Protein AF-0000000079065627 (afdb_homodimer)

Foldseek 3Di:
DDLDLQNVLLLVLCLVVPDAAEDEDPDQVSCVVSVVSPYHYDPALQRRLQVDQEDEAEDAAVVVVCVRCVVNLQSQANHEYAYAYQDALVSQQVVQVVSVVSNHGYKYKHWPDDSVQFQPLVTEMEIEADPVVCVVCVVSVCSGYNYYHYDYRRRSRRNVVNVVVVVVVVLLVVVLVLVQQLQVLVPHHSVRCVVVSVVVVVVVVVVVVVCVVCVVVVHFALPDAFLLVVLVVLVVVQVSCVVSVHDRVSSVVVNVLSVQCVVVVRRRTHPSCSVVVVPDPPPPPDVPPPPDDDDPDD/DDLDLQNVLLLVLCLVVPDAAEDEDPDQVSCVVSVVSPYHYDPALQRRLQVDQEDEAEDAAVVVVCVRCVVNLQSQANHEYEYAYQDALVSQQVVQVVSVVSNHGYKYKHWPDDSVQFQPLVTEIEIEADPVVCVVCVVSVCSGYNYYHYDYRRRRRRNVVNVVVVVVVVLLVVVLVLVQQLQVLVPHHSVRCVVVSVVVVVVVVVVVVVCVVCVVVVHFALPDAFLLVVLVVLVVVQVSCVVSVHDRVSSVVVNVLSVQCVVVVRRRTHPSCSVVVVPDPPPPPDVPPPPDDDDPDD

InterPro domains:
  IPR006115 6-phosphogluconate dehydrogenase, NADP-binding [PF03446] (2-145)
  IPR008927 6-phosphogluconate dehydrogenase-like, C-terminal domain superfamily [SSF48179] (168-279)
  IPR013328 6-phosphogluconate dehydrogenase, domain 2 [G3DSA:1.10.1040.10] (153-280)
  IPR015815 3-hydroxyisobutyrate dehydrogenase-related [PIRSF000103] (2-281)
  IPR036291 NAD(P)-binding domain superfamily [SSF51735] (2-148)
  IPR048666 NADPH-dependent reductive aminase-like, C-terminal domain [PF21761] (154-279)
  IPR051265 HIBADH-related NP60 subfamily [PTHR43580] (1-278)

Nearest PDB structures (foldseek):
  4oqz-assembly1_A-2  TM=9.665E-01  e=1.352E-37  Streptomyces aurantiacus JA 4570
  5ocm-assembly1_A  TM=9.129E-01  e=7.609E-30  Streptosporangium roseum
  7wnn-assembly1_A  TM=9.176E-01  e=3.310E-28  Actinoalloteichus hymeniacidonis
  7wnw-assembly1_B  TM=9.525E-01  e=1.033E-27  Actinoalloteichus hymeniacidonis
  8p2j-assembly4_G  TM=9.476E-01  e=1.039E-25  Blastomyces dermatitidis

Sequence (596 aa):
MGLGPMGRAMVAALLDRQYAVTVWNRTPSRAGDLVARGAVLAPSPAEAVAVNEAAVISLTDYATVYDVLEAAAPALQGRALLNLTSATPEEARAGARWAAGHGAVQLTGGVNSPPSGIGKPESATFYSGPREVFDRHRPLLEVLTGRADHRGEDPGHAALLYQIGVGMFWTSMLSYWQAIALARANGLTAADILPHADETANSLTQFFAFYTDRIDAGEHTGDVDRLAMGMASVEHVLRTNADAGVDTALPAAVVDLFRRGMEAGHATDSFSALVEVMGKPTDPGTDGRVGQAGPFLRMGLGPMGRAMVAALLDRQYAVTVWNRTPSRAGDLVARGAVLAPSPAEAVAVNEAAVISLTDYATVYDVLEAAAPALQGRALLNLTSATPEEARAGARWAAGHGAVQLTGGVNSPPSGIGKPESATFYSGPREVFDRHRPLLEVLTGRADHRGEDPGHAALLYQIGVGMFWTSMLSYWQAIALARANGLTAADILPHADETANSLTQFFAFYTDRIDAGEHTGDVDRLAMGMASVEHVLRTNADAGVDTALPAAVVDLFRRGMEAGHATDSFSALVEVMGKPTDPGTDGRVGQAGPFLR

Structure (mmCIF, N/CA/C/O backbone):
data_AF-0000000079065627-model_v1
#
loop_
_entity.id
_entity.type
_entity.pdbx_description
1 polymer 'NAD(P)-binding domain-containing protein'
#
loop_
_atom_site.group_PDB
_atom_site.id
_atom_site.type_symbol
_atom_site.label_atom_id
_atom_site.label_alt_id
_atom_site.label_comp_id
_atom_site.label_asym_id
_atom_site.label_entity_id
_atom_site.label_seq_id
_atom_site.pdbx_PDB_ins_code
_atom_site.Cartn_x
_atom_site.Cartn_y
_atom_site.Cartn_z
_atom_site.occupancy
_atom_site.B_iso_or_equiv
_atom_site.auth_seq_id
_atom_site.auth_comp_id
_atom_site.auth_asym_id
_atom_site.auth_atom_id
_atom_site.pdbx_PDB_model_num
ATOM 1 N N . MET A 1 1 ? -3.898 -31.141 -14.461 1 92.44 1 MET A N 1
ATOM 2 C CA . MET A 1 1 ? -3.9 -31.906 -13.219 1 92.44 1 MET A CA 1
ATOM 3 C C . MET A 1 1 ? -4.23 -31.016 -12.031 1 92.44 1 MET A C 1
ATOM 5 O O . MET A 1 1 ? -3.615 -29.953 -11.852 1 92.44 1 MET A O 1
ATOM 9 N N . GLY A 1 2 ? -5.262 -31.391 -11.203 1 91.12 2 GLY A N 1
ATOM 10 C CA . GLY A 1 2 ? -5.848 -30.562 -10.156 1 91.12 2 GLY A CA 1
ATOM 11 C C . GLY A 1 2 ? -7.141 -29.891 -10.578 1 91.12 2 GLY A C 1
ATOM 12 O O . GLY A 1 2 ? -7.141 -29.062 -11.492 1 91.12 2 GLY A O 1
ATOM 13 N N . LEU A 1 3 ? -8.219 -30.234 -9.898 1 92.38 3 LEU A N 1
ATOM 14 C CA . LEU A 1 3 ? -9.523 -29.719 -10.305 1 92.38 3 LEU A CA 1
ATOM 15 C C . LEU A 1 3 ? -10.18 -28.953 -9.164 1 92.38 3 LEU A C 1
ATOM 17 O O . LEU A 1 3 ? -11.352 -29.188 -8.836 1 92.38 3 LEU A O 1
ATOM 21 N N . GLY A 1 4 ? -9.328 -28.172 -8.523 1 88.5 4 GLY A N 1
ATOM 22 C CA . GLY A 1 4 ? -9.891 -27.094 -7.723 1 88.5 4 GLY A CA 1
ATOM 23 C C . GLY A 1 4 ? -10.531 -26 -8.547 1 88.5 4 GLY A C 1
ATOM 24 O O . GLY A 1 4 ? -10.656 -26.125 -9.773 1 88.5 4 GLY A O 1
ATOM 25 N N . PRO A 1 5 ? -10.945 -24.922 -7.926 1 86.44 5 PRO A N 1
ATOM 26 C CA . PRO A 1 5 ? -11.609 -23.844 -8.664 1 86.44 5 PRO A CA 1
ATOM 27 C C . PRO A 1 5 ? -10.773 -23.328 -9.828 1 86.44 5 PRO A C 1
ATOM 29 O O . PRO A 1 5 ? -11.289 -23.141 -10.93 1 86.44 5 PRO A O 1
ATOM 32 N N . MET A 1 6 ? -9.508 -23.109 -9.578 1 90.31 6 MET A N 1
ATOM 33 C CA . MET A 1 6 ? -8.609 -22.625 -10.617 1 90.31 6 MET A CA 1
ATOM 34 C C . MET A 1 6 ? -8.461 -23.641 -11.734 1 90.31 6 MET A C 1
ATOM 36 O O . MET A 1 6 ? -8.633 -23.312 -12.914 1 90.31 6 MET A O 1
ATOM 40 N N . GLY A 1 7 ? -8.156 -24.922 -11.367 1 94.06 7 GLY A N 1
ATOM 41 C CA . GLY A 1 7 ? -8.016 -25.984 -12.352 1 94.06 7 GLY A CA 1
ATOM 42 C C . GLY A 1 7 ? -9.25 -26.172 -13.203 1 94.06 7 GLY A C 1
ATOM 43 O O . GLY A 1 7 ? -9.156 -26.344 -14.422 1 94.06 7 GLY A O 1
ATOM 44 N N . ARG A 1 8 ? -10.391 -26.109 -12.617 1 94.62 8 ARG A N 1
ATOM 45 C CA . ARG A 1 8 ? -11.648 -26.266 -13.336 1 94.62 8 ARG A CA 1
ATOM 46 C C . ARG A 1 8 ? -11.852 -25.141 -14.344 1 94.62 8 ARG A C 1
ATOM 48 O O . ARG A 1 8 ? -12.297 -25.375 -15.469 1 94.62 8 ARG A O 1
ATOM 55 N N . ALA A 1 9 ? -11.562 -23.906 -13.906 1 94.69 9 ALA A N 1
ATOM 56 C CA . ALA A 1 9 ? -11.68 -22.75 -14.797 1 94.69 9 ALA A CA 1
ATOM 57 C C . ALA A 1 9 ? -10.75 -22.891 -16 1 94.69 9 ALA A C 1
ATOM 59 O O . ALA A 1 9 ? -11.125 -22.562 -17.125 1 94.69 9 ALA A O 1
ATOM 60 N N . MET A 1 10 ? -9.578 -23.422 -15.758 1 96.62 10 MET A N 1
ATOM 61 C CA . MET A 1 10 ? -8.602 -23.594 -16.828 1 96.62 10 MET A CA 1
ATOM 62 C C . MET A 1 10 ? -9.062 -24.641 -17.828 1 96.62 10 MET A C 1
ATOM 64 O O . MET A 1 10 ? -8.977 -24.438 -19.047 1 96.62 10 MET A O 1
ATOM 68 N N . VAL A 1 11 ? -9.57 -25.766 -17.328 1 97.19 11 VAL A N 1
ATOM 69 C CA . VAL A 1 11 ? -10.07 -26.828 -18.203 1 97.19 11 VAL A CA 1
ATOM 70 C C . VAL A 1 11 ? -11.242 -26.312 -19.031 1 97.19 11 VAL A C 1
ATOM 72 O O . VAL A 1 11 ? -11.305 -26.547 -20.234 1 97.19 11 VAL A O 1
ATOM 75 N N . ALA A 1 12 ? -12.125 -25.578 -18.391 1 96.94 12 ALA A N 1
ATOM 76 C CA . ALA A 1 12 ? -13.273 -25.016 -19.094 1 96.94 12 ALA A CA 1
ATOM 77 C C . ALA A 1 12 ? -12.836 -24.094 -20.234 1 96.94 12 ALA A C 1
ATOM 79 O O . ALA A 1 12 ? -13.391 -24.141 -21.328 1 96.94 12 ALA A O 1
ATOM 80 N N . ALA A 1 13 ? -11.883 -23.234 -19.953 1 97.31 13 ALA A N 1
ATOM 81 C CA . ALA A 1 13 ? -11.375 -22.312 -20.953 1 97.31 13 ALA A CA 1
ATOM 82 C C . ALA A 1 13 ? -10.797 -23.062 -22.156 1 97.31 13 ALA A C 1
ATOM 84 O O . ALA A 1 13 ? -11 -22.656 -23.297 1 97.31 13 ALA A O 1
ATOM 85 N N . LEU A 1 14 ? -10.086 -24.172 -21.875 1 97.38 14 LEU A N 1
ATOM 86 C CA . LEU A 1 14 ? -9.492 -24.984 -22.938 1 97.38 14 LEU A CA 1
ATOM 87 C C . LEU A 1 14 ? -10.562 -25.688 -23.766 1 97.38 14 LEU A C 1
ATOM 89 O O . LEU A 1 14 ? -10.492 -25.703 -25 1 97.38 14 LEU A O 1
ATOM 93 N N . LEU A 1 15 ? -11.531 -26.172 -23.094 1 97.38 15 LEU A N 1
ATOM 94 C CA . LEU A 1 15 ? -12.641 -26.844 -23.766 1 97.38 15 LEU A CA 1
ATOM 95 C C . LEU A 1 15 ? -13.414 -25.859 -24.656 1 97.38 15 LEU A C 1
ATOM 97 O O . LEU A 1 15 ? -13.805 -26.203 -25.766 1 97.38 15 LEU A O 1
ATOM 101 N N . ASP A 1 16 ? -13.602 -24.672 -24.141 1 96.75 16 ASP A N 1
ATOM 102 C CA . ASP A 1 16 ? -14.305 -23.641 -24.891 1 96.75 16 ASP A CA 1
ATOM 103 C C . ASP A 1 16 ? -13.594 -23.312 -26.203 1 96.75 16 ASP A C 1
ATOM 105 O O . ASP A 1 16 ? -14.227 -22.875 -27.156 1 96.75 16 ASP A O 1
ATOM 109 N N . ARG A 1 17 ? -12.32 -23.547 -26.234 1 96.06 17 ARG A N 1
ATOM 110 C CA . ARG A 1 17 ? -11.539 -23.266 -27.438 1 96.06 17 ARG A CA 1
ATOM 111 C C . ARG A 1 17 ? -11.242 -24.547 -28.219 1 96.06 17 ARG A C 1
ATOM 113 O O . ARG A 1 17 ? -10.328 -24.578 -29.031 1 96.06 17 ARG A O 1
ATOM 120 N N . GLN A 1 18 ? -11.844 -25.641 -27.844 1 95.12 18 GLN A N 1
ATOM 121 C CA . GLN A 1 18 ? -11.906 -26.906 -28.594 1 95.12 18 GLN A CA 1
ATOM 122 C C . GLN A 1 18 ? -10.594 -27.672 -28.484 1 95.12 18 GLN A C 1
ATOM 124 O O . GLN A 1 18 ? -10.195 -28.359 -29.422 1 95.12 18 GLN A O 1
ATOM 129 N N . TYR A 1 19 ? -9.914 -27.453 -27.422 1 96.12 19 TYR A N 1
ATOM 130 C CA . TYR A 1 19 ? -8.773 -28.312 -27.141 1 96.12 19 TYR A CA 1
ATOM 131 C C . TYR A 1 19 ? -9.227 -29.688 -26.641 1 96.12 19 TYR A C 1
ATOM 133 O O . TYR A 1 19 ? -10.242 -29.781 -25.938 1 96.12 19 TYR A O 1
ATOM 141 N N . ALA A 1 20 ? -8.492 -30.688 -27.047 1 96 20 ALA A N 1
ATOM 142 C CA . ALA A 1 20 ? -8.641 -31.969 -26.375 1 96 20 ALA A CA 1
ATOM 143 C C . ALA A 1 20 ? -7.961 -31.969 -25 1 96 20 ALA A C 1
ATOM 145 O O . ALA A 1 20 ? -6.758 -31.703 -24.906 1 96 20 ALA A O 1
ATOM 146 N N . VAL A 1 21 ? -8.75 -32.219 -23.953 1 97.19 21 VAL A N 1
ATOM 147 C CA . VAL A 1 21 ? -8.211 -32.062 -22.609 1 97.19 21 VAL A CA 1
ATOM 148 C C . VAL A 1 21 ? -8.367 -33.344 -21.828 1 97.19 21 VAL A C 1
ATOM 150 O O . VAL A 1 21 ? -9.461 -33.906 -21.766 1 97.19 21 VAL A O 1
ATOM 153 N N . THR A 1 22 ? -7.289 -33.875 -21.328 1 97.5 22 THR A N 1
ATOM 154 C CA . THR A 1 22 ? -7.285 -34.938 -20.344 1 97.5 22 THR A CA 1
ATOM 155 C C . THR A 1 22 ? -7.145 -34.406 -18.938 1 97.5 22 THR A C 1
ATOM 157 O O . THR A 1 22 ? -6.285 -33.562 -18.672 1 97.5 22 THR A O 1
ATOM 160 N N . VAL A 1 23 ? -8.031 -34.875 -18.016 1 97.31 23 VAL A N 1
ATOM 161 C CA . VAL A 1 23 ? -8.008 -34.344 -16.672 1 97.31 23 VAL A CA 1
ATOM 162 C C . VAL A 1 23 ? -7.711 -35.438 -15.656 1 97.31 23 VAL A C 1
ATOM 164 O O . VAL A 1 23 ? -7.984 -36.625 -15.914 1 97.31 23 VAL A O 1
ATOM 167 N N . TRP A 1 24 ? -7.098 -35.031 -14.562 1 94.81 24 TRP A N 1
ATOM 168 C CA . TRP A 1 24 ? -6.883 -35.906 -13.406 1 94.81 24 TRP A CA 1
ATOM 169 C C . TRP A 1 24 ? -7.012 -35.125 -12.102 1 94.81 24 TRP A C 1
ATOM 171 O O . TRP A 1 24 ? -6.574 -33.969 -12.023 1 94.81 24 TRP A O 1
ATOM 181 N N . ASN A 1 25 ? -7.586 -35.781 -11.148 1 92.81 25 ASN A N 1
ATOM 182 C CA . ASN A 1 25 ? -7.688 -35.281 -9.789 1 92.81 25 ASN A CA 1
ATOM 183 C C . ASN A 1 25 ? -7.676 -36.406 -8.758 1 92.81 25 ASN A C 1
ATOM 185 O O . ASN A 1 25 ? -8.117 -37.5 -9.047 1 92.81 25 ASN A O 1
ATOM 189 N N . ARG A 1 26 ? -7.141 -36.125 -7.605 1 88.06 26 ARG A N 1
ATOM 190 C CA . ARG A 1 26 ? -7.121 -37.094 -6.527 1 88.06 26 ARG A CA 1
ATOM 191 C C . ARG A 1 26 ? -8.523 -37.594 -6.223 1 88.06 26 ARG A C 1
ATOM 193 O O . ARG A 1 26 ? -8.719 -38.812 -5.969 1 88.06 26 ARG A O 1
ATOM 200 N N . THR A 1 27 ? -9.508 -36.625 -6.262 1 89.69 27 THR A N 1
ATOM 201 C CA . THR A 1 27 ? -10.922 -36.969 -6.121 1 89.69 27 THR A CA 1
ATOM 202 C C . THR A 1 27 ? -11.609 -36.969 -7.48 1 89.69 27 THR A C 1
ATOM 204 O O . THR A 1 27 ? -12.086 -35.938 -7.941 1 89.69 27 THR A O 1
ATOM 207 N N . PRO A 1 28 ? -11.859 -38.094 -8 1 88.19 28 PRO A N 1
ATOM 208 C CA . PRO A 1 28 ? -12.32 -38.188 -9.391 1 88.19 28 PRO A CA 1
ATOM 209 C C . PRO A 1 28 ? -13.688 -37.562 -9.602 1 88.19 28 PRO A C 1
ATOM 211 O O . PRO A 1 28 ? -13.984 -37.062 -10.695 1 88.19 28 PRO A O 1
ATOM 214 N N . SER A 1 29 ? -14.43 -37.531 -8.578 1 87.62 29 SER A N 1
ATOM 215 C CA . SER A 1 29 ? -15.805 -37.031 -8.703 1 87.62 29 SER A CA 1
ATOM 216 C C . SER A 1 29 ? -15.828 -35.562 -9.07 1 87.62 29 SER A C 1
ATOM 218 O O . SER A 1 29 ? -16.844 -35.062 -9.562 1 87.62 29 SER A O 1
ATOM 220 N N . ARG A 1 30 ? -14.727 -34.875 -8.922 1 88.56 30 ARG A N 1
ATOM 221 C CA . ARG A 1 30 ? -14.656 -33.438 -9.227 1 88.56 30 ARG A CA 1
ATOM 222 C C . ARG A 1 30 ? -14.617 -33.219 -10.734 1 88.56 30 ARG A C 1
ATOM 224 O O . ARG A 1 30 ? -14.805 -32.094 -11.195 1 88.56 30 ARG A O 1
ATOM 231 N N . ALA A 1 31 ? -14.492 -34.25 -11.492 1 92.5 31 ALA A N 1
ATOM 232 C CA . ALA A 1 31 ? -14.281 -34.125 -12.93 1 92.5 31 ALA A CA 1
ATOM 233 C C . ALA A 1 31 ? -15.594 -34.25 -13.695 1 92.5 31 ALA A C 1
ATOM 235 O O . ALA A 1 31 ? -15.648 -34 -14.906 1 92.5 31 ALA A O 1
ATOM 236 N N . GLY A 1 32 ? -16.672 -34.625 -13.047 1 91.75 32 GLY A N 1
ATOM 237 C CA . GLY A 1 32 ? -17.906 -35.031 -13.703 1 91.75 32 GLY A CA 1
ATOM 238 C C . GLY A 1 32 ? -18.406 -34 -14.695 1 91.75 32 GLY A C 1
ATOM 239 O O . GLY A 1 32 ? -18.656 -34.312 -15.859 1 91.75 32 GLY A O 1
ATOM 240 N N . ASP A 1 33 ? -18.578 -32.781 -14.297 1 94 33 ASP A N 1
ATOM 241 C CA . ASP A 1 33 ? -19.109 -31.719 -15.148 1 94 33 ASP A CA 1
ATOM 242 C C . ASP A 1 33 ? -18.188 -31.438 -16.328 1 94 33 ASP A C 1
ATOM 244 O O . ASP A 1 33 ? -18.656 -31.125 -17.422 1 94 33 ASP A O 1
ATOM 248 N N . LEU A 1 34 ? -16.922 -31.625 -16.156 1 96.12 34 LEU A N 1
ATOM 249 C CA . LEU A 1 34 ? -15.953 -31.375 -17.203 1 96.12 34 LEU A CA 1
ATOM 250 C C . LEU A 1 34 ? -15.953 -32.5 -18.234 1 96.12 34 LEU A C 1
ATOM 252 O O . LEU A 1 34 ? -15.797 -32.281 -19.422 1 96.12 34 LEU A O 1
ATOM 256 N N . VAL A 1 35 ? -16.172 -33.688 -17.734 1 96 35 VAL A N 1
ATOM 257 C CA . VAL A 1 35 ? -16.281 -34.844 -18.609 1 96 35 VAL A CA 1
ATOM 258 C C . VAL A 1 35 ? -17.531 -34.719 -19.484 1 96 35 VAL A C 1
ATOM 260 O O . VAL A 1 35 ? -17.5 -35.031 -20.672 1 96 35 VAL A O 1
ATOM 263 N N . ALA A 1 36 ? -18.531 -34.25 -18.875 1 96.56 36 ALA A N 1
ATOM 264 C CA . ALA A 1 36 ? -19.766 -34.031 -19.609 1 96.56 36 ALA A CA 1
ATOM 265 C C . ALA A 1 36 ? -19.562 -33 -20.719 1 96.56 36 ALA A C 1
ATOM 267 O O . ALA A 1 36 ? -20.234 -33.062 -21.766 1 96.56 36 ALA A O 1
ATOM 268 N N . ARG A 1 37 ? -18.594 -32.156 -20.578 1 96.69 37 ARG A N 1
ATOM 269 C CA . ARG A 1 37 ? -18.312 -31.094 -21.547 1 96.69 37 ARG A CA 1
ATOM 270 C C . ARG A 1 37 ? -17.297 -31.547 -22.578 1 96.69 37 ARG A C 1
ATOM 272 O O . ARG A 1 37 ? -17 -30.828 -23.531 1 96.69 37 ARG A O 1
ATOM 279 N N . GLY A 1 38 ? -16.703 -32.781 -22.344 1 96.69 38 GLY A N 1
ATOM 280 C CA . GLY A 1 38 ? -15.844 -33.281 -23.391 1 96.69 38 GLY A CA 1
ATOM 281 C C . GLY A 1 38 ? -14.461 -33.656 -22.891 1 96.69 38 GLY A C 1
ATOM 282 O O . GLY A 1 38 ? -13.656 -34.219 -23.641 1 96.69 38 GLY A O 1
ATOM 283 N N . ALA A 1 39 ? -14.117 -33.375 -21.672 1 97.25 39 ALA A N 1
ATOM 284 C CA . ALA A 1 39 ? -12.812 -33.75 -21.125 1 97.25 39 ALA A CA 1
ATOM 285 C C . ALA A 1 39 ? -12.727 -35.281 -20.906 1 97.25 39 ALA A C 1
ATOM 287 O O . ALA A 1 39 ? -13.758 -35.938 -20.766 1 97.25 39 ALA A O 1
ATOM 288 N N . VAL A 1 40 ? -11.562 -35.781 -20.953 1 97.31 40 VAL A N 1
ATOM 289 C CA . VAL A 1 40 ? -11.328 -37.188 -20.703 1 97.31 40 VAL A CA 1
ATOM 290 C C . VAL A 1 40 ? -10.68 -37.375 -19.344 1 97.31 40 VAL A C 1
ATOM 292 O O . VAL A 1 40 ? -9.625 -36.812 -19.062 1 97.31 40 VAL A O 1
ATOM 295 N N . LEU A 1 41 ? -11.305 -38.156 -18.484 1 97.25 41 LEU A N 1
ATOM 296 C CA . LEU A 1 41 ? -10.758 -38.438 -17.172 1 97.25 41 LEU A CA 1
ATOM 297 C C . LEU A 1 41 ? -9.734 -39.562 -17.219 1 97.25 41 LEU A C 1
ATOM 299 O O . LEU A 1 41 ? -10.055 -40.688 -17.656 1 97.25 41 LEU A O 1
ATOM 303 N N . ALA A 1 42 ? -8.523 -39.219 -16.859 1 95.94 42 ALA A N 1
ATOM 304 C CA . ALA A 1 42 ? -7.48 -40.25 -16.797 1 95.94 42 ALA A CA 1
ATOM 305 C C . ALA A 1 42 ? -7.508 -40.969 -15.445 1 95.94 42 ALA A C 1
ATOM 307 O O . ALA A 1 42 ? -7.734 -40.344 -14.406 1 95.94 42 ALA A O 1
ATOM 308 N N . PRO A 1 43 ? -7.23 -42.219 -15.367 1 93.44 43 PRO A N 1
ATOM 309 C CA . PRO A 1 43 ? -7.266 -43 -14.109 1 93.44 43 PRO A CA 1
ATOM 310 C C . PRO A 1 43 ? -6.051 -42.719 -13.227 1 93.44 43 PRO A C 1
ATOM 312 O O . PRO A 1 43 ? -6.078 -43 -12.023 1 93.44 43 PRO A O 1
ATOM 315 N N . SER A 1 44 ? -4.949 -42.188 -13.898 1 93.69 44 SER A N 1
ATOM 316 C CA . SER A 1 44 ? -3.74 -41.906 -13.141 1 93.69 44 SER A CA 1
ATOM 317 C C . SER A 1 44 ? -3.004 -40.688 -13.742 1 93.69 44 SER A C 1
ATOM 319 O O . SER A 1 44 ? -3.199 -40.375 -14.914 1 93.69 44 SER A O 1
ATOM 321 N N . PRO A 1 45 ? -2.129 -40.062 -12.859 1 94.56 45 PRO A N 1
ATOM 322 C CA . PRO A 1 45 ? -1.307 -39 -13.414 1 94.56 45 PRO A CA 1
ATOM 323 C C . PRO A 1 45 ? -0.425 -39.469 -14.57 1 94.56 45 PRO A C 1
ATOM 325 O O . PRO A 1 45 ? -0.251 -38.75 -15.555 1 94.56 45 PRO A O 1
ATOM 328 N N . ALA A 1 46 ? 0.106 -40.656 -14.477 1 93.94 46 ALA A N 1
ATOM 329 C CA . ALA A 1 46 ? 0.979 -41.219 -15.508 1 93.94 46 ALA A CA 1
ATOM 330 C C . ALA A 1 46 ? 0.249 -41.344 -16.844 1 93.94 46 ALA A C 1
ATOM 332 O O . ALA A 1 46 ? 0.795 -40.969 -17.891 1 93.94 46 ALA A O 1
ATOM 333 N N . GLU A 1 47 ? -0.909 -41.812 -16.812 1 94.25 47 GLU A N 1
ATOM 334 C CA . GLU A 1 47 ? -1.687 -42 -18.031 1 94.25 47 GLU A CA 1
ATOM 335 C C . GLU A 1 47 ? -2.084 -40.625 -18.625 1 94.25 47 GLU A C 1
ATOM 337 O O . GLU A 1 47 ? -2.139 -40.469 -19.844 1 94.25 47 GLU A O 1
ATOM 342 N N . ALA A 1 48 ? -2.395 -39.688 -17.734 1 95.06 48 ALA A N 1
ATOM 343 C CA . ALA A 1 48 ? -2.746 -38.344 -18.203 1 95.06 48 ALA A CA 1
ATOM 344 C C . ALA A 1 48 ? -1.58 -37.719 -18.938 1 95.06 48 ALA A C 1
ATOM 346 O O . ALA A 1 48 ? -1.767 -37.125 -20.016 1 95.06 48 ALA A O 1
ATOM 347 N N . VAL A 1 49 ? -0.391 -37.844 -18.406 1 94.94 49 VAL A N 1
ATOM 348 C CA . VAL A 1 49 ? 0.794 -37.219 -18.969 1 94.94 49 VAL A CA 1
ATOM 349 C C . VAL A 1 49 ? 1.208 -37.938 -20.25 1 94.94 49 VAL A C 1
ATOM 351 O O . VAL A 1 49 ? 1.625 -37.281 -21.219 1 94.94 49 VAL A O 1
ATOM 354 N N . ALA A 1 50 ? 1.041 -39.219 -20.297 1 92.88 50 ALA A N 1
ATOM 355 C CA . ALA A 1 50 ? 1.541 -40.062 -21.375 1 92.88 50 ALA A CA 1
ATOM 356 C C . ALA A 1 50 ? 0.828 -39.75 -22.688 1 92.88 50 ALA A C 1
ATOM 358 O O . ALA A 1 50 ? 1.413 -39.844 -23.766 1 92.88 50 ALA A O 1
ATOM 359 N N . VAL A 1 51 ? -0.331 -39.25 -22.609 1 93.19 51 VAL A N 1
ATOM 360 C CA . VAL A 1 51 ? -1.129 -39.094 -23.812 1 93.19 51 VAL A CA 1
ATOM 361 C C . VAL A 1 51 ? -1.122 -37.656 -24.266 1 93.19 51 VAL A C 1
ATOM 363 O O . VAL A 1 51 ? -1.824 -37.281 -25.203 1 93.19 51 VAL A O 1
ATOM 366 N N . ASN A 1 52 ? -0.419 -36.781 -23.609 1 94.56 52 ASN A N 1
ATOM 367 C CA . ASN A 1 52 ? -0.408 -35.344 -23.922 1 94.56 52 ASN A CA 1
ATOM 368 C C . ASN A 1 52 ? 1.016 -34.812 -24.078 1 94.56 52 ASN A C 1
ATOM 370 O O . ASN A 1 52 ? 1.954 -35.375 -23.5 1 94.56 52 ASN A O 1
ATOM 374 N N . GLU A 1 53 ? 1.18 -33.75 -24.828 1 92.31 53 GLU A N 1
ATOM 375 C CA . GLU A 1 53 ? 2.48 -33.125 -25.031 1 92.31 53 GLU A CA 1
ATOM 376 C C . GLU A 1 53 ? 2.852 -32.219 -23.875 1 92.31 53 GLU A C 1
ATOM 378 O O . GLU A 1 53 ? 4.031 -31.984 -23.609 1 92.31 53 GLU A O 1
ATOM 383 N N . ALA A 1 54 ? 1.845 -31.719 -23.25 1 96.06 54 ALA A N 1
ATOM 384 C CA . ALA A 1 54 ? 2.035 -30.797 -22.125 1 96.06 54 ALA A CA 1
ATOM 385 C C . ALA A 1 54 ? 1.054 -31.094 -21 1 96.06 54 ALA A C 1
ATOM 387 O O . ALA A 1 54 ? -0.052 -31.578 -21.25 1 96.06 54 ALA A O 1
ATOM 388 N N . ALA A 1 55 ? 1.511 -30.859 -19.828 1 97 55 ALA A N 1
ATOM 389 C CA . ALA A 1 55 ? 0.662 -30.984 -18.641 1 97 55 ALA A CA 1
ATOM 390 C C . ALA A 1 55 ? 0.554 -29.672 -17.891 1 97 55 ALA A C 1
ATOM 392 O O . ALA A 1 55 ? 1.566 -29.094 -17.484 1 97 55 ALA A O 1
ATOM 393 N N . VAL A 1 56 ? -0.667 -29.141 -17.766 1 97.81 56 VAL A N 1
ATOM 394 C CA . VAL A 1 56 ? -0.929 -27.969 -16.922 1 97.81 56 VAL A CA 1
ATOM 395 C C . VAL A 1 56 ? -1.171 -28.422 -15.477 1 97.81 56 VAL A C 1
ATOM 397 O O . VAL A 1 56 ? -2.059 -29.234 -15.219 1 97.81 56 VAL A O 1
ATOM 400 N N . ILE A 1 57 ? -0.341 -27.875 -14.617 1 96.56 57 ILE A N 1
ATOM 401 C CA . ILE A 1 57 ? -0.388 -28.312 -13.219 1 96.56 57 ILE A CA 1
ATOM 402 C C . ILE A 1 57 ? -0.821 -27.141 -12.336 1 96.56 57 ILE A C 1
ATOM 404 O O . ILE A 1 57 ? -0.219 -26.062 -12.375 1 96.56 57 ILE A O 1
ATOM 408 N N . SER A 1 58 ? -1.827 -27.25 -11.633 1 94.69 58 SER A N 1
ATOM 409 C CA . SER A 1 58 ? -2.326 -26.297 -10.648 1 94.69 58 SER A CA 1
ATOM 410 C C . SER A 1 58 ? -2.773 -27 -9.367 1 94.69 58 SER A C 1
ATOM 412 O O . SER A 1 58 ? -3.951 -27.344 -9.219 1 94.69 58 SER A O 1
ATOM 414 N N . LEU A 1 59 ? -1.828 -27.156 -8.453 1 92 59 LEU A N 1
ATOM 415 C CA . LEU A 1 59 ? -2.072 -27.906 -7.223 1 92 59 LEU A CA 1
ATOM 416 C C . LEU A 1 59 ? -1.84 -27.031 -5.996 1 92 59 LEU A C 1
ATOM 418 O O . LEU A 1 59 ? -1.697 -25.812 -6.121 1 92 59 LEU A O 1
ATOM 422 N N . THR A 1 60 ? -1.975 -27.594 -4.828 1 85.25 60 THR A N 1
ATOM 423 C CA . THR A 1 60 ? -1.965 -26.828 -3.586 1 85.25 60 THR A CA 1
ATOM 424 C C . THR A 1 60 ? -0.565 -26.297 -3.287 1 85.25 60 THR A C 1
ATOM 426 O O . THR A 1 60 ? -0.412 -25.188 -2.764 1 85.25 60 THR A O 1
ATOM 429 N N . ASP A 1 61 ? 0.447 -27.125 -3.51 1 88.31 61 ASP A N 1
ATOM 430 C CA . ASP A 1 61 ? 1.841 -26.766 -3.279 1 88.31 61 ASP A CA 1
ATOM 431 C C . ASP A 1 61 ? 2.785 -27.672 -4.059 1 88.31 61 ASP A C 1
ATOM 433 O O . ASP A 1 61 ? 2.34 -28.594 -4.742 1 88.31 61 ASP A O 1
ATOM 437 N N . TYR A 1 62 ? 4.039 -27.422 -4.023 1 91.56 62 TYR A N 1
ATOM 438 C CA . TYR A 1 62 ? 5.012 -28.156 -4.824 1 91.56 62 TYR A CA 1
ATOM 439 C C . TYR A 1 62 ? 5.227 -29.547 -4.27 1 91.56 62 TYR A C 1
ATOM 441 O O . TYR A 1 62 ? 5.551 -30.484 -5.012 1 91.56 62 TYR A O 1
ATOM 449 N N . ALA A 1 63 ? 5.055 -29.719 -2.957 1 91.69 63 ALA A N 1
ATOM 450 C CA . ALA A 1 63 ? 5.109 -31.078 -2.404 1 91.69 63 ALA A CA 1
ATOM 451 C C . ALA A 1 63 ? 4.059 -31.969 -3.049 1 91.69 63 ALA A C 1
ATOM 453 O O . ALA A 1 63 ? 4.344 -33.125 -3.395 1 91.69 63 ALA A O 1
ATOM 454 N N . THR A 1 64 ? 2.914 -31.422 -3.197 1 92.31 64 THR A N 1
ATOM 455 C CA . THR A 1 64 ? 1.836 -32.156 -3.85 1 92.31 64 THR A CA 1
ATOM 456 C C . THR A 1 64 ? 2.168 -32.406 -5.316 1 92.31 64 THR A C 1
ATOM 458 O O . THR A 1 64 ? 1.845 -33.469 -5.855 1 92.31 64 THR A O 1
ATOM 461 N N . VAL A 1 65 ? 2.791 -31.469 -5.973 1 94.69 65 VAL A N 1
ATOM 462 C CA . VAL A 1 65 ? 3.205 -31.641 -7.363 1 94.69 65 VAL A CA 1
ATOM 463 C C . VAL A 1 65 ? 4.145 -32.844 -7.48 1 94.69 65 VAL A C 1
ATOM 465 O O . VAL A 1 65 ? 3.955 -33.688 -8.344 1 94.69 65 VAL A O 1
ATOM 468 N N . TYR A 1 66 ? 5.125 -32.938 -6.566 1 95 66 TYR A N 1
ATOM 469 C CA . TYR A 1 66 ? 6.082 -34.031 -6.59 1 95 66 TYR A CA 1
ATOM 470 C C . TYR A 1 66 ? 5.383 -35.375 -6.355 1 95 66 TYR A C 1
ATOM 472 O O . TYR A 1 66 ? 5.633 -36.344 -7.074 1 95 66 TYR A O 1
ATOM 480 N N . ASP A 1 67 ? 4.535 -35.344 -5.395 1 93.69 67 ASP A N 1
ATOM 481 C CA . ASP A 1 67 ? 3.82 -36.562 -5.039 1 93.69 67 ASP A CA 1
ATOM 482 C C . ASP A 1 67 ? 3.025 -37.094 -6.227 1 93.69 67 ASP A C 1
ATOM 484 O O . ASP A 1 67 ? 3.035 -38.281 -6.492 1 93.69 67 ASP A O 1
ATOM 488 N N . VAL A 1 68 ? 2.395 -36.25 -6.941 1 93.44 68 VAL A N 1
ATOM 489 C CA . VAL A 1 68 ? 1.524 -36.625 -8.055 1 93.44 68 VAL A CA 1
ATOM 490 C C . VAL A 1 68 ? 2.371 -37.062 -9.25 1 93.44 68 VAL A C 1
ATOM 492 O O . VAL A 1 68 ? 2.062 -38.062 -9.898 1 93.44 68 VAL A O 1
ATOM 495 N N . LEU A 1 69 ? 3.469 -36.375 -9.508 1 94.69 69 LEU A N 1
ATOM 496 C CA . LEU A 1 69 ? 4.223 -36.594 -10.734 1 94.69 69 LEU A CA 1
ATOM 497 C C . LEU A 1 69 ? 5.27 -37.688 -10.531 1 94.69 69 LEU A C 1
ATOM 499 O O . LEU A 1 69 ? 5.762 -38.281 -11.5 1 94.69 69 LEU A O 1
ATOM 503 N N . GLU A 1 70 ? 5.684 -37.875 -9.281 1 91.94 70 GLU A N 1
ATOM 504 C CA . GLU A 1 70 ? 6.66 -38.938 -9.016 1 91.94 70 GLU A CA 1
ATOM 505 C C . GLU A 1 70 ? 6.152 -40.281 -9.5 1 91.94 70 GLU A C 1
ATOM 507 O O . GLU A 1 70 ? 6.918 -41.062 -10.047 1 91.94 70 GLU A O 1
ATOM 512 N N . ALA A 1 71 ? 4.883 -40.469 -9.32 1 85 71 ALA A N 1
ATOM 513 C CA . ALA A 1 71 ? 4.25 -41.688 -9.758 1 85 71 ALA A CA 1
ATOM 514 C C . ALA A 1 71 ? 4.223 -41.781 -11.273 1 85 71 ALA A C 1
ATOM 516 O O . ALA A 1 71 ? 4.094 -42.875 -11.836 1 85 71 ALA A O 1
ATOM 517 N N . ALA A 1 72 ? 4.383 -40.719 -11.906 1 89.5 72 ALA A N 1
ATOM 518 C CA . ALA A 1 72 ? 4.305 -40.656 -13.359 1 89.5 72 ALA A CA 1
ATOM 519 C C . ALA A 1 72 ? 5.688 -40.469 -13.977 1 89.5 72 ALA A C 1
ATOM 521 O O . ALA A 1 72 ? 5.809 -40.156 -15.164 1 89.5 72 ALA A O 1
ATOM 522 N N . ALA A 1 73 ? 6.746 -40.656 -13.297 1 88.44 73 ALA A N 1
ATOM 523 C CA . ALA A 1 73 ? 8.109 -40.281 -13.648 1 88.44 73 ALA A CA 1
ATOM 524 C C . ALA A 1 73 ? 8.492 -40.781 -15.023 1 88.44 73 ALA A C 1
ATOM 526 O O . ALA A 1 73 ? 9 -40.031 -15.859 1 88.44 73 ALA A O 1
ATOM 527 N N . PRO A 1 74 ? 8.188 -42.031 -15.367 1 90.06 74 PRO A N 1
ATOM 528 C CA . PRO A 1 74 ? 8.594 -42.531 -16.688 1 90.06 74 PRO A CA 1
ATOM 529 C C . PRO A 1 74 ? 7.887 -41.812 -17.828 1 90.06 74 PRO A C 1
ATOM 531 O O . PRO A 1 74 ? 8.438 -41.719 -18.922 1 90.06 74 PRO A O 1
ATOM 534 N N . ALA A 1 75 ? 6.773 -41.344 -17.625 1 93.69 75 ALA A N 1
ATOM 535 C CA . ALA A 1 75 ? 5.961 -40.719 -18.656 1 93.69 75 ALA A CA 1
ATOM 536 C C . ALA A 1 75 ? 6.363 -39.25 -18.859 1 93.69 75 ALA A C 1
ATOM 538 O O . ALA A 1 75 ? 5.953 -38.625 -19.828 1 93.69 75 ALA A O 1
ATOM 539 N N . LEU A 1 76 ? 7.211 -38.75 -18.047 1 95.88 76 LEU A N 1
ATOM 540 C CA . LEU A 1 76 ? 7.523 -37.312 -18.047 1 95.88 76 LEU A CA 1
ATOM 541 C C . LEU A 1 76 ? 8.531 -36.969 -19.141 1 95.88 76 LEU A C 1
ATOM 543 O O . LEU A 1 76 ? 8.695 -35.812 -19.5 1 95.88 76 LEU A O 1
ATOM 547 N N . GLN A 1 77 ? 9.25 -38 -19.609 1 95.06 77 GLN A N 1
ATOM 548 C CA . GLN A 1 77 ? 10.32 -37.781 -20.578 1 95.06 77 GLN A CA 1
ATOM 549 C C . GLN A 1 77 ? 9.797 -37.031 -21.797 1 95.06 77 GLN A C 1
ATOM 551 O O . GLN A 1 77 ? 8.844 -37.469 -22.438 1 95.06 77 GLN A O 1
ATOM 556 N N . GLY A 1 78 ? 10.406 -35.875 -22.062 1 95.38 78 GLY A N 1
ATOM 557 C CA . GLY A 1 78 ? 10.094 -35.125 -23.25 1 95.38 78 GLY A CA 1
ATOM 558 C C . GLY A 1 78 ? 8.859 -34.25 -23.094 1 95.38 78 GLY A C 1
ATOM 559 O O . GLY A 1 78 ? 8.445 -33.594 -24.047 1 95.38 78 GLY A O 1
ATOM 560 N N . ARG A 1 79 ? 8.266 -34.219 -21.922 1 96.62 79 ARG A N 1
ATOM 561 C CA . ARG A 1 79 ? 7.023 -33.469 -21.719 1 96.62 79 ARG A CA 1
ATOM 562 C C . ARG A 1 79 ? 7.301 -32.062 -21.203 1 96.62 79 ARG A C 1
ATOM 564 O O . ARG A 1 79 ? 8.328 -31.828 -20.562 1 96.62 79 ARG A O 1
ATOM 571 N N . ALA A 1 80 ? 6.445 -31.188 -21.578 1 97.75 80 ALA A N 1
ATOM 572 C CA . ALA A 1 80 ? 6.426 -29.859 -20.969 1 97.75 80 ALA A CA 1
ATOM 573 C C . ALA A 1 80 ? 5.484 -29.812 -19.781 1 97.75 80 ALA A C 1
ATOM 575 O O . ALA A 1 80 ? 4.309 -30.172 -19.891 1 97.75 80 ALA A O 1
ATOM 576 N N . LEU A 1 81 ? 6.02 -29.453 -18.672 1 98 81 LEU A N 1
ATOM 577 C CA . LEU A 1 81 ? 5.219 -29.25 -17.469 1 98 81 LEU A CA 1
ATOM 578 C C . LEU A 1 81 ? 4.926 -27.766 -17.25 1 98 81 LEU A C 1
ATOM 580 O O . LEU A 1 81 ? 5.793 -27.016 -16.797 1 98 81 LEU A O 1
ATOM 584 N N . LEU A 1 82 ? 3.748 -27.312 -17.609 1 98.12 82 LEU A N 1
ATOM 585 C CA . LEU A 1 82 ? 3.285 -25.953 -17.328 1 98.12 82 LEU A CA 1
ATOM 586 C C . LEU A 1 82 ? 2.762 -25.844 -15.898 1 98.12 82 LEU A C 1
ATOM 588 O O . LEU A 1 82 ? 1.562 -26 -15.656 1 98.12 82 LEU A O 1
ATOM 592 N N . ASN A 1 83 ? 3.654 -25.531 -15.016 1 98 83 ASN A N 1
ATOM 593 C CA . ASN A 1 83 ? 3.35 -25.578 -13.594 1 98 83 ASN A CA 1
ATOM 594 C C . ASN A 1 83 ? 2.871 -24.219 -13.086 1 98 83 ASN A C 1
ATOM 596 O O . ASN A 1 83 ? 3.678 -23.312 -12.852 1 98 83 ASN A O 1
ATOM 600 N N . LEU A 1 84 ? 1.624 -24.125 -12.773 1 96.62 84 LEU A N 1
ATOM 601 C CA . LEU A 1 84 ? 0.99 -22.875 -12.367 1 96.62 84 LEU A CA 1
ATOM 602 C C . LEU A 1 84 ? 0.681 -22.891 -10.875 1 96.62 84 LEU A C 1
ATOM 604 O O . LEU A 1 84 ? -0.081 -22.047 -10.391 1 96.62 84 LEU A O 1
ATOM 608 N N . THR A 1 85 ? 1.257 -23.844 -10.18 1 93.31 85 THR A N 1
ATOM 609 C CA . THR A 1 85 ? 1.142 -23.938 -8.727 1 93.31 85 THR A CA 1
ATOM 610 C C . THR A 1 85 ? 1.881 -22.766 -8.062 1 93.31 85 THR A C 1
ATOM 612 O O . THR A 1 85 ? 3.021 -22.469 -8.414 1 93.31 85 THR A O 1
ATOM 615 N N . SER A 1 86 ? 1.195 -22.141 -7.125 1 88.56 86 SER A N 1
ATOM 616 C CA . SER A 1 86 ? 1.829 -21.031 -6.406 1 88.56 86 SER A CA 1
ATOM 617 C C . SER A 1 86 ? 3.043 -21.516 -5.617 1 88.56 86 SER A C 1
ATOM 619 O O . SER A 1 86 ? 2.986 -22.547 -4.949 1 88.56 86 SER A O 1
ATOM 621 N N . ALA A 1 87 ? 4.145 -20.812 -5.84 1 89.38 87 ALA A N 1
ATOM 622 C CA . ALA A 1 87 ? 5.387 -21.219 -5.191 1 89.38 87 ALA A CA 1
ATOM 623 C C . ALA A 1 87 ? 6.316 -20.031 -4.98 1 89.38 87 ALA A C 1
ATOM 625 O O . ALA A 1 87 ? 6.082 -18.953 -5.531 1 89.38 87 ALA A O 1
ATOM 626 N N . THR A 1 88 ? 7.297 -20.266 -4.035 1 92.5 88 THR A N 1
ATOM 627 C CA . THR A 1 88 ? 8.406 -19.328 -3.957 1 92.5 88 THR A CA 1
ATOM 628 C C . THR A 1 88 ? 9.328 -19.484 -5.164 1 92.5 88 THR A C 1
ATOM 630 O O . THR A 1 88 ? 9.289 -20.5 -5.859 1 92.5 88 THR A O 1
ATOM 633 N N . PRO A 1 89 ? 10.117 -18.469 -5.41 1 95.19 89 PRO A N 1
ATOM 634 C CA . PRO A 1 89 ? 11.086 -18.578 -6.504 1 95.19 89 PRO A CA 1
ATOM 635 C C . PRO A 1 89 ? 12.008 -19.781 -6.359 1 95.19 89 PRO A C 1
ATOM 637 O O . PRO A 1 89 ? 12.258 -20.5 -7.34 1 95.19 89 PRO A O 1
ATOM 640 N N . GLU A 1 90 ? 12.383 -20.062 -5.211 1 93.56 90 GLU A N 1
ATOM 641 C CA . GLU A 1 90 ? 13.289 -21.203 -5 1 93.56 90 GLU A CA 1
ATOM 642 C C . GLU A 1 90 ? 12.57 -22.531 -5.219 1 93.56 90 GLU A C 1
ATOM 644 O O . GLU A 1 90 ? 13.148 -23.469 -5.754 1 93.56 90 GLU A O 1
ATOM 649 N N . GLU A 1 91 ? 11.367 -22.578 -4.801 1 94.5 91 GLU A N 1
ATOM 650 C CA . GLU A 1 91 ? 10.578 -23.781 -5.07 1 94.5 91 GLU A CA 1
ATOM 651 C C . GLU A 1 91 ? 10.414 -24.016 -6.57 1 94.5 91 GLU A C 1
ATOM 653 O O . GLU A 1 91 ? 10.484 -25.141 -7.047 1 94.5 91 GLU A O 1
ATOM 658 N N . ALA A 1 92 ? 10.164 -22.938 -7.262 1 96.69 92 ALA A N 1
ATOM 659 C CA . ALA A 1 92 ? 10.031 -23.016 -8.711 1 96.69 92 ALA A CA 1
ATOM 660 C C . ALA A 1 92 ? 11.32 -23.5 -9.359 1 96.69 92 ALA A C 1
ATOM 662 O O . ALA A 1 92 ? 11.297 -24.344 -10.258 1 96.69 92 ALA A O 1
ATOM 663 N N . ARG A 1 93 ? 12.43 -23.031 -8.922 1 97.25 93 ARG A N 1
ATOM 664 C CA . ARG A 1 93 ? 13.742 -23.453 -9.422 1 97.25 93 ARG A CA 1
ATOM 665 C C . ARG A 1 93 ? 14 -24.922 -9.117 1 97.25 93 ARG A C 1
ATOM 667 O O . ARG A 1 93 ? 14.461 -25.672 -9.984 1 97.25 93 ARG A O 1
ATOM 674 N N . ALA A 1 94 ? 13.711 -25.281 -7.883 1 97 94 ALA A N 1
ATOM 675 C CA . ALA A 1 94 ? 13.883 -26.688 -7.484 1 97 94 ALA A CA 1
ATOM 676 C C . ALA A 1 94 ? 12.984 -27.594 -8.32 1 97 94 ALA A C 1
ATOM 678 O O . ALA A 1 94 ? 13.398 -28.703 -8.703 1 97 94 ALA A O 1
ATOM 679 N N . GLY A 1 95 ? 11.797 -27.125 -8.562 1 97.5 95 GLY A N 1
ATOM 680 C CA . GLY A 1 95 ? 10.883 -27.891 -9.398 1 97.5 95 GLY A CA 1
ATOM 681 C C . GLY A 1 95 ? 11.375 -28.062 -10.82 1 97.5 95 GLY A C 1
ATOM 682 O O . GLY A 1 95 ? 11.227 -29.141 -11.414 1 97.5 95 GLY A O 1
ATOM 683 N N . ALA A 1 96 ? 11.906 -27.016 -11.359 1 98.06 96 ALA A N 1
ATOM 684 C CA . ALA A 1 96 ? 12.469 -27.094 -12.703 1 98.06 96 ALA A CA 1
ATOM 685 C C . ALA A 1 96 ? 13.625 -28.078 -12.766 1 98.06 96 ALA A C 1
ATOM 687 O O . ALA A 1 96 ? 13.742 -28.844 -13.727 1 98.06 96 ALA A O 1
ATOM 688 N N . ARG A 1 97 ? 14.477 -28.047 -11.75 1 97.94 97 ARG A N 1
ATOM 689 C CA . ARG A 1 97 ? 15.57 -29.016 -11.672 1 97.94 97 ARG A CA 1
ATOM 690 C C . ARG A 1 97 ? 15.047 -30.438 -11.555 1 97.94 97 ARG A C 1
ATOM 692 O O . ARG A 1 97 ? 15.547 -31.359 -12.203 1 97.94 97 ARG A O 1
ATOM 699 N N . TRP A 1 98 ? 14.094 -30.562 -10.703 1 97.44 98 TRP A N 1
ATOM 700 C CA . TRP A 1 98 ? 13.469 -31.875 -10.516 1 97.44 98 TRP A CA 1
ATOM 701 C C . TRP A 1 98 ? 12.891 -32.406 -11.828 1 97.44 98 TRP A C 1
ATOM 703 O O . TRP A 1 98 ? 13.102 -33.562 -12.18 1 97.44 98 TRP A O 1
ATOM 713 N N . ALA A 1 99 ? 12.164 -31.562 -12.578 1 97.44 99 ALA A N 1
ATOM 714 C CA . ALA A 1 99 ? 11.578 -31.938 -13.867 1 97.44 99 ALA A CA 1
ATOM 715 C C . ALA A 1 99 ? 12.664 -32.344 -14.859 1 97.44 99 ALA A C 1
ATOM 717 O O . ALA A 1 99 ? 12.531 -33.375 -15.547 1 97.44 99 ALA A O 1
ATOM 718 N N . ALA A 1 100 ? 13.703 -31.578 -14.891 1 97.44 100 ALA A N 1
ATOM 719 C CA . ALA A 1 100 ? 14.82 -31.891 -15.781 1 97.44 100 ALA A CA 1
ATOM 720 C C . ALA A 1 100 ? 15.43 -33.25 -15.453 1 97.44 100 ALA A C 1
ATOM 722 O O . ALA A 1 100 ? 15.828 -34 -16.359 1 97.44 100 ALA A O 1
ATOM 723 N N . GLY A 1 101 ? 15.523 -33.531 -14.18 1 97.12 101 GLY A N 1
ATOM 724 C CA . GLY A 1 101 ? 16.047 -34.844 -13.734 1 97.12 101 GLY A CA 1
ATOM 725 C C . GLY A 1 101 ? 15.211 -36 -14.227 1 97.12 101 GLY A C 1
ATOM 726 O O . GLY A 1 101 ? 15.711 -37.125 -14.297 1 97.12 101 GLY A O 1
ATOM 727 N N . HIS A 1 102 ? 14 -35.75 -14.562 1 96.44 102 HIS A N 1
ATOM 728 C CA . HIS A 1 102 ? 13.102 -36.781 -15.055 1 96.44 102 HIS A CA 1
ATOM 729 C C . HIS A 1 102 ? 12.875 -36.656 -16.562 1 96.44 102 HIS A C 1
ATOM 731 O O . HIS A 1 102 ? 11.945 -37.25 -17.109 1 96.44 102 HIS A O 1
ATOM 737 N N . GLY A 1 103 ? 13.656 -35.719 -17.188 1 96.31 103 GLY A N 1
ATOM 738 C CA . GLY A 1 103 ? 13.625 -35.594 -18.625 1 96.31 103 GLY A CA 1
ATOM 739 C C . GLY A 1 103 ? 12.516 -34.656 -19.109 1 96.31 103 GLY A C 1
ATOM 740 O O . GLY A 1 103 ? 12.219 -34.625 -20.312 1 96.31 103 GLY A O 1
ATOM 741 N N . ALA A 1 104 ? 11.836 -34 -18.266 1 97.5 104 ALA A N 1
ATOM 742 C CA . ALA A 1 104 ? 10.797 -33.031 -18.609 1 97.5 104 ALA A CA 1
ATOM 743 C C . ALA A 1 104 ? 11.328 -31.594 -18.531 1 97.5 104 ALA A C 1
ATOM 745 O O . ALA A 1 104 ? 12.453 -31.359 -18.078 1 97.5 104 ALA A O 1
ATOM 746 N N . VAL A 1 105 ? 10.562 -30.688 -19.094 1 98.12 105 VAL A N 1
ATOM 747 C CA . VAL A 1 105 ? 10.906 -29.281 -19 1 98.12 105 VAL A CA 1
ATOM 748 C C . VAL A 1 105 ? 9.773 -28.516 -18.312 1 98.12 105 VAL A C 1
ATOM 750 O O . VAL A 1 105 ? 8.609 -28.656 -18.688 1 98.12 105 VAL A O 1
ATOM 753 N N . GLN A 1 106 ? 10.156 -27.781 -17.312 1 98.25 106 GLN A N 1
ATOM 754 C CA . GLN A 1 106 ? 9.156 -27 -16.594 1 98.25 106 GLN A CA 1
ATOM 755 C C . GLN A 1 106 ? 9.086 -25.562 -17.125 1 98.25 106 GLN A C 1
ATOM 757 O O . GLN A 1 106 ? 10.125 -24.938 -17.359 1 98.25 106 GLN A O 1
ATOM 762 N N . LEU A 1 107 ? 7.93 -25.125 -17.406 1 98.56 107 LEU A N 1
ATOM 763 C CA . LEU A 1 107 ? 7.586 -23.703 -17.5 1 98.56 107 LEU A CA 1
ATOM 764 C C . LEU A 1 107 ? 6.77 -23.266 -16.297 1 98.56 107 LEU A C 1
ATOM 766 O O . LEU A 1 107 ? 5.672 -23.766 -16.062 1 98.56 107 LEU A O 1
ATOM 770 N N . THR A 1 108 ? 7.348 -22.344 -15.531 1 98.38 108 THR A N 1
ATOM 771 C CA . THR A 1 108 ? 6.691 -21.859 -14.328 1 98.38 108 THR A CA 1
ATOM 772 C C . THR A 1 108 ? 5.699 -20.75 -14.664 1 98.38 108 THR A C 1
ATOM 774 O O . THR A 1 108 ? 5.992 -19.875 -15.477 1 98.38 108 THR A O 1
ATOM 777 N N . GLY A 1 109 ? 4.566 -20.812 -14 1 97.5 109 GLY A N 1
ATOM 778 C CA . GLY A 1 109 ? 3.578 -19.75 -14.172 1 97.5 109 GLY A CA 1
ATOM 779 C C . GLY A 1 109 ? 3.135 -19.125 -12.867 1 97.5 109 GLY A C 1
ATOM 780 O O . GLY A 1 109 ? 3.006 -19.812 -11.852 1 97.5 109 GLY A O 1
ATOM 781 N N . GLY A 1 110 ? 2.982 -17.844 -12.891 1 95.44 110 GLY A N 1
ATOM 782 C CA . GLY A 1 110 ? 2.324 -17.078 -11.852 1 95.44 110 GLY A CA 1
ATOM 783 C C . GLY A 1 110 ? 1.024 -16.438 -12.312 1 95.44 110 GLY A C 1
ATOM 784 O O . GLY A 1 110 ? 1.033 -15.406 -12.977 1 95.44 110 GLY A O 1
ATOM 785 N N . VAL A 1 111 ? -0.091 -17 -11.898 1 93.38 111 VAL A N 1
ATOM 786 C CA . VAL A 1 111 ? -1.406 -16.594 -12.383 1 93.38 111 VAL A CA 1
ATOM 787 C C . VAL A 1 111 ? -1.885 -15.367 -11.594 1 93.38 111 VAL A C 1
ATOM 789 O O . VAL A 1 111 ? -2.174 -15.469 -10.398 1 93.38 111 VAL A O 1
ATOM 792 N N . ASN A 1 112 ? -1.986 -14.234 -12.273 1 87.94 112 ASN A N 1
ATOM 793 C CA . ASN A 1 112 ? -2.414 -12.984 -11.656 1 87.94 112 ASN A CA 1
ATOM 794 C C . ASN A 1 112 ? -3.912 -12.758 -11.844 1 87.94 112 ASN A C 1
ATOM 796 O O . ASN A 1 112 ? -4.336 -11.656 -12.211 1 87.94 112 ASN A O 1
ATOM 800 N N . SER A 1 113 ? -4.695 -13.75 -11.82 1 84.31 113 SER A N 1
ATOM 801 C CA . SER A 1 113 ? -6.141 -13.672 -12.008 1 84.31 113 SER A CA 1
ATOM 802 C C . SER A 1 113 ? -6.871 -14.695 -11.148 1 84.31 113 SER A C 1
ATOM 804 O O . SER A 1 113 ? -6.371 -15.805 -10.938 1 84.31 113 SER A O 1
ATOM 806 N N . PRO A 1 114 ? -8.102 -14.25 -10.656 1 82.19 114 PRO A N 1
ATOM 807 C CA . PRO A 1 114 ? -8.93 -15.273 -10.008 1 82.19 114 PRO A CA 1
ATOM 808 C C . PRO A 1 114 ? -9.5 -16.281 -11 1 82.19 114 PRO A C 1
ATOM 810 O O . PRO A 1 114 ? -9.414 -16.078 -12.211 1 82.19 114 PRO A O 1
ATOM 813 N N . PRO A 1 115 ? -10.062 -17.328 -10.461 1 87.62 115 PRO A N 1
ATOM 814 C CA . PRO A 1 115 ? -10.633 -18.344 -11.359 1 87.62 115 PRO A CA 1
ATOM 815 C C . PRO A 1 115 ? -11.664 -17.75 -12.32 1 87.62 115 PRO A C 1
ATOM 817 O O . PRO A 1 115 ? -11.711 -18.141 -13.492 1 87.62 115 PRO A O 1
ATOM 820 N N . SER A 1 116 ? -12.383 -16.766 -11.914 1 86.25 116 SER A N 1
ATOM 821 C CA . SER A 1 116 ? -13.43 -16.156 -12.742 1 86.25 116 SER A CA 1
ATOM 822 C C . SER A 1 116 ? -12.828 -15.383 -13.906 1 86.25 116 SER A C 1
ATOM 824 O O . SER A 1 116 ? -13.516 -15.094 -14.891 1 86.25 116 SER A O 1
ATOM 826 N N . GLY A 1 117 ? -11.578 -15.078 -13.797 1 90.5 117 GLY A N 1
ATOM 827 C CA . GLY A 1 117 ? -10.922 -14.32 -14.844 1 90.5 117 GLY A CA 1
ATOM 828 C C . GLY A 1 117 ? -10.266 -15.195 -15.898 1 90.5 117 GLY A C 1
ATOM 829 O O . GLY A 1 117 ? -9.891 -14.711 -16.969 1 90.5 117 GLY A O 1
ATOM 830 N N . ILE A 1 118 ? -10.211 -16.469 -15.664 1 94.69 118 ILE A N 1
ATOM 831 C CA . ILE A 1 118 ? -9.539 -17.375 -16.578 1 94.69 118 ILE A CA 1
ATOM 832 C C . ILE A 1 118 ? -10.289 -17.422 -17.906 1 94.69 118 ILE A C 1
ATOM 834 O O . ILE A 1 118 ? -11.523 -17.469 -17.938 1 94.69 118 ILE A O 1
ATOM 838 N N . GLY A 1 119 ? -9.555 -17.344 -18.984 1 95.19 119 GLY A N 1
ATOM 839 C CA . GLY A 1 119 ? -10.141 -17.359 -20.312 1 95.19 119 GLY A CA 1
ATOM 840 C C . GLY A 1 119 ? -10.555 -15.992 -20.812 1 95.19 119 GLY A C 1
ATOM 841 O O . GLY A 1 119 ? -11.008 -15.844 -21.953 1 95.19 119 GLY A O 1
ATOM 842 N N . LYS A 1 120 ? -10.359 -14.961 -19.984 1 93.75 120 LYS A N 1
ATOM 843 C CA . LYS A 1 120 ? -10.773 -13.602 -20.344 1 93.75 120 LYS A CA 1
ATOM 844 C C . LYS A 1 120 ? -9.586 -12.789 -20.859 1 93.75 120 LYS A C 1
ATOM 846 O O . LYS A 1 120 ? -8.445 -13.008 -20.438 1 93.75 120 LYS A O 1
ATOM 851 N N . PRO A 1 121 ? -9.875 -11.82 -21.703 1 92.69 121 PRO A N 1
ATOM 852 C CA . PRO A 1 121 ? -8.797 -11.055 -22.328 1 92.69 121 PRO A CA 1
ATOM 853 C C . PRO A 1 121 ? -8.039 -10.18 -21.328 1 92.69 121 PRO A C 1
ATOM 855 O O . PRO A 1 121 ? -6.863 -9.875 -21.531 1 92.69 121 PRO A O 1
ATOM 858 N N . GLU A 1 122 ? -8.641 -9.82 -20.234 1 88.31 122 GLU A N 1
ATOM 859 C CA . GLU A 1 122 ? -8.039 -8.883 -19.281 1 88.31 122 GLU A CA 1
ATOM 860 C C . GLU A 1 122 ? -7.164 -9.617 -18.266 1 88.31 122 GLU A C 1
ATOM 862 O O . GLU A 1 122 ? -6.422 -8.984 -17.516 1 88.31 122 GLU A O 1
ATOM 867 N N . SER A 1 123 ? -7.223 -10.938 -18.281 1 92.06 123 SER A N 1
ATOM 868 C CA . SER A 1 123 ? -6.449 -11.727 -17.328 1 92.06 123 SER A CA 1
ATOM 869 C C . SER A 1 123 ? -5 -11.883 -17.797 1 92.06 123 SER A C 1
ATOM 871 O O . SER A 1 123 ? -4.691 -11.672 -18.969 1 92.06 123 SER A O 1
ATOM 873 N N . ALA A 1 124 ? -4.145 -12.172 -16.812 1 93.25 124 ALA A N 1
ATOM 874 C CA . ALA A 1 124 ? -2.723 -12.25 -17.141 1 93.25 124 ALA A CA 1
ATOM 875 C C . ALA A 1 124 ? -2.025 -13.32 -16.312 1 93.25 124 ALA A C 1
ATOM 877 O O . ALA A 1 124 ? -2.408 -13.57 -15.164 1 93.25 124 ALA A O 1
ATOM 878 N N . THR A 1 125 ? -1.016 -13.945 -16.875 1 96.44 125 THR A N 1
ATOM 879 C CA . THR A 1 125 ? -0.106 -14.867 -16.203 1 96.44 125 THR A CA 1
ATOM 880 C C . THR A 1 125 ? 1.343 -14.562 -16.578 1 96.44 125 THR A C 1
ATOM 882 O O . THR A 1 125 ? 1.647 -14.297 -17.734 1 96.44 125 THR A O 1
ATOM 885 N N . PHE A 1 126 ? 2.205 -14.523 -15.578 1 96.88 126 PHE A N 1
ATOM 886 C CA . PHE A 1 126 ? 3.643 -14.523 -15.82 1 96.88 126 PHE A CA 1
ATOM 887 C C . PHE A 1 126 ? 4.152 -15.938 -16.062 1 96.88 126 PHE A C 1
ATOM 889 O O . PHE A 1 126 ? 3.727 -16.875 -15.398 1 96.88 126 PHE A O 1
ATOM 896 N N . TYR A 1 127 ? 5.031 -16.016 -16.984 1 98.12 127 TYR A N 1
ATOM 897 C CA . TYR A 1 127 ? 5.715 -17.281 -17.234 1 98.12 127 TYR A CA 1
ATOM 898 C C . TYR A 1 127 ? 7.23 -17.094 -17.203 1 98.12 127 TYR A C 1
ATOM 900 O O . TYR A 1 127 ? 7.738 -16.031 -17.547 1 98.12 127 TYR A O 1
ATOM 908 N N . SER A 1 128 ? 7.934 -18.125 -16.766 1 98.31 128 SER A N 1
ATOM 909 C CA . SER A 1 128 ? 9.391 -18.141 -16.844 1 98.31 128 SER A CA 1
ATOM 910 C C . SER A 1 128 ? 9.93 -19.547 -17.062 1 98.31 128 SER A C 1
ATOM 912 O O . SER A 1 128 ? 9.305 -20.516 -16.641 1 98.31 128 SER A O 1
ATOM 914 N N . GLY A 1 129 ? 11.078 -19.688 -17.672 1 98.19 129 GLY A N 1
ATOM 915 C CA . GLY A 1 129 ? 11.68 -20.922 -18.156 1 98.19 129 GLY A CA 1
ATOM 916 C C . GLY A 1 129 ? 12.164 -20.812 -19.594 1 98.19 129 GLY A C 1
ATOM 917 O O . GLY A 1 129 ? 12.25 -19.719 -20.141 1 98.19 129 GLY A O 1
ATOM 918 N N . PRO A 1 130 ? 12.453 -21.906 -20.188 1 98.19 130 PRO A N 1
ATOM 919 C CA . PRO A 1 130 ? 13.008 -21.859 -21.531 1 98.19 130 PRO A CA 1
ATOM 920 C C . PRO A 1 130 ? 12.078 -21.156 -22.531 1 98.19 130 PRO A C 1
ATOM 922 O O . PRO A 1 130 ? 10.906 -21.547 -22.656 1 98.19 130 PRO A O 1
ATOM 925 N N . ARG A 1 131 ? 12.57 -20.219 -23.219 1 98.06 131 ARG A N 1
ATOM 926 C CA . ARG A 1 131 ? 11.82 -19.438 -24.203 1 98.06 131 ARG A CA 1
ATOM 927 C C . ARG A 1 131 ? 11.188 -20.328 -25.25 1 98.0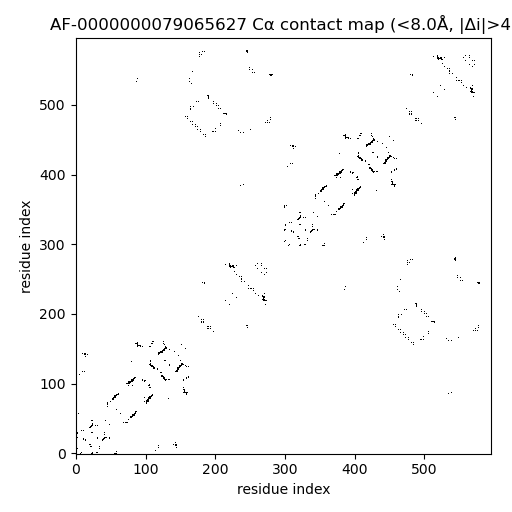6 131 ARG A C 1
ATOM 929 O O . ARG A 1 131 ? 10.039 -20.109 -25.656 1 98.06 131 ARG A O 1
ATOM 936 N N . GLU A 1 132 ? 11.914 -21.297 -25.656 1 97.75 132 GLU A N 1
ATOM 937 C CA . GLU A 1 132 ? 11.43 -22.203 -26.688 1 97.75 132 GLU A CA 1
ATOM 938 C C . GLU A 1 132 ? 10.156 -22.922 -26.266 1 97.75 132 GLU A C 1
ATOM 940 O O . GLU A 1 132 ? 9.219 -23.062 -27.047 1 97.75 132 GLU A O 1
ATOM 945 N N . VAL A 1 133 ? 10.148 -23.359 -25.047 1 97.88 133 VAL A N 1
ATOM 946 C CA . VAL A 1 133 ? 8.977 -24.047 -24.516 1 97.88 133 VAL A CA 1
ATOM 947 C C . VAL A 1 133 ? 7.805 -23.078 -24.406 1 97.88 133 VAL A C 1
ATOM 949 O O . VAL A 1 133 ? 6.676 -23.422 -24.766 1 97.88 133 VAL A O 1
ATOM 952 N N . PHE A 1 134 ? 8.062 -21.875 -23.938 1 98.5 134 PHE A N 1
ATOM 953 C CA . PHE A 1 134 ? 7.043 -20.844 -23.859 1 98.5 134 PHE A CA 1
ATOM 954 C C . PHE A 1 134 ? 6.449 -20.578 -25.25 1 98.5 134 PHE A C 1
ATOM 956 O O . PHE A 1 134 ? 5.227 -20.594 -25.422 1 98.5 134 PHE A O 1
ATOM 963 N N . ASP A 1 135 ? 7.289 -20.375 -26.266 1 98.19 135 ASP A N 1
ATOM 964 C CA . ASP A 1 135 ? 6.844 -20.047 -27.609 1 98.19 135 ASP A CA 1
ATOM 965 C C . ASP A 1 135 ? 6.047 -21.203 -28.219 1 98.19 135 ASP A C 1
ATOM 967 O O . ASP A 1 135 ? 5.031 -20.984 -28.875 1 98.19 135 ASP A O 1
ATOM 971 N N . ARG A 1 136 ? 6.484 -22.391 -28 1 97.56 136 ARG A N 1
ATOM 972 C CA . ARG A 1 136 ? 5.82 -23.578 -28.531 1 97.56 136 ARG A CA 1
ATOM 973 C C . ARG A 1 136 ? 4.402 -23.703 -27.984 1 97.56 136 ARG A C 1
ATOM 975 O O . ARG A 1 136 ? 3.494 -24.141 -28.703 1 97.56 136 ARG A O 1
ATOM 982 N N . HIS A 1 137 ? 4.223 -23.281 -26.75 1 97.62 137 HIS A N 1
ATOM 983 C CA . HIS A 1 137 ? 2.936 -23.516 -26.094 1 97.62 137 HIS A CA 1
ATOM 984 C C . HIS A 1 137 ? 2.17 -22.219 -25.906 1 97.62 137 HIS A C 1
ATOM 986 O O . HIS A 1 137 ? 1.168 -22.172 -25.188 1 97.62 137 HIS A O 1
ATOM 992 N N . ARG A 1 138 ? 2.58 -21.141 -26.438 1 97.56 138 ARG A N 1
ATOM 993 C CA . ARG A 1 138 ? 1.987 -19.812 -26.266 1 97.56 138 ARG A CA 1
ATOM 994 C C . ARG A 1 138 ? 0.509 -19.828 -26.641 1 97.56 138 ARG A C 1
ATOM 996 O O . ARG A 1 138 ? -0.319 -19.25 -25.938 1 97.56 138 ARG A O 1
ATOM 1003 N N . PRO A 1 139 ? 0.116 -20.5 -27.734 1 96.56 139 PRO A N 1
ATOM 1004 C CA . PRO A 1 139 ? -1.312 -20.516 -28.062 1 96.56 139 PRO A CA 1
ATOM 1005 C C . PRO A 1 139 ? -2.166 -21.094 -26.938 1 96.56 139 PRO A C 1
ATOM 1007 O O . PRO A 1 139 ? -3.252 -20.594 -26.656 1 96.56 139 PRO A O 1
ATOM 1010 N N . LEU A 1 140 ? -1.669 -22.125 -26.312 1 96.69 140 LEU A N 1
ATOM 1011 C CA . LEU A 1 140 ? -2.365 -22.75 -25.188 1 96.69 140 LEU A CA 1
ATOM 1012 C C . LEU A 1 140 ? -2.383 -21.812 -23.984 1 96.69 140 LEU A C 1
ATOM 1014 O O . LEU A 1 140 ? -3.416 -21.656 -23.328 1 96.69 140 LEU A O 1
ATOM 1018 N N . LEU A 1 141 ? -1.262 -21.172 -23.719 1 97.88 141 LEU A N 1
ATOM 1019 C CA . LEU A 1 141 ? -1.123 -20.281 -22.562 1 97.88 141 LEU A CA 1
ATOM 1020 C C . LEU A 1 141 ? -2.047 -19.078 -22.688 1 97.88 141 LEU A C 1
ATOM 1022 O O . LEU A 1 141 ? -2.625 -18.625 -21.703 1 97.88 141 LEU A O 1
ATOM 1026 N N . GLU A 1 142 ? -2.264 -18.594 -23.891 1 97.06 142 GLU A N 1
ATOM 1027 C CA . GLU A 1 142 ? -3.09 -17.422 -24.156 1 97.06 142 GLU A CA 1
ATOM 1028 C C . GLU A 1 142 ? -4.574 -17.75 -24.062 1 97.06 142 GLU A C 1
ATOM 1030 O O . GLU A 1 142 ? -5.418 -16.859 -23.969 1 97.06 142 GLU A O 1
ATOM 1035 N N . VAL A 1 143 ? -4.906 -19.047 -24.109 1 96.69 143 VAL A N 1
ATOM 1036 C CA . VAL A 1 143 ? -6.273 -19.484 -23.859 1 96.69 143 VAL A CA 1
ATOM 1037 C C . VAL A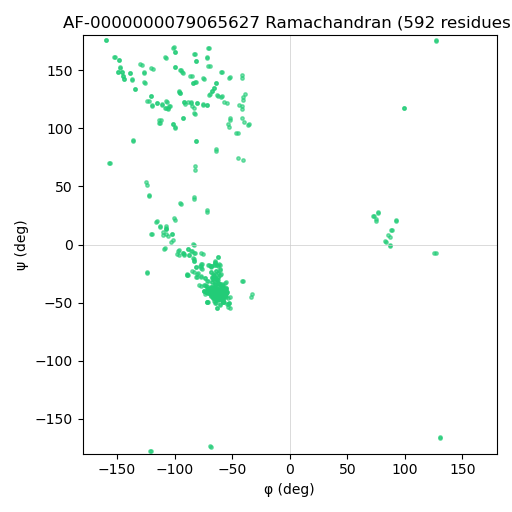 1 143 ? -6.566 -19.391 -22.359 1 96.69 143 VAL A C 1
ATOM 1039 O O . VAL A 1 143 ? -7.684 -19.031 -21.969 1 96.69 143 VAL A O 1
ATOM 1042 N N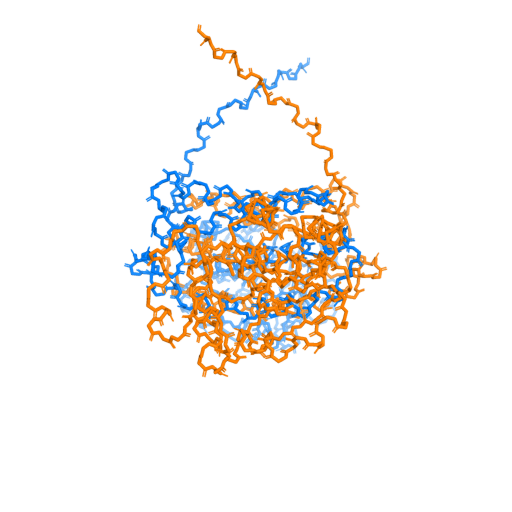 . LEU A 1 144 ? -5.574 -19.656 -21.562 1 97.12 144 LEU A N 1
ATOM 1043 C CA . LEU A 1 144 ? -5.754 -19.625 -20.109 1 97.12 144 LEU A CA 1
ATOM 1044 C C . LEU A 1 144 ? -5.926 -18.203 -19.609 1 97.12 144 LEU A C 1
ATOM 1046 O O . LEU A 1 144 ? -6.836 -17.922 -18.828 1 97.12 144 LEU A O 1
ATOM 1050 N N . THR A 1 145 ? -5.016 -17.328 -20.047 1 96.31 145 THR A N 1
ATOM 1051 C CA . THR A 1 145 ? -5.109 -15.906 -19.734 1 96.31 145 THR A CA 1
ATOM 1052 C C . THR A 1 145 ? -4.789 -15.062 -20.969 1 96.31 145 THR A C 1
ATOM 1054 O O . THR A 1 145 ? -3.908 -15.414 -21.75 1 96.31 145 THR A O 1
ATOM 1057 N N . GLY A 1 146 ? -5.523 -13.969 -21.109 1 93.25 146 GLY A N 1
ATOM 1058 C CA . GLY A 1 146 ? -5.383 -13.117 -22.281 1 93.25 146 GLY A CA 1
ATOM 1059 C C . GLY A 1 146 ? -3.959 -12.633 -22.5 1 93.25 146 GLY A C 1
ATOM 1060 O O . GLY A 1 146 ? -3.498 -12.531 -23.641 1 93.25 146 GLY A O 1
ATOM 1061 N N . ARG A 1 147 ? -3.314 -12.352 -21.453 1 93.81 147 ARG A N 1
ATOM 1062 C CA . ARG A 1 147 ? -1.914 -11.953 -21.531 1 93.81 147 ARG A CA 1
ATOM 1063 C C . ARG A 1 147 ? -1.006 -13.016 -20.938 1 93.81 147 ARG A C 1
ATOM 1065 O O . ARG A 1 147 ? -1.198 -13.438 -19.797 1 93.81 147 ARG A O 1
ATOM 1072 N N . ALA A 1 148 ? -0.092 -13.531 -21.719 1 96.81 148 ALA A N 1
ATOM 1073 C CA . ALA A 1 148 ? 0.972 -14.445 -21.312 1 96.81 148 ALA A CA 1
ATOM 1074 C C . ALA A 1 148 ? 2.342 -13.789 -21.453 1 96.81 148 ALA A C 1
ATOM 1076 O O . ALA A 1 148 ? 2.861 -13.656 -22.562 1 96.81 148 ALA A O 1
ATOM 1077 N N . ASP A 1 149 ? 2.938 -13.445 -20.344 1 95.75 149 ASP A N 1
ATOM 1078 C CA . ASP A 1 149 ? 4.18 -12.68 -20.375 1 95.75 149 ASP A CA 1
ATOM 1079 C C . ASP A 1 149 ? 5.371 -13.547 -19.969 1 95.75 149 ASP A C 1
ATOM 1081 O O . ASP A 1 149 ? 5.438 -14.039 -18.844 1 95.75 149 ASP A O 1
ATOM 1085 N N . HIS A 1 150 ? 6.297 -13.711 -20.906 1 97.88 150 HIS A N 1
ATOM 1086 C CA . HIS A 1 150 ? 7.527 -14.438 -20.609 1 97.88 150 HIS A CA 1
ATOM 1087 C C . HIS A 1 150 ? 8.531 -13.539 -19.891 1 97.88 150 HIS A C 1
ATOM 1089 O O . HIS A 1 150 ? 8.945 -12.508 -20.438 1 97.88 150 HIS A O 1
ATOM 1095 N N . ARG A 1 151 ? 8.93 -13.961 -18.719 1 96.06 151 ARG A N 1
ATOM 1096 C CA . ARG A 1 151 ? 9.68 -13.062 -17.859 1 96.06 151 ARG A CA 1
ATOM 1097 C C . ARG A 1 151 ? 11.094 -13.578 -17.625 1 96.06 151 ARG A C 1
ATOM 1099 O O . ARG A 1 151 ? 11.711 -13.266 -16.609 1 96.06 151 ARG A O 1
ATOM 1106 N N . GLY A 1 152 ? 11.555 -14.445 -18.469 1 96 152 GLY A N 1
ATOM 1107 C CA . GLY A 1 152 ? 12.953 -14.836 -18.406 1 96 152 GLY A CA 1
ATOM 1108 C C . GLY A 1 152 ? 13.148 -16.344 -18.328 1 96 152 GLY A C 1
ATOM 1109 O O . GLY A 1 152 ? 12.18 -17.094 -18.172 1 96 152 GLY A O 1
ATOM 1110 N N . GLU A 1 153 ? 14.438 -16.766 -18.375 1 97.44 153 GLU A N 1
ATOM 1111 C CA . GLU A 1 153 ? 14.805 -18.172 -18.406 1 97.44 153 GLU A CA 1
ATOM 1112 C C . GLU A 1 153 ? 14.828 -18.781 -17.016 1 97.44 153 GLU A C 1
ATOM 1114 O O . GLU A 1 153 ? 14.672 -20 -16.844 1 97.44 153 GLU A O 1
ATOM 1119 N N . ASP A 1 154 ? 15.008 -17.953 -16.047 1 97.44 154 ASP A N 1
ATOM 1120 C CA . ASP A 1 154 ? 15.008 -18.422 -14.664 1 97.44 154 ASP A CA 1
ATOM 1121 C C . ASP A 1 154 ? 13.602 -18.812 -14.219 1 97.44 154 ASP A C 1
ATOM 1123 O O . ASP A 1 154 ? 12.711 -17.969 -14.125 1 97.44 154 ASP A O 1
ATOM 1127 N N . PRO A 1 155 ? 13.438 -20.094 -13.836 1 97.38 155 PRO A N 1
ATOM 1128 C CA . PRO A 1 155 ? 12.102 -20.562 -13.469 1 97.38 155 PRO A CA 1
ATOM 1129 C C . PRO A 1 155 ? 11.516 -19.812 -12.273 1 97.38 155 PRO A C 1
ATOM 1131 O O . PRO A 1 155 ? 10.305 -19.828 -12.062 1 97.38 155 PRO A O 1
ATOM 1134 N N . GLY A 1 156 ? 12.328 -19.141 -11.562 1 96.94 156 GLY A N 1
ATOM 1135 C CA . GLY A 1 156 ? 11.875 -18.469 -10.359 1 96.94 156 GLY A CA 1
ATOM 1136 C C . GLY A 1 156 ? 11.266 -17.109 -10.633 1 96.94 156 GLY A C 1
ATOM 1137 O O . GLY A 1 156 ? 10.586 -16.547 -9.773 1 96.94 156 GLY A O 1
ATOM 1138 N N . HIS A 1 157 ? 11.398 -16.547 -11.82 1 96.69 157 HIS A N 1
ATOM 1139 C CA . HIS A 1 157 ? 11.039 -15.156 -12.086 1 96.69 157 HIS A CA 1
ATOM 1140 C C . HIS A 1 157 ? 9.531 -14.977 -12.109 1 96.69 157 HIS A C 1
ATOM 1142 O O . HIS A 1 157 ? 9.008 -13.984 -11.594 1 96.69 157 HIS A O 1
ATOM 1148 N N . ALA A 1 158 ? 8.828 -15.906 -12.695 1 96.94 158 ALA A N 1
ATOM 1149 C CA . ALA A 1 158 ? 7.371 -15.805 -12.719 1 96.94 158 ALA A CA 1
ATOM 1150 C C . ALA A 1 158 ? 6.797 -15.852 -11.305 1 96.94 158 ALA A C 1
ATOM 1152 O O . ALA A 1 158 ? 5.922 -15.047 -10.961 1 96.94 158 ALA A O 1
ATOM 1153 N N . ALA A 1 159 ? 7.297 -16.781 -10.516 1 95.81 159 ALA A N 1
ATOM 1154 C CA . ALA A 1 159 ? 6.859 -16.891 -9.125 1 95.81 159 ALA A CA 1
ATOM 1155 C C . ALA A 1 159 ? 7.191 -15.617 -8.352 1 95.81 159 ALA A C 1
ATOM 1157 O O . ALA A 1 159 ? 6.391 -15.156 -7.535 1 95.81 159 ALA A O 1
ATOM 1158 N N . LEU A 1 160 ? 8.359 -15.117 -8.625 1 96.5 160 LEU A N 1
ATOM 1159 C CA . LEU A 1 160 ? 8.812 -13.898 -7.965 1 96.5 160 LEU A CA 1
ATOM 1160 C C . LEU A 1 160 ? 7.871 -12.734 -8.266 1 96.5 160 LEU A C 1
ATOM 1162 O O . LEU A 1 160 ? 7.422 -12.047 -7.355 1 96.5 160 LEU A O 1
ATOM 1166 N N . LEU A 1 161 ? 7.613 -12.523 -9.547 1 96.12 161 LEU A N 1
ATOM 1167 C CA . LEU A 1 161 ? 6.773 -11.398 -9.953 1 96.12 161 LEU A CA 1
ATOM 1168 C C . LEU A 1 161 ? 5.367 -11.539 -9.383 1 96.12 161 LEU A C 1
ATOM 1170 O O . LEU A 1 161 ? 4.758 -10.547 -8.969 1 96.12 161 LEU A O 1
ATOM 1174 N N . TYR A 1 162 ? 4.926 -12.719 -9.383 1 95.38 162 TYR A N 1
ATOM 1175 C CA . TYR A 1 162 ? 3.621 -12.953 -8.773 1 95.38 162 TYR A CA 1
ATOM 1176 C C . TYR A 1 162 ? 3.625 -12.57 -7.297 1 95.38 162 TYR A C 1
ATOM 1178 O O . TYR A 1 162 ? 2.734 -11.852 -6.836 1 95.38 162 TYR A O 1
ATOM 1186 N N . GLN A 1 163 ? 4.609 -12.984 -6.625 1 95.5 163 GLN A N 1
ATOM 1187 C CA . GLN A 1 163 ? 4.684 -12.742 -5.191 1 95.5 163 GLN A CA 1
ATOM 1188 C C . GLN A 1 163 ? 4.887 -11.258 -4.895 1 95.5 163 GLN A C 1
ATOM 1190 O O . GLN A 1 163 ? 4.375 -10.742 -3.898 1 95.5 163 GLN A O 1
ATOM 1195 N N . ILE A 1 164 ? 5.656 -10.586 -5.715 1 96.81 164 ILE A N 1
ATOM 1196 C CA . ILE A 1 164 ? 5.848 -9.141 -5.586 1 96.81 164 ILE A CA 1
ATOM 1197 C C . ILE A 1 164 ? 4.5 -8.43 -5.719 1 96.81 164 ILE A C 1
ATOM 1199 O O . ILE A 1 164 ? 4.16 -7.578 -4.895 1 96.81 164 ILE A O 1
ATOM 1203 N N . GLY A 1 165 ? 3.76 -8.797 -6.684 1 96.06 165 GLY A N 1
ATOM 1204 C CA . GLY A 1 165 ? 2.457 -8.188 -6.902 1 96.06 165 GLY A CA 1
ATOM 1205 C C . GLY A 1 165 ? 1.493 -8.422 -5.754 1 96.06 165 GLY A C 1
ATOM 1206 O O . GLY A 1 165 ? 0.848 -7.484 -5.277 1 96.06 165 GLY A O 1
ATOM 1207 N N . VAL A 1 166 ? 1.454 -9.648 -5.34 1 95.25 166 VAL A N 1
ATOM 1208 C CA . VAL A 1 166 ? 0.533 -10.008 -4.266 1 95.25 166 VAL A CA 1
ATOM 1209 C C . VAL A 1 166 ? 0.954 -9.32 -2.971 1 95.25 166 VAL A C 1
ATOM 1211 O O . VAL A 1 166 ? 0.107 -8.859 -2.201 1 95.25 166 VAL A O 1
ATOM 1214 N N . GLY A 1 167 ? 2.232 -9.266 -2.697 1 97.31 167 GLY A N 1
ATOM 1215 C CA . GLY A 1 167 ? 2.727 -8.555 -1.53 1 97.31 167 GLY A CA 1
ATOM 1216 C C . GLY A 1 167 ? 2.324 -7.09 -1.509 1 97.31 167 GLY A C 1
ATOM 1217 O O . GLY A 1 167 ? 1.855 -6.586 -0.487 1 97.31 167 GLY A O 1
ATOM 1218 N N . MET A 1 168 ? 2.553 -6.441 -2.648 1 98.19 168 MET A N 1
ATOM 1219 C CA . MET A 1 168 ? 2.168 -5.039 -2.752 1 98.19 168 MET A CA 1
ATOM 1220 C C . MET A 1 168 ? 0.659 -4.875 -2.602 1 98.19 168 MET A C 1
ATOM 1222 O O . MET A 1 168 ? 0.194 -3.945 -1.938 1 98.19 168 MET A O 1
ATOM 1226 N N . PHE A 1 169 ? -0.104 -5.777 -3.184 1 96.88 169 PHE A N 1
ATOM 1227 C CA . PHE A 1 169 ? -1.561 -5.711 -3.158 1 96.88 169 PHE A CA 1
ATOM 1228 C C . PHE A 1 169 ? -2.082 -5.828 -1.73 1 96.88 169 PHE A C 1
ATOM 1230 O O . PHE A 1 169 ? -2.82 -4.957 -1.263 1 96.88 169 PHE A O 1
ATOM 1237 N N . TRP A 1 170 ? -1.694 -6.859 -1.049 1 97.31 170 TRP A N 1
ATOM 1238 C CA . TRP A 1 170 ? -2.203 -7.102 0.297 1 97.31 170 TRP A CA 1
ATOM 1239 C C . TRP A 1 170 ? -1.823 -5.961 1.235 1 97.31 170 TRP A C 1
ATOM 1241 O O . TRP A 1 170 ? -2.648 -5.5 2.027 1 97.31 170 TRP A O 1
ATOM 1251 N N . THR A 1 171 ? -0.558 -5.52 1.155 1 98.62 171 THR A N 1
ATOM 1252 C CA . THR A 1 171 ? -0.096 -4.438 2.014 1 98.62 171 THR A CA 1
ATOM 1253 C C . THR A 1 171 ? -0.884 -3.158 1.743 1 98.62 171 THR A C 1
ATOM 1255 O O . THR A 1 171 ? -1.323 -2.484 2.678 1 98.62 171 THR A O 1
ATOM 1258 N N . SER A 1 172 ? -1.094 -2.852 0.475 1 98.44 172 SER A N 1
ATOM 1259 C CA . SER A 1 172 ? -1.822 -1.643 0.102 1 98.44 172 SER A CA 1
ATOM 1260 C C . SER A 1 172 ? -3.291 -1.736 0.503 1 98.44 172 SER A C 1
ATOM 1262 O O . SER A 1 172 ? -3.871 -0.762 0.984 1 98.44 172 SER A O 1
ATOM 1264 N N . MET A 1 173 ? -3.916 -2.885 0.339 1 98 173 MET A N 1
ATOM 1265 C CA . MET A 1 173 ? -5.312 -3.059 0.726 1 98 173 MET A CA 1
ATOM 1266 C C . MET A 1 173 ? -5.484 -2.908 2.234 1 98 173 MET A C 1
ATOM 1268 O O . MET A 1 173 ? -6.43 -2.268 2.695 1 98 173 MET A O 1
ATOM 1272 N N . LEU A 1 174 ? -4.594 -3.477 2.967 1 98.44 174 LEU A N 1
ATOM 1273 C CA . LEU A 1 174 ? -4.695 -3.369 4.418 1 98.44 174 LEU A CA 1
ATOM 1274 C C . LEU A 1 174 ? -4.465 -1.932 4.875 1 98.44 174 LEU A C 1
ATOM 1276 O O . LEU A 1 174 ? -5.027 -1.498 5.883 1 98.44 174 LEU A O 1
ATOM 1280 N N . SER A 1 175 ? -3.584 -1.209 4.098 1 98.56 175 SER A N 1
ATOM 1281 C CA . SER A 1 175 ? -3.447 0.21 4.406 1 98.56 175 SER A CA 1
ATOM 1282 C C . SER A 1 175 ? -4.777 0.942 4.25 1 98.56 175 SER A C 1
ATOM 1284 O O . SER A 1 175 ? -5.07 1.871 5.004 1 98.56 175 SER A O 1
ATOM 1286 N N . TYR A 1 176 ? -5.586 0.527 3.314 1 98.75 176 TYR A N 1
ATOM 1287 C CA . TYR A 1 176 ? -6.91 1.111 3.139 1 98.75 176 TYR A CA 1
ATOM 1288 C C . TYR A 1 176 ? -7.852 0.681 4.258 1 98.75 176 TYR A C 1
ATOM 1290 O O . TYR A 1 176 ? -8.656 1.481 4.746 1 98.75 176 TYR A O 1
ATOM 1298 N N . TR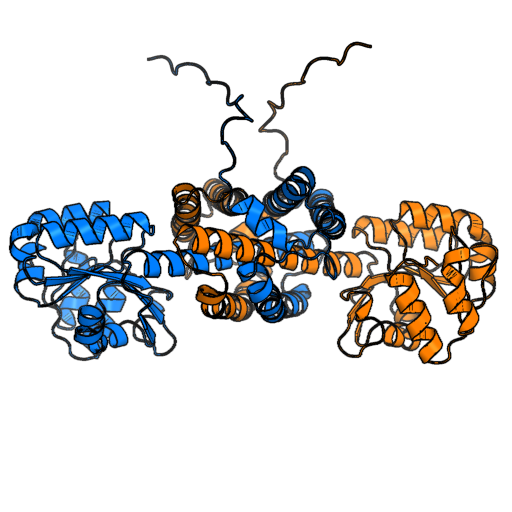P A 1 177 ? -7.801 -0.598 4.684 1 98.44 177 TRP A N 1
ATOM 1299 C CA . TRP A 1 177 ? -8.578 -1.023 5.844 1 98.44 177 TRP A CA 1
ATOM 1300 C C . TRP A 1 177 ? -8.227 -0.194 7.07 1 98.44 177 TRP A C 1
ATOM 1302 O O . TRP A 1 177 ? -9.109 0.222 7.824 1 98.44 177 TRP A O 1
ATOM 1312 N N . GLN A 1 178 ? -6.902 0.004 7.234 1 98.31 178 GLN A N 1
ATOM 1313 C CA . GLN A 1 178 ? -6.422 0.846 8.328 1 98.31 178 GLN A CA 1
ATOM 1314 C C . GLN A 1 178 ? -7.047 2.236 8.266 1 98.31 178 GLN A C 1
ATOM 1316 O O . GLN A 1 178 ? -7.461 2.781 9.289 1 98.31 178 GLN A O 1
ATOM 1321 N N . ALA A 1 179 ? -7.074 2.787 7.059 1 98.44 179 ALA A N 1
ATOM 1322 C CA . ALA A 1 179 ? -7.656 4.109 6.832 1 98.44 179 ALA A CA 1
ATOM 1323 C C . ALA A 1 179 ? -9.141 4.125 7.191 1 98.44 179 ALA A C 1
ATOM 1325 O O . ALA A 1 179 ? -9.617 5.066 7.832 1 98.44 179 ALA A O 1
ATOM 1326 N N . ILE A 1 180 ? -9.883 3.08 6.812 1 98.5 180 ILE A N 1
ATOM 1327 C CA . ILE A 1 180 ? -11.32 2.998 7.082 1 98.5 180 ILE A CA 1
ATOM 1328 C C . ILE A 1 180 ? -11.555 2.879 8.586 1 98.5 180 ILE A C 1
ATOM 1330 O O . ILE A 1 180 ? -12.422 3.564 9.141 1 98.5 180 ILE A O 1
ATOM 1334 N N . ALA A 1 181 ? -10.766 1.993 9.219 1 98.06 181 ALA A N 1
ATOM 1335 C CA . ALA A 1 181 ? -10.906 1.841 10.664 1 98.06 181 ALA A CA 1
ATOM 1336 C C . ALA A 1 181 ? -10.672 3.166 11.383 1 98.06 181 ALA A C 1
ATOM 1338 O O . ALA A 1 181 ? -11.414 3.527 12.297 1 98.06 181 ALA A O 1
ATOM 1339 N N . LEU A 1 182 ? -9.648 3.875 10.977 1 97.62 182 LEU A N 1
ATOM 1340 C CA . LEU A 1 182 ? -9.328 5.172 11.57 1 97.62 182 LEU A CA 1
ATOM 1341 C C . LEU A 1 182 ? -10.438 6.18 11.305 1 97.62 182 LEU A C 1
ATOM 1343 O O . LEU A 1 182 ? -10.82 6.938 12.195 1 97.62 182 LEU A O 1
ATOM 1347 N N . ALA A 1 183 ? -10.945 6.227 10.062 1 97.31 183 ALA A N 1
ATOM 1348 C CA . ALA A 1 183 ? -12.047 7.121 9.711 1 97.31 183 ALA A CA 1
ATOM 1349 C C . ALA A 1 183 ? -13.273 6.844 10.57 1 97.31 183 ALA A C 1
ATOM 1351 O O . ALA A 1 183 ? -13.875 7.77 11.125 1 97.31 183 ALA A O 1
ATOM 1352 N N . ARG A 1 184 ? -13.625 5.574 10.734 1 96.88 184 ARG A N 1
ATOM 1353 C CA . ARG A 1 184 ? -14.789 5.184 11.523 1 96.88 184 ARG A CA 1
ATOM 1354 C C . ARG A 1 184 ? -14.625 5.598 12.984 1 96.88 184 ARG A C 1
ATOM 1356 O O . ARG A 1 184 ? -15.586 6.059 13.609 1 96.88 184 ARG A O 1
ATOM 1363 N N . ALA A 1 185 ? -13.453 5.434 13.477 1 95.44 185 ALA A N 1
ATOM 1364 C CA . ALA A 1 185 ? -13.172 5.828 14.859 1 95.44 185 ALA A CA 1
ATOM 1365 C C . ALA A 1 185 ? -13.367 7.328 15.047 1 95.44 185 ALA A C 1
ATOM 1367 O O . ALA A 1 185 ? -13.484 7.809 16.172 1 95.44 185 ALA A O 1
ATOM 1368 N N . ASN A 1 186 ? -13.375 8.078 13.977 1 94.56 186 ASN A N 1
ATOM 1369 C CA . ASN A 1 186 ? -13.539 9.531 14.031 1 94.56 186 ASN A CA 1
ATOM 1370 C C . ASN A 1 186 ? -14.859 9.977 13.422 1 94.56 186 ASN A C 1
ATOM 1372 O O . ASN A 1 186 ? -15.016 11.133 13.031 1 94.56 186 ASN A O 1
ATOM 1376 N N . GLY A 1 187 ? -15.781 9.023 13.242 1 93.25 187 GLY A N 1
ATOM 1377 C CA . GLY A 1 187 ? -17.156 9.352 12.891 1 93.25 187 GLY A CA 1
ATOM 1378 C C . GLY A 1 187 ? -17.375 9.461 11.398 1 93.25 187 GLY A C 1
ATOM 1379 O O . GLY A 1 187 ? -18.406 9.984 10.953 1 93.25 187 GLY A O 1
ATOM 1380 N N . LEU A 1 188 ? -16.453 9.031 10.594 1 95.62 188 LEU A N 1
ATOM 1381 C CA . LEU A 1 188 ? -16.609 9.047 9.148 1 95.62 188 LEU A CA 1
ATOM 1382 C C . LEU A 1 188 ? -16.812 7.629 8.609 1 95.62 188 LEU A C 1
ATOM 1384 O O . LEU A 1 188 ? -16.531 6.652 9.305 1 95.62 188 LEU A O 1
ATOM 1388 N N . THR A 1 189 ? -17.344 7.5 7.406 1 96.81 189 THR A N 1
ATOM 1389 C CA . THR A 1 189 ? -17.562 6.215 6.754 1 96.81 189 THR A CA 1
ATOM 1390 C C . THR A 1 189 ? -16.469 5.93 5.73 1 96.81 189 THR A C 1
ATOM 1392 O O . THR A 1 189 ? -15.641 6.797 5.441 1 96.81 189 THR A O 1
ATOM 1395 N N . ALA A 1 190 ? -16.469 4.695 5.25 1 98.19 190 ALA A N 1
ATOM 1396 C CA . ALA A 1 190 ? -15.555 4.355 4.16 1 98.19 190 ALA A CA 1
ATOM 1397 C C . ALA A 1 190 ? -15.82 5.227 2.934 1 98.19 190 ALA A C 1
ATOM 1399 O O . ALA A 1 190 ? -14.883 5.688 2.279 1 98.19 190 ALA A O 1
ATOM 1400 N N . ALA A 1 191 ? -17.062 5.461 2.658 1 97.75 191 ALA A N 1
ATOM 1401 C CA . ALA A 1 191 ? -17.453 6.27 1.507 1 97.75 191 ALA A CA 1
ATOM 1402 C C . ALA A 1 191 ? -16.922 7.695 1.629 1 97.75 191 ALA A C 1
ATOM 1404 O O . ALA A 1 191 ? -16.547 8.312 0.628 1 97.75 191 ALA A O 1
ATOM 1405 N N . ASP A 1 192 ? -16.828 8.227 2.822 1 95.31 192 ASP A N 1
ATOM 1406 C CA . ASP A 1 192 ? -16.375 9.586 3.064 1 95.31 192 ASP A CA 1
ATOM 1407 C C . ASP A 1 192 ? -14.914 9.758 2.641 1 95.31 192 ASP A C 1
ATOM 1409 O O . ASP A 1 192 ? -14.508 10.844 2.203 1 95.31 192 ASP A O 1
ATOM 1413 N N . ILE A 1 193 ? -14.141 8.672 2.73 1 97.25 193 ILE A N 1
ATOM 1414 C CA . ILE A 1 193 ? -12.703 8.859 2.529 1 97.25 193 ILE A CA 1
ATOM 1415 C C . ILE A 1 193 ? -12.289 8.25 1.191 1 97.25 193 ILE A C 1
ATOM 1417 O O . ILE A 1 193 ? -11.141 8.398 0.765 1 97.25 193 ILE A O 1
ATOM 1421 N N . LEU A 1 194 ? -13.211 7.605 0.451 1 97.88 194 LEU A N 1
ATOM 1422 C CA . LEU A 1 194 ? -12.898 6.871 -0.771 1 97.88 194 LEU A CA 1
ATOM 1423 C C . LEU A 1 194 ? -12.234 7.781 -1.8 1 97.88 194 LEU A C 1
ATOM 1425 O O . LEU A 1 194 ? -11.211 7.426 -2.383 1 97.88 194 LEU A O 1
ATOM 1429 N N . PRO A 1 195 ? -12.75 9.023 -2.02 1 95 195 PRO A N 1
ATOM 1430 C CA . PRO A 1 195 ? -12.109 9.867 -3.031 1 95 195 PRO A CA 1
ATOM 1431 C C . PRO A 1 195 ? -10.656 10.18 -2.703 1 95 195 PRO A C 1
ATOM 1433 O O . PRO A 1 195 ? -9.797 10.172 -3.594 1 95 195 PRO A O 1
ATOM 1436 N N . HIS A 1 196 ? -10.391 10.445 -1.473 1 94.69 196 HIS A N 1
ATOM 1437 C CA . HIS A 1 196 ? -9.031 10.75 -1.057 1 94.69 196 HIS A CA 1
ATOM 1438 C C . HIS A 1 196 ? -8.133 9.523 -1.149 1 94.69 196 HIS A C 1
ATOM 1440 O O . HIS A 1 196 ? -6.965 9.625 -1.537 1 94.69 196 HIS A O 1
ATOM 1446 N N . ALA A 1 197 ? -8.688 8.352 -0.757 1 97.44 197 ALA A N 1
ATOM 1447 C CA . ALA A 1 197 ? -7.949 7.098 -0.892 1 97.44 197 ALA A CA 1
ATOM 1448 C C . ALA A 1 197 ? -7.586 6.828 -2.35 1 97.44 197 ALA A C 1
ATOM 1450 O O . ALA A 1 197 ? -6.457 6.438 -2.65 1 97.44 197 ALA A O 1
ATOM 1451 N N . ASP A 1 198 ? -8.531 7.082 -3.252 1 96.25 198 ASP A N 1
ATOM 1452 C CA . ASP A 1 198 ? -8.305 6.914 -4.684 1 96.25 198 ASP A CA 1
ATOM 1453 C C . ASP A 1 198 ? -7.191 7.836 -5.172 1 96.25 198 ASP A C 1
ATOM 1455 O O . ASP A 1 198 ? -6.312 7.41 -5.926 1 96.25 198 ASP A O 1
ATOM 1459 N N . GLU A 1 199 ? -7.266 9.047 -4.746 1 92.88 199 GLU A N 1
ATOM 1460 C CA . GLU A 1 199 ? -6.242 10.008 -5.141 1 92.88 199 GLU A CA 1
ATOM 1461 C C . GLU A 1 199 ? -4.859 9.578 -4.664 1 92.88 199 GLU A C 1
ATOM 1463 O O . GLU A 1 199 ? -3.881 9.68 -5.402 1 92.88 199 GLU A O 1
ATOM 1468 N N . THR A 1 200 ? -4.82 9.125 -3.453 1 94.88 200 THR A N 1
ATOM 1469 C CA . THR A 1 200 ? -3.557 8.664 -2.893 1 94.88 200 THR A CA 1
ATOM 1470 C C . THR A 1 200 ? -3.014 7.48 -3.689 1 94.88 200 THR A C 1
ATOM 1472 O O . THR A 1 200 ? -1.85 7.48 -4.094 1 94.88 200 THR A O 1
ATOM 1475 N N . ALA A 1 201 ? -3.857 6.492 -3.975 1 96.62 201 ALA A N 1
ATOM 1476 C CA . ALA A 1 201 ? -3.443 5.312 -4.73 1 96.62 201 ALA A CA 1
ATOM 1477 C C . ALA A 1 201 ? -2.986 5.691 -6.133 1 96.62 201 ALA A C 1
ATOM 1479 O O . ALA A 1 201 ? -1.965 5.195 -6.617 1 96.62 201 ALA A O 1
ATOM 1480 N N . ASN A 1 202 ? -3.719 6.543 -6.758 1 94.44 202 ASN A N 1
ATOM 1481 C CA . ASN A 1 202 ? -3.428 6.941 -8.133 1 94.44 202 ASN A CA 1
ATOM 1482 C C . ASN A 1 202 ? -2.137 7.75 -8.219 1 94.44 202 ASN A C 1
ATOM 1484 O O . ASN A 1 202 ? -1.556 7.887 -9.297 1 94.44 202 ASN A O 1
ATOM 1488 N N . SER A 1 203 ? -1.7 8.305 -7.121 1 92.81 203 SER A N 1
ATOM 1489 C CA . SER A 1 203 ? -0.497 9.133 -7.133 1 92.81 203 SER A CA 1
ATOM 1490 C C . SER A 1 203 ? 0.762 8.273 -7.047 1 92.81 203 SER A C 1
ATOM 1492 O O . SER A 1 203 ? 1.864 8.75 -7.324 1 92.81 203 SER A O 1
ATOM 1494 N N . LEU A 1 204 ? 0.691 7.02 -6.703 1 96.44 204 LEU A N 1
ATOM 1495 C CA . LEU A 1 204 ? 1.831 6.184 -6.336 1 96.44 204 LEU A CA 1
ATOM 1496 C C . LEU A 1 204 ? 2.758 5.977 -7.527 1 96.44 204 LEU A C 1
ATOM 1498 O O . LEU A 1 204 ? 3.98 5.984 -7.379 1 96.44 204 LEU A O 1
ATOM 1502 N N . THR A 1 205 ? 2.211 5.773 -8.75 1 96.81 205 THR A N 1
ATOM 1503 C CA . THR A 1 205 ? 3 5.352 -9.898 1 96.81 205 THR A CA 1
ATOM 1504 C C . THR A 1 205 ? 4.008 6.43 -10.289 1 96.81 205 THR A C 1
ATOM 1506 O O . THR A 1 205 ? 5.109 6.121 -10.758 1 96.81 205 THR A O 1
ATOM 1509 N N . GLN A 1 206 ? 3.645 7.707 -10.125 1 93.38 206 GLN A N 1
ATOM 1510 C CA . GLN A 1 206 ? 4.609 8.758 -10.43 1 93.38 206 GLN A CA 1
ATOM 1511 C C . GLN A 1 206 ? 5.809 8.695 -9.492 1 93.38 206 GLN A C 1
ATOM 1513 O O . GLN A 1 206 ? 6.941 8.969 -9.891 1 93.38 206 GLN A O 1
ATOM 1518 N N . PHE A 1 207 ? 5.578 8.359 -8.242 1 93.81 207 PHE A N 1
ATOM 1519 C CA . PHE A 1 207 ? 6.664 8.219 -7.277 1 93.81 207 PHE A CA 1
ATOM 1520 C C . PHE A 1 207 ? 7.484 6.969 -7.559 1 93.81 207 PHE A C 1
ATOM 1522 O O . PHE A 1 207 ? 8.711 6.98 -7.434 1 93.81 207 PHE A O 1
ATOM 1529 N N . PHE A 1 208 ? 6.773 5.832 -7.934 1 97.56 208 PHE A N 1
ATOM 1530 C CA . PHE A 1 208 ? 7.504 4.629 -8.32 1 97.56 208 PHE A CA 1
ATOM 1531 C C . PHE A 1 208 ? 8.531 4.941 -9.398 1 97.56 208 PHE A C 1
ATOM 1533 O O . PHE A 1 208 ? 9.719 4.629 -9.25 1 97.56 208 PHE A O 1
ATOM 1540 N N . ALA A 1 209 ? 8.086 5.621 -10.453 1 95.94 209 ALA A N 1
ATOM 1541 C CA . ALA A 1 209 ? 8.945 5.949 -11.586 1 95.94 209 ALA A CA 1
ATOM 1542 C C . ALA A 1 209 ? 10.094 6.855 -11.156 1 95.94 209 ALA A C 1
ATOM 1544 O O . ALA A 1 209 ? 11.242 6.652 -11.555 1 95.94 209 ALA A O 1
ATOM 1545 N N . PHE A 1 210 ? 9.789 7.789 -10.312 1 92.88 210 PHE A N 1
ATOM 1546 C CA . PHE A 1 210 ? 10.766 8.773 -9.859 1 92.88 210 PHE A CA 1
ATOM 1547 C C . PHE A 1 210 ? 11.898 8.094 -9.102 1 92.88 210 PHE A C 1
ATOM 1549 O O . PHE A 1 210 ? 13.07 8.391 -9.344 1 92.88 210 PHE A O 1
ATOM 1556 N N . TYR A 1 211 ? 11.625 7.184 -8.297 1 96.25 211 TYR A N 1
ATOM 1557 C CA . TYR A 1 211 ? 12.633 6.609 -7.41 1 96.25 211 TYR A CA 1
ATOM 1558 C C . TYR A 1 211 ? 13.336 5.434 -8.078 1 96.25 211 TYR A C 1
ATOM 1560 O O . TYR A 1 211 ? 14.445 5.07 -7.691 1 96.25 211 TYR A O 1
ATOM 1568 N N . THR A 1 212 ? 12.664 4.746 -9.031 1 97.44 212 THR A N 1
ATOM 1569 C CA . THR A 1 212 ? 13.188 3.533 -9.648 1 97.44 212 THR A CA 1
ATOM 1570 C C . THR A 1 212 ? 14.586 3.781 -10.219 1 97.44 212 THR A C 1
ATOM 1572 O O . THR A 1 212 ? 15.531 3.061 -9.891 1 97.44 212 THR A O 1
ATOM 1575 N N . ASP A 1 213 ? 14.734 4.836 -11.031 1 94.81 213 ASP A N 1
ATOM 1576 C CA . ASP A 1 213 ? 16.016 5.129 -11.656 1 94.81 213 ASP A CA 1
ATOM 1577 C C . ASP A 1 213 ? 17.078 5.449 -10.602 1 94.81 213 ASP A C 1
ATOM 1579 O O . ASP A 1 213 ? 18.234 5.023 -10.727 1 94.81 213 ASP A O 1
ATOM 1583 N N . ARG A 1 214 ? 16.734 6.188 -9.609 1 95.31 214 ARG A N 1
ATOM 1584 C CA . ARG A 1 214 ? 17.656 6.566 -8.547 1 95.31 214 ARG A CA 1
ATOM 1585 C C . ARG A 1 214 ? 18.125 5.348 -7.762 1 95.31 214 ARG A C 1
ATOM 1587 O O . ARG A 1 214 ? 19.312 5.211 -7.457 1 95.31 214 ARG A O 1
ATOM 1594 N N . ILE A 1 215 ? 17.203 4.469 -7.465 1 96.94 215 ILE A N 1
ATOM 1595 C CA . ILE A 1 215 ? 17.516 3.27 -6.695 1 96.94 215 ILE A CA 1
ATOM 1596 C C . ILE A 1 215 ? 18.438 2.357 -7.508 1 96.94 215 ILE A C 1
ATOM 1598 O O . ILE A 1 215 ? 19.422 1.824 -6.984 1 96.94 215 ILE A O 1
ATOM 1602 N N . ASP A 1 216 ? 18.125 2.162 -8.766 1 97.38 216 ASP A N 1
ATOM 1603 C CA . ASP A 1 216 ? 18.953 1.312 -9.609 1 97.38 216 ASP A CA 1
ATOM 1604 C C . ASP A 1 216 ? 20.359 1.887 -9.75 1 97.38 216 ASP A C 1
ATOM 1606 O O . ASP A 1 216 ? 21.328 1.14 -9.898 1 97.38 216 ASP A O 1
ATOM 1610 N N . ALA A 1 217 ? 20.5 3.238 -9.648 1 96.12 217 ALA A N 1
ATOM 1611 C CA . ALA A 1 217 ? 21.797 3.902 -9.734 1 96.12 217 ALA A CA 1
ATOM 1612 C C . ALA A 1 217 ? 22.5 3.91 -8.375 1 96.12 217 ALA A C 1
ATOM 1614 O O . ALA A 1 217 ? 23.625 4.379 -8.258 1 96.12 217 ALA A O 1
ATOM 1615 N N . GLY A 1 218 ? 21.828 3.451 -7.34 1 94.12 218 GLY A N 1
ATOM 1616 C CA . GLY A 1 218 ? 22.375 3.473 -5.992 1 94.12 218 GLY A CA 1
ATOM 1617 C C . GLY A 1 218 ? 22.422 4.863 -5.387 1 94.12 218 GLY A C 1
ATOM 1618 O O . GLY A 1 218 ? 23.234 5.141 -4.508 1 94.12 218 GLY A O 1
ATOM 1619 N N . GLU A 1 219 ? 21.547 5.711 -5.887 1 93.69 219 GLU A N 1
ATOM 1620 C CA . GLU A 1 219 ? 21.5 7.102 -5.453 1 93.69 219 GLU A CA 1
ATOM 1621 C C . GLU A 1 219 ? 20.328 7.359 -4.52 1 93.69 219 GLU A C 1
ATOM 1623 O O . GLU A 1 219 ? 19.172 7.227 -4.922 1 93.69 219 GLU A O 1
ATOM 1628 N N . HIS A 1 220 ? 20.656 7.77 -3.307 1 95.75 220 HIS A N 1
ATOM 1629 C CA . HIS A 1 220 ? 19.641 8.094 -2.32 1 95.75 220 HIS A CA 1
ATOM 1630 C C . HIS A 1 220 ? 19.812 9.516 -1.787 1 95.75 220 HIS A C 1
ATOM 1632 O O . HIS A 1 220 ? 19.797 9.734 -0.573 1 95.75 220 HIS A O 1
ATOM 1638 N N . THR A 1 221 ? 19.906 10.398 -2.684 1 90.81 221 THR A N 1
ATOM 1639 C CA . THR A 1 221 ? 20.156 11.781 -2.283 1 90.81 221 THR A CA 1
ATOM 1640 C C . THR A 1 221 ? 18.938 12.359 -1.569 1 90.81 221 THR A C 1
ATOM 1642 O O . THR A 1 221 ? 17.812 12.227 -2.049 1 90.81 221 THR A O 1
ATOM 1645 N N . GLY A 1 222 ? 19.125 12.938 -0.416 1 87.5 222 GLY A N 1
ATOM 1646 C CA . GLY A 1 222 ? 18.062 13.484 0.421 1 87.5 222 GLY A CA 1
ATOM 1647 C C . GLY A 1 222 ? 17.656 14.883 0.017 1 87.5 222 GLY A C 1
ATOM 1648 O O . GLY A 1 222 ? 17.422 15.742 0.874 1 87.5 222 GLY A O 1
ATOM 1649 N N . ASP A 1 223 ? 17.562 15.156 -1.177 1 78.19 223 ASP A N 1
ATOM 1650 C CA . ASP A 1 223 ? 17.281 16.5 -1.674 1 78.19 223 ASP A CA 1
ATOM 1651 C C . ASP A 1 223 ? 15.797 16.812 -1.596 1 78.19 223 ASP A C 1
ATOM 1653 O O . ASP A 1 223 ? 15.406 17.969 -1.41 1 78.19 223 ASP A O 1
ATOM 1657 N N . VAL A 1 224 ? 14.922 15.836 -1.618 1 70.62 224 VAL A N 1
ATOM 1658 C CA . VAL A 1 224 ? 13.492 16.078 -1.71 1 70.62 224 VAL A CA 1
ATOM 1659 C C . VAL A 1 224 ? 12.773 15.414 -0.538 1 70.62 224 VAL A C 1
ATOM 1661 O O . VAL A 1 224 ? 11.703 15.859 -0.12 1 70.62 224 VAL A O 1
ATOM 1664 N N . ASP A 1 225 ? 13.328 14.438 0.053 1 82.25 225 ASP A N 1
ATOM 1665 C CA . ASP A 1 225 ? 12.586 13.594 0.986 1 82.25 225 ASP A CA 1
ATOM 1666 C C . ASP A 1 225 ? 13.531 12.898 1.968 1 82.25 225 ASP A C 1
ATOM 1668 O O . ASP A 1 225 ? 13.562 11.672 2.047 1 82.25 225 ASP A O 1
ATOM 1672 N N . ARG A 1 226 ? 14.078 13.703 2.824 1 88.75 226 ARG A N 1
ATOM 1673 C CA . ARG A 1 226 ? 15.008 13.148 3.801 1 88.75 226 ARG A CA 1
ATOM 1674 C C . ARG A 1 226 ? 14.305 12.164 4.73 1 88.75 226 ARG A C 1
ATOM 1676 O O . ARG A 1 226 ? 13.172 12.406 5.152 1 88.75 226 ARG A O 1
ATOM 1683 N N . LEU A 1 227 ? 14.961 11.078 5.023 1 94.94 227 LEU A N 1
ATOM 1684 C CA . LEU A 1 227 ? 14.422 10.039 5.891 1 94.94 227 LEU A CA 1
ATOM 1685 C C . LEU A 1 227 ? 14 10.617 7.238 1 94.94 227 LEU A C 1
ATOM 1687 O O . LEU A 1 227 ? 12.953 10.25 7.777 1 94.94 227 LEU A O 1
ATOM 1691 N N . ALA A 1 228 ? 14.758 11.516 7.816 1 91.25 228 ALA A N 1
ATOM 1692 C CA . ALA A 1 228 ? 14.461 12.117 9.117 1 91.25 228 ALA A CA 1
ATOM 1693 C C . ALA A 1 228 ? 13.117 12.844 9.086 1 91.25 228 ALA A C 1
ATOM 1695 O O . ALA A 1 228 ? 12.375 12.82 10.07 1 91.25 228 ALA A O 1
ATOM 1696 N N . MET A 1 229 ? 12.836 13.508 8.023 1 83.75 229 MET A N 1
ATOM 1697 C CA . MET A 1 229 ? 11.555 14.188 7.875 1 83.75 229 MET A CA 1
ATOM 1698 C C . MET A 1 229 ? 10.414 13.18 7.789 1 83.75 229 MET A C 1
ATOM 1700 O O . MET A 1 229 ? 9.352 13.383 8.375 1 83.75 229 MET A O 1
ATOM 1704 N N . GLY A 1 230 ? 10.695 12.102 7.098 1 90.44 230 GLY A N 1
ATOM 1705 C CA . GLY A 1 230 ? 9.703 11.039 7.012 1 90.44 230 GLY A CA 1
ATOM 1706 C C . GLY A 1 230 ? 9.445 10.352 8.336 1 90.44 230 GLY A C 1
ATOM 1707 O O . GLY A 1 230 ? 8.32 9.93 8.617 1 90.44 230 GLY A O 1
ATOM 1708 N N . MET A 1 231 ? 10.484 10.336 9.164 1 92.75 231 MET A N 1
ATOM 1709 C CA . MET A 1 231 ? 10.367 9.703 10.477 1 92.75 231 MET A CA 1
ATOM 1710 C C . MET A 1 231 ? 9.289 10.383 11.312 1 92.75 231 MET A C 1
ATOM 1712 O O . MET A 1 231 ? 8.445 9.719 11.914 1 92.75 231 MET A O 1
ATOM 1716 N N . ALA A 1 232 ? 9.273 11.664 11.328 1 84.56 232 ALA A N 1
ATOM 1717 C CA . ALA A 1 232 ? 8.273 12.414 12.078 1 84.56 232 ALA A CA 1
ATOM 1718 C C . ALA A 1 232 ? 6.867 12.133 11.547 1 84.56 232 ALA A C 1
ATOM 1720 O O . ALA A 1 232 ? 5.914 12.016 12.32 1 84.56 232 ALA A O 1
ATOM 1721 N N . SER A 1 233 ? 6.785 12.023 10.312 1 89.88 233 SER A N 1
ATOM 1722 C CA . SER A 1 233 ? 5.512 11.781 9.648 1 89.88 233 SER A CA 1
ATOM 1723 C C . SER A 1 233 ? 4.945 10.414 10.016 1 89.88 233 SER A C 1
ATOM 1725 O O . SER A 1 233 ? 3.781 10.305 10.406 1 89.88 233 SER A O 1
ATOM 1727 N N . VAL A 1 234 ? 5.777 9.391 9.93 1 95.81 234 VAL A N 1
ATOM 1728 C CA . VAL A 1 234 ? 5.281 8.039 10.172 1 95.81 234 VAL A CA 1
ATOM 1729 C C . VAL A 1 234 ? 4.98 7.855 11.656 1 95.81 234 VAL A C 1
ATOM 1731 O O . VAL A 1 234 ? 4.051 7.129 12.023 1 95.81 234 VAL A O 1
ATOM 1734 N N . GLU A 1 235 ? 5.711 8.516 12.523 1 93.69 235 GLU A N 1
ATOM 1735 C CA . GLU A 1 235 ? 5.41 8.477 13.953 1 93.69 235 GLU A CA 1
ATOM 1736 C C . GLU A 1 235 ? 4.062 9.133 14.25 1 93.69 235 GLU A C 1
ATOM 1738 O O . GLU A 1 235 ? 3.322 8.672 15.117 1 93.69 235 GLU A O 1
ATOM 1743 N N . HIS A 1 236 ? 3.822 10.172 13.531 1 92.25 236 HIS A N 1
ATOM 1744 C CA . HIS A 1 236 ? 2.537 10.844 13.688 1 92.25 236 HIS A CA 1
ATOM 1745 C C . HIS A 1 236 ? 1.385 9.93 13.281 1 92.25 236 HIS A C 1
ATOM 1747 O O . HIS A 1 236 ? 0.344 9.906 13.938 1 92.25 236 HIS A O 1
ATOM 1753 N N . VAL A 1 237 ? 1.513 9.219 12.234 1 95.94 237 VAL A N 1
ATOM 1754 C CA . VAL A 1 237 ? 0.506 8.266 11.781 1 95.94 237 VAL A CA 1
ATOM 1755 C C . VAL A 1 237 ? 0.261 7.215 12.859 1 95.94 237 VAL A C 1
ATOM 1757 O O . VAL A 1 237 ? -0.888 6.906 13.188 1 95.94 237 VAL A O 1
ATOM 1760 N N . LEU A 1 238 ? 1.389 6.703 13.391 1 97 238 LEU A N 1
ATOM 1761 C CA . LEU A 1 238 ? 1.279 5.707 14.453 1 97 238 LEU A CA 1
ATOM 1762 C C . LEU A 1 238 ? 0.519 6.262 15.648 1 97 238 LEU A C 1
ATOM 1764 O O . LEU A 1 238 ? -0.398 5.617 16.156 1 97 238 LEU A O 1
ATOM 1768 N N . ARG A 1 239 ? 0.843 7.449 16.062 1 94.62 239 ARG A N 1
ATOM 1769 C CA . ARG A 1 239 ? 0.199 8.094 17.203 1 94.62 239 ARG A CA 1
ATOM 1770 C C . ARG A 1 239 ? -1.283 8.328 16.938 1 94.62 239 ARG A C 1
ATOM 1772 O O . ARG A 1 239 ? -2.121 8.117 17.812 1 94.62 239 ARG A O 1
ATOM 1779 N N . THR A 1 240 ? -1.593 8.766 15.758 1 95.5 240 THR A N 1
ATOM 1780 C CA . THR A 1 240 ? -2.977 9.031 15.383 1 95.5 240 THR A CA 1
ATOM 1781 C C . THR A 1 240 ? -3.826 7.773 15.508 1 95.5 240 THR A C 1
ATOM 1783 O O . THR A 1 240 ? -4.945 7.816 16.031 1 95.5 240 THR A O 1
ATOM 1786 N N . ASN A 1 241 ? -3.34 6.691 15.039 1 96.75 241 ASN A N 1
ATOM 1787 C CA . ASN A 1 241 ? -4.066 5.43 15.141 1 96.75 241 ASN A CA 1
ATOM 1788 C C . ASN A 1 241 ? -4.18 4.969 16.594 1 96.75 241 ASN A C 1
ATOM 1790 O O . ASN A 1 241 ? -5.254 4.559 17.031 1 96.75 241 ASN A O 1
ATOM 1794 N N . ALA A 1 242 ? -3.094 5.074 17.344 1 95.25 242 ALA A N 1
ATOM 1795 C CA . ALA A 1 242 ? -3.096 4.68 18.75 1 95.25 242 ALA A CA 1
ATOM 1796 C C . ALA A 1 242 ? -4.105 5.496 19.562 1 95.25 242 ALA A C 1
ATOM 1798 O O . ALA A 1 242 ? -4.898 4.941 20.328 1 95.25 242 ALA A O 1
ATOM 1799 N N . ASP A 1 243 ? -4.098 6.777 19.312 1 92.81 243 ASP A N 1
ATOM 1800 C CA . ASP A 1 243 ? -4.992 7.684 20.016 1 92.81 243 ASP A CA 1
ATOM 1801 C C . ASP A 1 243 ? -6.453 7.352 19.734 1 92.81 243 ASP A C 1
ATOM 1803 O O . ASP A 1 243 ? -7.32 7.547 20.578 1 92.81 243 ASP A O 1
ATOM 1807 N N . ALA A 1 244 ? -6.703 6.848 18.594 1 94.12 244 ALA A N 1
ATOM 1808 C CA . ALA A 1 244 ? -8.07 6.562 18.172 1 94.12 244 ALA A CA 1
ATOM 1809 C C . ALA A 1 244 ? -8.5 5.16 18.594 1 94.12 244 ALA A C 1
ATOM 1811 O O . ALA A 1 244 ? -9.641 4.75 18.359 1 94.12 244 ALA A O 1
ATOM 1812 N N . GLY A 1 245 ? -7.57 4.375 19.203 1 94.75 245 GLY A N 1
ATOM 1813 C CA . GLY A 1 245 ? -7.871 3.01 19.609 1 94.75 245 GLY A CA 1
ATOM 1814 C C . GLY A 1 245 ? -7.926 2.043 18.438 1 94.75 245 GLY A C 1
ATOM 1815 O O . GLY A 1 245 ? -8.609 1.019 18.516 1 94.75 245 GLY A O 1
ATOM 1816 N N . VAL A 1 246 ? -7.328 2.357 17.359 1 96.75 246 VAL A N 1
ATOM 1817 C CA . VAL A 1 246 ? -7.262 1.512 16.172 1 96.75 246 VAL A CA 1
ATOM 1818 C C . VAL A 1 246 ? -5.965 0.703 16.188 1 96.75 246 VAL A C 1
ATOM 1820 O O . VAL A 1 246 ? -4.961 1.136 16.75 1 96.75 246 VAL A O 1
ATOM 1823 N N . ASP A 1 247 ? -5.988 -0.441 15.617 1 96.69 247 ASP A N 1
ATOM 1824 C CA . ASP A 1 247 ? -4.836 -1.339 15.578 1 96.69 247 ASP A CA 1
ATOM 1825 C C . ASP A 1 247 ? -3.602 -0.622 15.039 1 96.69 247 ASP A C 1
ATOM 1827 O O . ASP A 1 247 ? -3.695 0.167 14.094 1 96.69 247 ASP A O 1
ATOM 1831 N N . THR A 1 248 ? -2.434 -0.961 15.602 1 97.25 248 THR A N 1
ATOM 1832 C CA . THR A 1 248 ? -1.237 -0.214 15.227 1 97.25 248 THR A CA 1
ATOM 1833 C C . THR A 1 248 ? -0.198 -1.135 14.594 1 97.25 248 THR A C 1
ATOM 1835 O O . THR A 1 248 ? 0.923 -0.71 14.305 1 97.25 248 THR A O 1
ATOM 1838 N N . ALA A 1 249 ? -0.55 -2.393 14.297 1 96.38 249 ALA A N 1
ATOM 1839 C CA . ALA A 1 249 ? 0.436 -3.355 13.812 1 96.38 249 ALA A CA 1
ATOM 1840 C C . ALA A 1 249 ? 1.109 -2.852 12.539 1 96.38 249 ALA A C 1
ATOM 1842 O O . ALA A 1 249 ? 2.34 -2.83 12.445 1 96.38 249 ALA A O 1
ATOM 1843 N N . LEU A 1 250 ? 0.318 -2.41 11.57 1 97.5 250 LEU A N 1
ATOM 1844 C CA . LEU A 1 250 ? 0.851 -1.995 10.281 1 97.5 250 LEU A CA 1
ATOM 1845 C C . LEU A 1 250 ? 1.598 -0.671 10.398 1 97.5 250 LEU A C 1
ATOM 1847 O O . LEU A 1 250 ? 2.758 -0.568 9.992 1 97.5 250 LEU A O 1
ATOM 1851 N N . PRO A 1 251 ? 1.008 0.377 11.031 1 97.81 251 PRO A N 1
ATOM 1852 C CA . PRO A 1 251 ? 1.773 1.609 11.227 1 97.81 251 PRO A CA 1
ATOM 1853 C C . PRO A 1 251 ? 3.057 1.386 12.023 1 97.81 251 PRO A C 1
ATOM 1855 O O . PRO A 1 251 ? 4.07 2.039 11.766 1 97.81 251 PRO A O 1
ATOM 1858 N N . ALA A 1 252 ? 3.072 0.482 12.969 1 97.88 252 ALA A N 1
ATOM 1859 C CA . ALA A 1 252 ? 4.258 0.211 13.781 1 97.88 252 ALA A CA 1
ATOM 1860 C C . ALA A 1 252 ? 5.367 -0.414 12.938 1 97.88 252 ALA A C 1
ATOM 1862 O O . ALA A 1 252 ? 6.547 -0.122 13.141 1 97.88 252 ALA A O 1
ATOM 1863 N N . ALA A 1 253 ? 4.996 -1.3 12.062 1 97.69 253 ALA A N 1
ATOM 1864 C CA . ALA A 1 253 ? 5.988 -1.896 11.172 1 97.69 253 ALA A CA 1
ATOM 1865 C C . ALA A 1 253 ? 6.648 -0.832 10.297 1 97.69 253 ALA A C 1
ATOM 1867 O O . ALA A 1 253 ? 7.852 -0.889 10.047 1 97.69 253 ALA A O 1
ATOM 1868 N N . VAL A 1 254 ? 5.887 0.132 9.828 1 98.19 254 VAL A N 1
ATOM 1869 C CA . VAL A 1 254 ? 6.41 1.23 9.023 1 98.19 254 VAL A CA 1
ATOM 1870 C C . VAL A 1 254 ? 7.395 2.055 9.844 1 98.19 254 VAL A C 1
ATOM 1872 O O . VAL A 1 254 ? 8.508 2.33 9.398 1 98.19 254 VAL A O 1
ATOM 1875 N N . VAL A 1 255 ? 6.988 2.375 11.062 1 98 255 VAL A N 1
ATOM 1876 C CA . VAL A 1 255 ? 7.836 3.166 11.945 1 98 255 VAL A CA 1
ATOM 1877 C C . VAL A 1 255 ? 9.133 2.414 12.227 1 98 255 VAL A C 1
ATOM 1879 O O . VAL A 1 255 ? 10.211 3.012 12.242 1 98 255 VAL A O 1
ATOM 1882 N N . ASP A 1 256 ? 9.031 1.124 12.414 1 97.56 256 ASP A N 1
ATOM 1883 C CA . ASP A 1 256 ? 10.203 0.304 12.695 1 97.56 256 ASP A CA 1
ATOM 1884 C C . ASP A 1 256 ? 11.219 0.383 11.555 1 97.56 256 ASP A C 1
ATOM 1886 O O . ASP A 1 256 ? 12.422 0.501 11.797 1 97.56 256 ASP A O 1
ATOM 1890 N N . LEU A 1 257 ? 10.773 0.321 10.344 1 97.69 257 LEU A N 1
ATOM 1891 C CA . LEU A 1 257 ? 11.672 0.389 9.188 1 97.69 257 LEU A CA 1
ATOM 1892 C C . LEU A 1 257 ? 12.352 1.751 9.109 1 97.69 257 LEU A C 1
ATOM 1894 O O . LEU A 1 257 ? 13.547 1.835 8.836 1 97.69 257 LEU A O 1
ATOM 1898 N N . PHE A 1 258 ? 11.602 2.777 9.359 1 97.56 258 PHE A N 1
ATOM 1899 C CA . PHE A 1 258 ? 12.188 4.113 9.375 1 97.56 258 PHE A CA 1
ATOM 1900 C C . PHE A 1 258 ? 13.234 4.234 10.477 1 97.56 258 PHE A C 1
ATOM 1902 O O . PHE A 1 258 ? 14.312 4.797 10.258 1 97.56 258 PHE A O 1
ATOM 1909 N N . ARG A 1 259 ? 12.914 3.729 11.656 1 97.62 259 ARG A N 1
ATOM 1910 C CA . ARG A 1 259 ? 13.844 3.791 12.781 1 97.62 259 ARG A CA 1
ATOM 1911 C C . ARG A 1 259 ? 15.141 3.064 12.461 1 97.62 259 ARG A C 1
ATOM 1913 O O . ARG A 1 259 ? 16.234 3.562 12.766 1 97.62 259 ARG A O 1
ATOM 1920 N N . ARG A 1 260 ? 15.055 1.979 11.898 1 97 260 ARG A N 1
ATOM 1921 C CA . ARG A 1 260 ? 16.25 1.225 11.508 1 97 260 ARG A CA 1
ATOM 1922 C C . ARG A 1 260 ? 17.078 1.991 10.484 1 97 260 ARG A C 1
ATOM 1924 O O . ARG A 1 260 ? 18.312 1.935 10.508 1 97 260 ARG A O 1
ATOM 1931 N N . GLY A 1 261 ? 16.359 2.646 9.508 1 96.94 261 GLY A N 1
ATOM 1932 C CA . GLY A 1 261 ? 17.078 3.51 8.586 1 96.94 261 GLY A CA 1
ATOM 1933 C C . GLY A 1 261 ? 17.828 4.633 9.273 1 96.94 261 GLY A C 1
ATOM 1934 O O . GLY A 1 261 ? 18.969 4.922 8.938 1 96.94 261 GLY A O 1
ATOM 1935 N N . MET A 1 262 ? 17.188 5.254 10.297 1 96.56 262 MET A N 1
ATOM 1936 C CA . MET A 1 262 ? 17.828 6.297 11.094 1 96.56 262 MET A CA 1
ATOM 1937 C C . MET A 1 262 ? 19.047 5.754 11.82 1 96.56 262 MET A C 1
ATOM 1939 O O . MET A 1 262 ? 20.109 6.375 11.805 1 96.56 262 MET A O 1
ATOM 1943 N N . GLU A 1 263 ? 18.938 4.578 12.398 1 96.5 263 GLU A N 1
ATOM 1944 C CA . GLU A 1 263 ? 20.016 3.938 13.141 1 96.5 263 GLU A CA 1
ATOM 1945 C C . GLU A 1 263 ? 21.172 3.545 12.219 1 96.5 263 GLU A C 1
ATOM 1947 O O . GLU A 1 263 ? 22.328 3.543 12.633 1 96.5 263 GLU A O 1
ATOM 1952 N N . ALA A 1 264 ? 20.875 3.279 10.992 1 96 264 ALA A N 1
ATOM 1953 C CA . ALA A 1 264 ? 21.875 2.867 10.016 1 96 264 ALA A CA 1
ATOM 1954 C C . ALA A 1 264 ? 22.594 4.078 9.414 1 96 264 ALA A C 1
ATOM 1956 O O . ALA A 1 264 ? 23.438 3.932 8.531 1 96 264 ALA A O 1
ATOM 1957 N N . GLY A 1 265 ? 22.219 5.328 9.836 1 95.62 265 GLY A N 1
ATOM 1958 C CA . GLY A 1 265 ? 22.938 6.531 9.438 1 95.62 265 GLY A CA 1
ATOM 1959 C C . GLY A 1 265 ? 22.359 7.18 8.188 1 95.62 265 GLY A C 1
ATOM 1960 O O . GLY A 1 265 ? 23.047 7.945 7.512 1 95.62 265 GLY A O 1
ATOM 1961 N N . HIS A 1 266 ? 21.062 6.867 7.859 1 96.38 266 HIS A N 1
ATOM 1962 C CA . HIS A 1 266 ? 20.484 7.363 6.613 1 96.38 266 HIS A CA 1
ATOM 1963 C C . HIS A 1 266 ? 19.609 8.578 6.855 1 96.38 266 HIS A C 1
ATOM 1965 O O . HIS A 1 266 ? 18.75 8.898 6.035 1 96.38 266 HIS A O 1
ATOM 1971 N N . ALA A 1 267 ? 19.781 9.273 7.926 1 94.94 267 ALA A N 1
ATOM 1972 C CA . ALA A 1 267 ? 18.922 10.375 8.32 1 94.94 267 ALA A CA 1
ATOM 1973 C C . ALA A 1 267 ? 18.859 11.438 7.227 1 94.94 267 ALA A C 1
ATOM 1975 O O . ALA A 1 267 ? 17.797 12.031 6.977 1 94.94 267 ALA A O 1
ATOM 1976 N N . THR A 1 268 ? 20 11.695 6.543 1 94.12 268 THR A N 1
ATOM 1977 C CA . THR A 1 268 ? 20.078 12.781 5.574 1 94.12 268 THR A CA 1
ATOM 1978 C C . THR A 1 268 ? 19.844 12.258 4.16 1 94.12 268 THR A C 1
ATOM 1980 O O . THR A 1 268 ? 19.734 13.039 3.213 1 94.12 268 THR A O 1
ATOM 1983 N N . ASP A 1 269 ? 19.719 10.961 4.016 1 96.06 269 ASP A N 1
ATOM 1984 C CA . ASP A 1 269 ? 19.422 10.352 2.721 1 96.06 269 ASP A CA 1
ATOM 1985 C C . ASP A 1 269 ? 17.938 10.383 2.426 1 96.06 269 ASP A C 1
ATOM 1987 O O . ASP A 1 269 ? 17.125 10.648 3.316 1 96.06 269 ASP A O 1
ATOM 1991 N N . SER A 1 270 ? 17.625 10.164 1.139 1 94.94 270 SER A N 1
ATOM 1992 C CA . SER A 1 270 ? 16.25 9.906 0.77 1 94.94 270 SER A CA 1
ATOM 1993 C C . SER A 1 270 ? 15.703 8.672 1.484 1 94.94 270 SER A C 1
ATOM 1995 O O . SER A 1 270 ? 16.453 7.73 1.756 1 94.94 270 SER A O 1
ATOM 1997 N N . PHE A 1 271 ? 14.391 8.711 1.746 1 96.12 271 PHE A N 1
ATOM 1998 C CA . PHE A 1 271 ? 13.781 7.543 2.373 1 96.12 271 PHE A CA 1
ATOM 1999 C C . PHE A 1 271 ? 13.906 6.324 1.469 1 96.12 271 PHE A C 1
ATOM 2001 O O . PHE A 1 271 ? 13.695 5.191 1.912 1 96.12 271 PHE A O 1
ATOM 2008 N N . SER A 1 272 ? 14.32 6.508 0.187 1 96.56 272 SER A N 1
ATOM 2009 C CA . SER A 1 272 ? 14.57 5.387 -0.714 1 96.56 272 SER A CA 1
ATOM 2010 C C . SER A 1 272 ? 15.734 4.535 -0.227 1 96.56 272 SER A C 1
ATOM 2012 O O . SER A 1 272 ? 15.891 3.385 -0.646 1 96.56 272 SER A O 1
ATOM 2014 N N . ALA A 1 273 ? 16.531 5.086 0.702 1 97.25 273 ALA A N 1
ATOM 2015 C CA . ALA A 1 273 ? 17.641 4.34 1.27 1 97.25 273 ALA A CA 1
ATOM 2016 C C . ALA A 1 273 ? 17.156 3.139 2.074 1 97.25 273 ALA A C 1
ATOM 2018 O O . ALA A 1 273 ? 17.922 2.209 2.342 1 97.25 273 ALA A O 1
ATOM 2019 N N . LEU A 1 274 ? 15.922 3.166 2.416 1 97.62 274 LEU A N 1
ATOM 2020 C CA . LEU A 1 274 ? 15.352 2.062 3.188 1 97.62 274 LEU A CA 1
ATOM 2021 C C . LEU A 1 274 ? 15.383 0.767 2.383 1 97.62 274 LEU A C 1
ATOM 2023 O O . LEU A 1 274 ? 15.344 -0.324 2.957 1 97.62 274 LEU A O 1
ATOM 2027 N N . VAL A 1 275 ? 15.438 0.819 1.064 1 97.62 275 VAL A N 1
ATOM 2028 C CA . VAL A 1 275 ? 15.562 -0.38 0.243 1 97.62 275 VAL A CA 1
ATOM 2029 C C . VAL A 1 275 ? 16.828 -1.135 0.623 1 97.62 275 VAL A C 1
ATOM 2031 O O . VAL A 1 275 ? 16.844 -2.367 0.644 1 97.62 275 VAL A O 1
ATOM 2034 N N . GLU A 1 276 ? 17.891 -0.343 0.963 1 96.19 276 GLU A N 1
ATOM 2035 C CA . GLU A 1 276 ? 19.156 -0.944 1.353 1 96.19 276 GLU A CA 1
ATOM 2036 C C . GLU A 1 276 ? 19.047 -1.627 2.713 1 96.19 276 GLU A C 1
ATOM 2038 O O . GLU A 1 276 ? 19.641 -2.691 2.926 1 96.19 276 GLU A O 1
ATOM 2043 N N . VAL A 1 277 ? 18.297 -0.982 3.594 1 95.94 277 VAL A N 1
ATOM 2044 C CA . VAL A 1 277 ? 18.094 -1.523 4.934 1 95.94 277 VAL A CA 1
ATOM 2045 C C . VAL A 1 277 ? 17.281 -2.82 4.844 1 95.94 277 VAL A C 1
ATOM 2047 O O . VAL A 1 277 ? 17.578 -3.789 5.547 1 95.94 277 VAL A O 1
ATOM 2050 N N . MET A 1 278 ? 16.328 -2.906 3.955 1 96.69 278 MET A N 1
ATOM 2051 C CA . MET A 1 278 ? 15.422 -4.043 3.811 1 96.69 278 MET A CA 1
ATOM 2052 C C . MET A 1 278 ? 16.125 -5.207 3.113 1 96.69 278 MET A C 1
ATOM 2054 O O . MET A 1 278 ? 15.703 -6.359 3.25 1 96.69 278 MET A O 1
ATOM 2058 N N . GLY A 1 279 ? 17.125 -4.898 2.264 1 93.31 279 GLY A N 1
ATOM 2059 C CA . GLY A 1 279 ? 17.859 -5.934 1.549 1 93.31 279 GLY A CA 1
ATOM 2060 C C . GLY A 1 279 ? 18.875 -6.641 2.412 1 93.31 279 GLY A C 1
ATOM 2061 O O . GLY A 1 279 ? 19.438 -7.66 2.006 1 93.31 279 GLY A O 1
ATOM 2062 N N . LYS A 1 280 ? 19.375 -6.125 3.578 1 68.88 280 LYS A N 1
ATOM 2063 C CA . LYS A 1 280 ? 20.344 -6.746 4.477 1 68.88 280 LYS A CA 1
ATOM 2064 C C . LYS A 1 280 ? 19.656 -7.621 5.516 1 68.88 280 LYS A C 1
ATOM 2066 O O . LYS A 1 280 ? 18.609 -7.242 6.055 1 68.88 280 LYS A O 1
ATOM 2071 N N . PRO A 1 281 ? 20.109 -8.922 5.473 1 57.25 281 PRO A N 1
ATOM 2072 C CA . PRO A 1 281 ? 19.453 -9.812 6.43 1 57.25 281 PRO A CA 1
ATOM 2073 C C . PRO A 1 281 ? 19.484 -9.266 7.859 1 57.25 281 PRO A C 1
ATOM 2075 O O . PRO A 1 281 ? 20.453 -8.617 8.258 1 57.25 281 PRO A O 1
ATOM 2078 N N . THR A 1 282 ? 18.375 -8.797 8.406 1 51.69 282 THR A N 1
ATOM 2079 C CA . THR A 1 282 ? 18.375 -8.508 9.836 1 51.69 282 THR A CA 1
ATOM 2080 C C . THR A 1 282 ? 18.859 -9.711 10.633 1 51.69 282 THR A C 1
ATOM 2082 O O . THR A 1 282 ? 18.531 -10.852 10.312 1 51.69 282 THR A O 1
ATOM 2085 N N . ASP A 1 283 ? 20.109 -9.742 11.094 1 40.34 283 ASP A N 1
ATOM 2086 C CA . ASP A 1 283 ? 20.453 -10.805 12.031 1 40.34 283 ASP A CA 1
ATOM 2087 C C . ASP A 1 283 ? 19.281 -11.133 12.953 1 40.34 283 ASP A C 1
ATOM 2089 O O . ASP A 1 283 ? 18.719 -10.25 13.602 1 40.34 283 ASP A O 1
ATOM 2093 N N . PRO A 1 284 ? 18.594 -12.234 12.719 1 40.94 284 PRO A N 1
ATOM 2094 C CA . PRO A 1 284 ? 17.578 -12.656 13.688 1 40.94 284 PRO A CA 1
ATOM 2095 C C . PRO A 1 284 ? 18.031 -12.484 15.133 1 40.94 284 PRO A C 1
ATOM 2097 O O . PRO A 1 284 ? 17.266 -12.758 16.062 1 40.94 284 PRO A O 1
ATOM 2100 N N . GLY A 1 285 ? 19.344 -12.617 15.453 1 34.31 285 GLY A N 1
ATOM 2101 C CA . GLY A 1 285 ? 19.938 -12.852 16.766 1 34.31 285 GLY A CA 1
ATOM 2102 C C . GLY A 1 285 ? 19.516 -11.812 17.797 1 34.31 285 GLY A C 1
ATOM 2103 O O . GLY A 1 285 ? 19.797 -11.977 18.984 1 34.31 285 GLY A O 1
ATOM 2104 N N . THR A 1 286 ? 19.438 -10.594 17.547 1 32.88 286 THR A N 1
ATOM 2105 C CA . THR A 1 286 ? 19.594 -9.82 18.766 1 32.88 286 THR A CA 1
ATOM 2106 C C . THR A 1 286 ? 18.344 -9.922 19.625 1 32.88 286 THR A C 1
ATOM 2108 O O . THR A 1 286 ? 18.375 -9.609 20.828 1 32.88 286 THR A O 1
ATOM 2111 N N . ASP A 1 287 ? 17.109 -9.859 19.141 1 32.91 287 ASP A N 1
ATOM 2112 C CA . ASP A 1 287 ? 16.188 -10.023 20.266 1 32.91 287 ASP A CA 1
ATOM 2113 C C . ASP A 1 287 ? 16 -11.5 20.609 1 32.91 287 ASP A C 1
ATOM 2115 O O . ASP A 1 287 ? 15.367 -12.242 19.859 1 32.91 287 ASP A O 1
ATOM 2119 N N . GLY A 1 288 ? 17.047 -12.25 21.141 1 29.39 288 GLY A N 1
ATOM 2120 C CA . GLY A 1 288 ? 17.203 -13.516 21.828 1 29.39 288 GLY A CA 1
ATOM 2121 C C . GLY A 1 288 ? 16.016 -13.852 22.719 1 29.39 288 GLY A C 1
ATOM 2122 O O . GLY A 1 288 ? 15.953 -14.938 23.297 1 29.39 288 GLY A O 1
ATOM 2123 N N . ARG A 1 289 ? 15.43 -12.961 23.5 1 27.92 289 ARG A N 1
ATOM 2124 C CA . ARG A 1 289 ? 14.812 -13.531 24.688 1 27.92 289 ARG A CA 1
ATOM 2125 C C . ARG A 1 289 ? 13.555 -14.312 24.328 1 27.92 289 ARG A C 1
ATOM 2127 O O . ARG A 1 289 ? 12.445 -13.766 24.344 1 27.92 289 ARG A O 1
ATOM 2134 N N . VAL A 1 290 ? 13.453 -14.891 23.156 1 27.88 290 VAL A N 1
ATOM 2135 C CA . VAL A 1 290 ? 12.289 -15.773 23.219 1 27.88 290 VAL A CA 1
ATOM 2136 C C . VAL A 1 290 ? 12.539 -16.875 24.25 1 27.88 290 VAL A C 1
ATOM 2138 O O . VAL A 1 290 ? 13.453 -17.688 24.094 1 27.88 290 VAL A O 1
ATOM 2141 N N . GLY A 1 291 ? 12.344 -16.531 25.5 1 26.23 291 GLY A N 1
ATOM 2142 C CA . GLY A 1 291 ? 12.344 -17.516 26.578 1 26.23 291 GLY A CA 1
ATOM 2143 C C . GLY A 1 291 ? 11.609 -18.797 26.219 1 26.23 291 GLY A C 1
ATOM 2144 O O . GLY A 1 291 ? 10.633 -18.766 25.469 1 26.23 291 GLY A O 1
ATOM 2145 N N . GLN A 1 292 ? 12.328 -19.844 26.188 1 22.44 292 GLN A N 1
ATOM 2146 C CA . GLN A 1 292 ? 11.992 -21.266 26.188 1 22.44 292 GLN A CA 1
ATOM 2147 C C . GLN A 1 292 ? 10.852 -21.562 27.156 1 22.44 292 GLN A C 1
ATOM 2149 O O . GLN A 1 292 ? 11.016 -21.438 28.375 1 22.44 292 GLN A O 1
ATOM 2154 N N . ALA A 1 293 ? 9.609 -21.203 26.891 1 26.72 293 ALA A N 1
ATOM 2155 C CA . ALA A 1 293 ? 8.562 -21.859 27.672 1 26.72 293 ALA A CA 1
ATOM 2156 C C . ALA A 1 293 ? 8.891 -23.328 27.891 1 26.72 293 ALA A C 1
ATOM 2158 O O . ALA A 1 293 ? 9.539 -23.969 27.062 1 26.72 293 ALA A O 1
ATOM 2159 N N . GLY A 1 294 ? 8.836 -23.812 29.156 1 25.47 294 GLY A N 1
ATOM 2160 C CA . GLY A 1 294 ? 9.086 -25.078 29.828 1 25.47 294 GLY A CA 1
ATOM 2161 C C . GLY A 1 294 ? 8.555 -26.281 29.062 1 25.47 294 GLY A C 1
ATOM 2162 O O . GLY A 1 294 ? 7.738 -26.125 28.156 1 25.47 294 GLY A O 1
ATOM 2163 N N . PRO A 1 295 ? 9.266 -27.328 29.125 1 25.3 295 PRO A N 1
ATOM 2164 C CA . PRO A 1 295 ? 9.023 -28.672 28.594 1 25.3 295 PRO A CA 1
ATOM 2165 C C . PRO A 1 295 ? 7.609 -29.172 28.859 1 25.3 295 PRO A C 1
ATOM 2167 O O . PRO A 1 295 ? 7.02 -28.844 29.906 1 25.3 295 PRO A O 1
ATOM 2170 N N . PHE A 1 296 ? 6.719 -29 27.891 1 22.47 296 PHE A N 1
ATOM 2171 C CA . PHE A 1 296 ? 5.508 -29.781 28.094 1 22.47 296 PHE A CA 1
ATOM 2172 C C . PHE A 1 296 ? 5.852 -31.172 28.641 1 22.47 296 PHE A C 1
ATOM 2174 O O . PHE A 1 296 ? 6.844 -31.781 28.219 1 22.47 296 PHE A O 1
ATOM 2181 N N . LEU A 1 297 ? 5.613 -31.422 29.922 1 23.38 297 LEU A N 1
ATOM 2182 C CA . LEU A 1 297 ? 5.664 -32.75 30.531 1 23.38 297 LEU A CA 1
ATOM 2183 C C . LEU A 1 297 ? 5.055 -33.812 29.609 1 23.38 297 LEU A C 1
ATOM 2185 O O . LEU A 1 297 ? 4.008 -33.562 29 1 23.38 297 LEU A O 1
ATOM 2189 N N . ARG A 1 298 ? 5.824 -34.844 29.297 1 21.34 298 ARG A N 1
ATOM 2190 C CA . ARG A 1 298 ? 5.293 -36.156 28.953 1 21.34 298 ARG A CA 1
ATOM 2191 C C . ARG A 1 298 ? 4.336 -36.656 30.031 1 21.34 298 ARG A C 1
ATOM 2193 O O . ARG A 1 298 ? 4.609 -36.531 31.219 1 21.34 298 ARG A O 1
ATOM 2200 N N . MET B 1 1 ? 2.836 32.781 10.703 1 92.62 1 MET B N 1
ATOM 2201 C CA . MET B 1 1 ? 3.746 32.531 11.812 1 92.62 1 MET B CA 1
ATOM 2202 C C . MET B 1 1 ? 4.465 31.188 11.633 1 92.62 1 MET B C 1
ATOM 2204 O O . MET B 1 1 ? 3.83 30.156 11.391 1 92.62 1 MET B O 1
ATOM 2208 N N . GLY B 1 2 ? 5.832 31.188 11.695 1 91.31 2 GLY B N 1
ATOM 2209 C CA . GLY B 1 2 ? 6.691 30.062 11.344 1 91.31 2 GLY B CA 1
ATOM 2210 C C . GLY B 1 2 ? 7.285 30.172 9.953 1 91.31 2 GLY B C 1
ATOM 2211 O O . GLY B 1 2 ? 6.555 30.172 8.961 1 91.31 2 GLY B O 1
ATOM 2212 N N . LEU B 1 3 ? 8.609 30.25 9.906 1 92.5 3 LEU B N 1
ATOM 2213 C CA . LEU B 1 3 ? 9.266 30.469 8.617 1 92.5 3 LEU B CA 1
ATOM 2214 C C . LEU B 1 3 ? 10.242 29.344 8.312 1 92.5 3 LEU B C 1
ATOM 2216 O O . LEU B 1 3 ? 11.398 29.578 7.949 1 92.5 3 LEU B O 1
ATOM 2220 N N . GLY B 1 4 ? 9.758 28.156 8.617 1 88.56 4 GLY B N 1
ATOM 2221 C CA . GLY B 1 4 ? 10.383 27 7.996 1 88.56 4 GLY B CA 1
ATOM 2222 C C . GLY B 1 4 ? 10.133 26.906 6.5 1 88.56 4 GLY B C 1
ATOM 2223 O O . GLY B 1 4 ? 9.562 27.828 5.91 1 88.56 4 GLY B O 1
ATOM 2224 N N . PRO B 1 5 ? 10.555 25.844 5.871 1 86.5 5 PRO B N 1
ATOM 2225 C CA . PRO B 1 5 ? 10.375 25.703 4.422 1 86.5 5 PRO B CA 1
ATOM 2226 C C . PRO B 1 5 ? 8.922 25.891 3.986 1 86.5 5 PRO B C 1
ATOM 2228 O O . PRO B 1 5 ? 8.648 26.594 3.018 1 86.5 5 PRO B O 1
ATOM 2231 N N . MET B 1 6 ? 8.031 25.25 4.703 1 90.5 6 MET B N 1
ATOM 2232 C CA . MET B 1 6 ? 6.609 25.344 4.379 1 90.5 6 MET B CA 1
ATOM 2233 C C . MET B 1 6 ? 6.102 26.766 4.574 1 90.5 6 MET B C 1
ATOM 2235 O O . MET B 1 6 ? 5.473 27.344 3.682 1 90.5 6 MET B O 1
ATOM 2239 N N . GLY B 1 7 ? 6.395 27.375 5.77 1 94.06 7 GLY B N 1
ATOM 2240 C CA . GLY B 1 7 ? 5.98 28.734 6.051 1 94.06 7 GLY B CA 1
ATOM 2241 C C . GLY B 1 7 ? 6.508 29.734 5.043 1 94.06 7 GLY B C 1
ATOM 2242 O O . GLY B 1 7 ? 5.773 30.625 4.602 1 94.06 7 GLY B O 1
ATOM 2243 N N . ARG B 1 8 ? 7.719 29.594 4.637 1 94.69 8 ARG B N 1
ATOM 2244 C CA . ARG B 1 8 ? 8.32 30.5 3.662 1 94.69 8 ARG B CA 1
ATOM 2245 C C . ARG B 1 8 ? 7.629 30.391 2.311 1 94.69 8 ARG B C 1
ATOM 2247 O O . ARG B 1 8 ? 7.383 31.391 1.647 1 94.69 8 ARG B O 1
ATOM 2254 N N . ALA B 1 9 ? 7.336 29.141 1.892 1 94.75 9 ALA B N 1
ATOM 2255 C CA . ALA B 1 9 ? 6.633 28.922 0.632 1 94.75 9 ALA B CA 1
ATOM 2256 C C . ALA B 1 9 ? 5.25 29.562 0.655 1 94.75 9 ALA B C 1
ATOM 2258 O O . ALA B 1 9 ? 4.816 30.156 -0.34 1 94.75 9 ALA B O 1
ATOM 2259 N N . MET B 1 10 ? 4.602 29.5 1.791 1 96.62 10 MET B N 1
ATOM 2260 C CA . MET B 1 10 ? 3.266 30.078 1.934 1 96.62 10 MET B CA 1
ATOM 2261 C C . MET B 1 10 ? 3.312 31.594 1.851 1 96.62 10 MET B C 1
ATOM 2263 O O . MET B 1 10 ? 2.496 32.219 1.16 1 96.62 10 MET B O 1
ATOM 2267 N N . VAL B 1 11 ? 4.289 32.219 2.541 1 97.19 11 VAL B N 1
ATOM 2268 C CA . VAL B 1 11 ? 4.441 33.656 2.508 1 97.19 11 VAL B CA 1
ATOM 2269 C C . VAL B 1 11 ? 4.742 34.125 1.082 1 97.19 11 VAL B C 1
ATOM 2271 O O . VAL B 1 11 ? 4.152 35.094 0.596 1 97.19 11 VAL B O 1
ATOM 2274 N N . ALA B 1 12 ? 5.613 33.406 0.409 1 96.94 12 ALA B N 1
ATOM 2275 C CA . ALA B 1 12 ? 5.973 33.75 -0.966 1 96.94 12 ALA B CA 1
ATOM 2276 C C . ALA B 1 12 ? 4.746 33.688 -1.877 1 96.94 12 ALA B C 1
ATOM 2278 O O . ALA B 1 12 ? 4.559 34.594 -2.713 1 96.94 12 ALA B O 1
ATOM 2279 N N . ALA B 1 13 ? 3.947 32.656 -1.737 1 97.31 13 ALA B N 1
ATOM 2280 C CA . ALA B 1 13 ? 2.742 32.531 -2.551 1 97.31 13 ALA B CA 1
ATOM 2281 C C . ALA B 1 13 ? 1.791 33.688 -2.33 1 97.31 13 ALA B C 1
ATOM 2283 O O . ALA B 1 13 ? 1.189 34.219 -3.279 1 97.31 13 ALA B O 1
ATOM 2284 N N . LEU B 1 14 ? 1.669 34.125 -1.065 1 97.44 14 LEU B N 1
ATOM 2285 C CA . LEU B 1 14 ? 0.793 35.25 -0.726 1 97.44 14 LEU B CA 1
ATOM 2286 C C . LEU B 1 14 ? 1.333 36.562 -1.298 1 97.44 14 LEU B C 1
ATOM 2288 O O . LEU B 1 14 ? 0.574 37.375 -1.848 1 97.44 14 LEU B O 1
ATOM 2292 N N . LEU B 1 15 ? 2.607 36.719 -1.195 1 97.44 15 LEU B N 1
ATOM 2293 C CA . LEU B 1 15 ? 3.244 37.938 -1.737 1 97.44 15 LEU B CA 1
ATOM 2294 C C . LEU B 1 15 ? 3.098 37.969 -3.254 1 97.44 15 LEU B C 1
ATOM 2296 O O . LEU B 1 15 ? 2.846 39.031 -3.82 1 97.44 15 LEU B O 1
ATOM 2300 N N . ASP B 1 16 ? 3.236 36.844 -3.883 1 96.75 16 ASP B N 1
ATOM 2301 C CA . ASP B 1 16 ? 3.104 36.75 -5.332 1 96.75 16 ASP B CA 1
ATOM 2302 C C . ASP B 1 16 ? 1.714 37.188 -5.785 1 96.75 16 ASP B C 1
ATOM 2304 O O . ASP B 1 16 ? 1.54 37.656 -6.914 1 96.75 16 ASP B O 1
ATOM 2308 N N . ARG B 1 17 ? 0.754 37.062 -4.934 1 96.12 17 ARG B N 1
ATOM 2309 C CA . ARG B 1 17 ? -0.618 37.438 -5.258 1 96.12 17 ARG B CA 1
ATOM 2310 C C . ARG B 1 17 ? -0.978 38.781 -4.645 1 96.12 17 ARG B C 1
ATOM 2312 O O . ARG B 1 17 ? -2.158 39.125 -4.512 1 96.12 17 ARG B O 1
ATOM 2319 N N . GLN B 1 18 ? -0.02 39.5 -4.086 1 95.25 18 GLN B N 1
ATOM 2320 C CA . GLN B 1 18 ? -0.088 40.906 -3.678 1 95.25 18 GLN B CA 1
ATOM 2321 C C . GLN B 1 18 ? -0.864 41.062 -2.371 1 95.25 18 GLN B C 1
ATOM 2323 O O . GLN B 1 18 ? -1.538 42.062 -2.158 1 95.25 18 GLN B O 1
ATOM 2328 N N . TYR B 1 19 ? -0.838 40.062 -1.592 1 96.19 19 TYR B N 1
ATOM 2329 C CA . TYR B 1 19 ? -1.352 40.188 -0.234 1 96.19 19 TYR B CA 1
ATOM 2330 C C . TYR B 1 19 ? -0.37 40.969 0.642 1 96.19 19 TYR B C 1
ATOM 2332 O O . TYR B 1 19 ? 0.846 40.844 0.47 1 96.19 19 TYR B O 1
ATOM 2340 N N . ALA B 1 20 ? -0.923 41.781 1.512 1 96.06 20 ALA B N 1
ATOM 2341 C CA . ALA B 1 20 ? -0.103 42.312 2.596 1 96.06 20 ALA B CA 1
ATOM 2342 C C . ALA B 1 20 ? 0.154 41.25 3.662 1 96.06 20 ALA B C 1
ATOM 2344 O O . ALA B 1 20 ? -0.788 40.688 4.234 1 96.06 20 ALA B O 1
ATOM 2345 N N . VAL B 1 21 ? 1.429 40.938 3.877 1 97.19 21 VAL B N 1
ATOM 2346 C CA . VAL B 1 21 ? 1.745 39.812 4.75 1 97.19 21 VAL B CA 1
ATOM 2347 C C . VAL B 1 21 ? 2.635 40.281 5.898 1 97.19 21 VAL B C 1
ATOM 2349 O O . VAL B 1 21 ? 3.664 40.906 5.672 1 97.19 21 VAL B O 1
ATOM 2352 N N . THR B 1 22 ? 2.213 40.062 7.109 1 97.5 22 THR B N 1
ATOM 2353 C CA . THR B 1 22 ? 3.041 40.188 8.305 1 97.5 22 THR B CA 1
ATOM 2354 C C . THR B 1 22 ? 3.605 38.844 8.727 1 97.5 22 THR B C 1
ATOM 2356 O O . THR B 1 22 ? 2.877 37.844 8.789 1 97.5 22 THR B O 1
ATOM 2359 N N . VAL B 1 23 ? 4.945 38.812 9.008 1 97.25 23 VAL B N 1
ATOM 2360 C CA . VAL B 1 23 ? 5.562 37.531 9.328 1 97.25 23 VAL B CA 1
ATOM 2361 C C . VAL B 1 23 ? 6.188 37.594 10.727 1 97.25 23 VAL B C 1
ATOM 2363 O O . VAL B 1 23 ? 6.547 38.688 11.203 1 97.25 23 VAL B O 1
ATOM 2366 N N . TRP B 1 24 ? 6.238 36.438 11.352 1 94.81 24 TRP B N 1
ATOM 2367 C CA . TRP B 1 24 ? 6.949 36.25 12.609 1 94.81 24 TRP B CA 1
ATOM 2368 C C . TRP B 1 24 ? 7.602 34.875 12.672 1 94.81 24 TRP B C 1
ATOM 2370 O O . TRP B 1 24 ? 7.023 33.906 12.219 1 94.81 24 TRP B O 1
ATOM 2380 N N . ASN B 1 25 ? 8.758 34.906 13.25 1 92.94 25 ASN B N 1
ATOM 2381 C CA . ASN B 1 25 ? 9.5 33.688 13.539 1 92.94 25 ASN B CA 1
ATOM 2382 C C . ASN B 1 25 ? 10.359 33.812 14.789 1 92.94 25 ASN B C 1
ATOM 2384 O O . ASN B 1 25 ? 10.805 34.906 15.117 1 92.94 25 ASN B O 1
ATOM 2388 N N . ARG B 1 26 ? 10.539 32.719 15.484 1 88.19 26 ARG B N 1
ATOM 2389 C CA . ARG B 1 26 ? 11.391 32.75 16.672 1 88.19 26 ARG B CA 1
ATOM 2390 C C . ARG B 1 26 ? 12.789 33.25 16.344 1 88.19 26 ARG B C 1
ATOM 2392 O O . ARG B 1 26 ? 13.383 34 17.125 1 88.19 26 ARG B O 1
ATOM 2399 N N . THR B 1 27 ? 13.289 32.812 15.133 1 89.62 27 THR B N 1
ATOM 2400 C CA . THR B 1 27 ? 14.555 33.312 14.602 1 89.62 27 THR B CA 1
ATOM 2401 C C . THR B 1 27 ? 14.305 34.375 13.523 1 89.62 27 THR B C 1
ATOM 2403 O O . THR B 1 27 ? 14.148 34.031 12.352 1 89.62 27 THR B O 1
ATOM 2406 N N . PRO B 1 28 ? 14.484 35.594 13.852 1 88 28 PRO B N 1
ATOM 2407 C CA . PRO B 1 28 ? 14.07 36.656 12.961 1 88 28 PRO B CA 1
ATOM 2408 C C . PRO B 1 28 ? 14.859 36.688 11.648 1 88 28 PRO B C 1
ATOM 2410 O O . PRO B 1 28 ? 14.336 37.125 10.625 1 88 28 PRO B O 1
ATOM 2413 N N . SER B 1 29 ? 16.016 36.188 11.719 1 87.44 29 SER B N 1
ATOM 2414 C CA . SER B 1 29 ? 16.891 36.25 10.547 1 87.44 29 SER B CA 1
ATOM 2415 C C . SER B 1 29 ? 16.344 35.438 9.391 1 87.44 29 SER B C 1
ATOM 2417 O O . SER B 1 29 ? 16.734 35.656 8.234 1 87.44 29 SER B O 1
ATOM 2419 N N . ARG B 1 30 ? 15.383 34.594 9.664 1 88.38 30 ARG B N 1
ATOM 2420 C CA . ARG B 1 30 ? 14.797 33.75 8.625 1 88.38 30 ARG B CA 1
ATOM 2421 C C . ARG B 1 30 ? 13.844 34.531 7.746 1 88.38 30 ARG B C 1
ATOM 2423 O O . ARG B 1 30 ? 13.445 34.094 6.676 1 88.38 30 ARG B O 1
ATOM 2430 N N . ALA B 1 31 ? 13.586 35.75 8.117 1 92.19 31 ALA B N 1
ATOM 2431 C CA . ALA B 1 31 ? 12.555 36.531 7.43 1 92.19 31 ALA B CA 1
ATOM 2432 C C . ALA B 1 31 ? 13.172 37.469 6.387 1 92.19 31 ALA B C 1
ATOM 2434 O O . ALA B 1 31 ? 12.461 38.062 5.594 1 92.19 31 ALA B O 1
ATOM 2435 N N . GLY B 1 32 ? 14.469 37.594 6.34 1 91.31 32 GLY B N 1
ATOM 2436 C CA . GLY B 1 32 ? 15.156 38.594 5.559 1 91.31 32 GLY B CA 1
ATOM 2437 C C . GLY B 1 32 ? 14.727 38.625 4.105 1 91.31 32 GLY B C 1
ATOM 2438 O O . GLY B 1 32 ? 14.328 39.688 3.592 1 91.31 32 GLY B O 1
ATOM 2439 N N . ASP B 1 33 ? 14.781 37.531 3.418 1 94 33 ASP B N 1
ATOM 2440 C CA . ASP B 1 33 ? 14.453 37.469 1.997 1 94 33 ASP B CA 1
ATOM 2441 C C . ASP B 1 33 ? 12.984 37.781 1.757 1 94 33 ASP B C 1
ATOM 2443 O O . ASP B 1 33 ? 12.633 38.375 0.736 1 94 33 ASP B O 1
ATOM 2447 N N . LEU B 1 34 ? 12.148 37.5 2.686 1 96.12 34 LEU B N 1
ATOM 2448 C CA . LEU B 1 34 ? 10.719 37.75 2.553 1 96.12 34 LEU B CA 1
ATOM 2449 C C . LEU B 1 34 ? 10.406 39.219 2.787 1 96.12 34 LEU B C 1
ATOM 2451 O O . LEU B 1 34 ? 9.531 39.781 2.125 1 96.12 34 LEU B O 1
ATOM 2455 N N . VAL B 1 35 ? 11.141 39.812 3.686 1 96 35 VAL B N 1
ATOM 2456 C CA . VAL B 1 35 ? 11.008 41.25 3.936 1 96 35 VAL B CA 1
ATOM 2457 C C . VAL B 1 35 ? 11.453 42.031 2.703 1 96 35 VAL B C 1
ATOM 2459 O O . VAL B 1 35 ? 10.812 43 2.326 1 96 35 VAL B O 1
ATOM 2462 N N . ALA B 1 36 ? 12.469 41.531 2.117 1 96.56 36 ALA B N 1
ATOM 2463 C CA . ALA B 1 36 ? 12.945 42.156 0.891 1 96.56 36 ALA B CA 1
ATOM 2464 C C . ALA B 1 36 ? 11.891 42.094 -0.211 1 96.56 36 ALA B C 1
ATOM 2466 O O . ALA B 1 36 ? 11.828 42.969 -1.075 1 96.56 36 ALA B O 1
ATOM 2467 N N . ARG B 1 37 ? 11.016 41.156 -0.114 1 96.75 37 ARG B N 1
ATOM 2468 C CA . ARG B 1 37 ? 9.977 40.938 -1.122 1 96.75 37 ARG B CA 1
ATOM 2469 C C . ARG B 1 37 ? 8.703 41.688 -0.754 1 96.75 37 ARG B C 1
ATOM 2471 O O . ARG B 1 37 ? 7.746 41.719 -1.533 1 96.75 37 ARG B O 1
ATOM 2478 N N . GLY B 1 38 ? 8.688 42.281 0.492 1 96.75 38 GLY B N 1
ATOM 2479 C CA . GLY B 1 38 ? 7.543 43.125 0.808 1 96.75 38 GLY B CA 1
ATOM 2480 C C . GLY B 1 38 ? 6.84 42.719 2.088 1 96.75 38 GLY B C 1
ATOM 2481 O O . GLY B 1 38 ? 5.926 43.406 2.547 1 96.75 38 GLY B O 1
ATOM 2482 N N . ALA B 1 39 ? 7.199 41.625 2.699 1 97.31 39 ALA B N 1
ATOM 2483 C CA . ALA B 1 39 ? 6.598 41.219 3.967 1 97.31 39 ALA B CA 1
ATOM 2484 C C . ALA B 1 39 ? 7.027 42.156 5.098 1 97.31 39 ALA B C 1
ATOM 2486 O O . ALA B 1 39 ? 8.07 42.781 5.016 1 97.31 39 ALA B O 1
ATOM 2487 N N . VAL B 1 40 ? 6.223 42.25 6.086 1 97.31 40 VAL B N 1
ATOM 2488 C CA . VAL B 1 40 ? 6.535 43.062 7.266 1 97.31 40 VAL B CA 1
ATOM 2489 C C . VAL B 1 40 ? 6.859 42.125 8.445 1 97.31 40 VAL B C 1
ATOM 2491 O O . VAL B 1 40 ? 6.051 41.281 8.812 1 97.31 40 VAL B O 1
ATOM 2494 N N . LEU B 1 41 ? 8.023 42.312 9.008 1 97.25 41 LEU B N 1
ATOM 2495 C CA . LEU B 1 41 ? 8.422 41.5 10.156 1 97.25 41 LEU B CA 1
ATOM 2496 C C . LEU B 1 41 ? 7.871 42.094 11.445 1 97.25 41 LEU B C 1
ATOM 2498 O O . LEU B 1 41 ? 8.141 43.25 11.766 1 97.25 41 LEU B O 1
ATOM 2502 N N . ALA B 1 42 ? 7.059 41.312 12.109 1 95.94 42 ALA B N 1
ATOM 2503 C CA . ALA B 1 42 ? 6.539 41.75 13.406 1 95.94 42 ALA B CA 1
ATOM 2504 C C . ALA B 1 42 ? 7.512 41.375 14.531 1 95.94 42 ALA B C 1
ATOM 2506 O O . ALA B 1 42 ? 8.133 40.312 14.516 1 95.94 42 ALA B O 1
ATOM 2507 N N . PRO B 1 43 ? 7.641 42.188 15.547 1 93.38 43 PRO B N 1
ATOM 2508 C CA . PRO B 1 43 ? 8.578 41.906 16.641 1 93.38 43 PRO B CA 1
ATOM 2509 C C . PRO B 1 43 ? 8.07 40.844 17.609 1 93.38 43 PRO B C 1
ATOM 2511 O O . PRO B 1 43 ? 8.859 40.281 18.375 1 93.38 43 PRO B O 1
ATOM 2514 N N . SER B 1 44 ? 6.715 40.625 17.562 1 93.75 44 SER B N 1
ATOM 2515 C CA . SER B 1 44 ? 6.129 39.625 18.438 1 93.75 44 SER B CA 1
ATOM 2516 C C . SER B 1 44 ? 4.914 38.969 17.781 1 93.75 44 SER B C 1
ATOM 2518 O O . SER B 1 44 ? 4.312 39.531 16.875 1 93.75 44 SER B O 1
ATOM 2520 N N . PRO B 1 45 ? 4.582 37.719 18.312 1 94.56 45 PRO B N 1
ATOM 2521 C CA . PRO B 1 45 ? 3.354 37.094 17.812 1 94.56 45 PRO B CA 1
ATOM 2522 C C . PRO B 1 45 ? 2.117 37.969 18.047 1 94.56 45 PRO B C 1
ATOM 2524 O O . PRO B 1 45 ? 1.239 38.031 17.188 1 94.56 45 PRO B O 1
ATOM 2527 N N . ALA B 1 46 ? 2.061 38.656 19.172 1 93.94 46 ALA B N 1
ATOM 2528 C CA . ALA B 1 46 ? 0.925 39.5 19.516 1 93.94 46 ALA B CA 1
ATOM 2529 C C . ALA B 1 46 ? 0.755 40.625 18.5 1 93.94 46 ALA B C 1
ATOM 2531 O O . ALA B 1 46 ? -0.361 40.906 18.062 1 93.94 46 ALA B O 1
ATOM 2532 N N . GLU B 1 47 ? 1.798 41.25 18.172 1 94.25 47 GLU B N 1
ATOM 2533 C CA . GLU B 1 47 ? 1.745 42.344 17.219 1 94.25 47 GLU B CA 1
ATOM 2534 C C . GLU B 1 47 ? 1.384 41.875 15.82 1 94.25 47 GLU B C 1
ATOM 2536 O O . GLU B 1 47 ? 0.689 42.562 15.078 1 94.25 47 GLU B O 1
ATOM 2541 N N . ALA B 1 48 ? 1.898 40.688 15.484 1 95.06 48 ALA B N 1
ATOM 2542 C CA . ALA B 1 48 ? 1.572 40.094 14.18 1 95.06 48 ALA B CA 1
ATOM 2543 C C . ALA B 1 48 ? 0.075 39.844 14.055 1 95.06 48 ALA B C 1
ATOM 2545 O O . ALA B 1 48 ? -0.537 40.156 13.039 1 95.06 48 ALA B O 1
ATOM 2546 N N . VAL B 1 49 ? -0.513 39.281 15.094 1 94.94 49 VAL B N 1
ATOM 2547 C CA . VAL B 1 49 ? -1.92 38.906 15.078 1 94.94 49 VAL B CA 1
ATOM 2548 C C . VAL B 1 49 ? -2.801 40.156 15.141 1 94.94 49 VAL B C 1
ATOM 2550 O O . VAL B 1 49 ? -3.84 40.219 14.477 1 94.94 49 VAL B O 1
ATOM 2553 N N . ALA B 1 50 ? -2.371 41.156 15.867 1 92.81 50 ALA B N 1
ATOM 2554 C CA . ALA B 1 50 ? -3.182 42.344 16.156 1 92.81 50 ALA B CA 1
ATOM 2555 C C . ALA B 1 50 ? -3.459 43.125 14.883 1 92.81 50 ALA B C 1
ATOM 2557 O O . ALA B 1 50 ? -4.508 43.75 14.758 1 92.81 50 ALA B O 1
ATOM 2558 N N . VAL B 1 51 ? -2.619 43.031 13.953 1 93.12 51 VAL B N 1
ATOM 2559 C CA . VAL B 1 51 ? -2.732 43.906 12.789 1 93.12 51 VAL B CA 1
ATOM 2560 C C . VAL B 1 51 ? -3.355 43.125 11.625 1 93.12 51 VAL B C 1
ATOM 2562 O O . VAL B 1 51 ? -3.449 43.656 10.516 1 93.12 51 VAL B O 1
ATOM 2565 N N . ASN B 1 52 ? -3.756 41.906 11.797 1 94.5 52 ASN B N 1
ATOM 2566 C CA . ASN B 1 52 ? -4.301 41.094 10.719 1 94.5 52 ASN B CA 1
ATOM 2567 C C . ASN B 1 52 ? -5.629 40.438 11.117 1 94.5 52 ASN B C 1
ATOM 2569 O O . ASN B 1 52 ? -5.902 40.25 12.305 1 94.5 52 ASN B O 1
ATOM 2573 N N . GLU B 1 53 ? -6.441 40.125 10.141 1 92.31 53 GLU B N 1
ATOM 2574 C CA . GLU B 1 53 ? -7.73 39.469 10.375 1 92.31 53 GLU B CA 1
ATOM 2575 C C . GLU B 1 53 ? -7.574 37.969 10.578 1 92.31 53 GLU B C 1
ATOM 2577 O O . GLU B 1 53 ? -8.398 37.344 11.242 1 92.31 53 GLU B O 1
ATOM 2582 N N . ALA B 1 54 ? -6.555 37.469 9.984 1 96.12 54 ALA B N 1
ATOM 2583 C CA . ALA B 1 54 ? -6.293 36.031 10.055 1 96.12 54 ALA B CA 1
ATOM 2584 C C . ALA B 1 54 ? -4.801 35.75 10.242 1 96.12 54 ALA B C 1
ATOM 2586 O O . ALA B 1 54 ? -3.959 36.531 9.812 1 96.12 54 ALA B O 1
ATOM 2587 N N . ALA B 1 55 ? -4.535 34.719 10.93 1 97 55 ALA B N 1
ATOM 2588 C CA . ALA B 1 55 ? -3.162 34.25 11.117 1 97 55 ALA B CA 1
ATOM 2589 C C . ALA B 1 55 ? -2.975 32.844 10.57 1 97 55 ALA B C 1
ATOM 2591 O O . ALA B 1 55 ? -3.676 31.922 10.984 1 97 55 ALA B O 1
ATOM 2592 N N . VAL B 1 56 ? -2.078 32.656 9.594 1 97.81 56 VAL B N 1
ATOM 2593 C CA . VAL B 1 56 ? -1.678 31.344 9.117 1 97.81 56 VAL B CA 1
ATOM 2594 C C . VAL B 1 56 ? -0.552 30.797 9.984 1 97.81 56 VAL B C 1
ATOM 2596 O O . VAL B 1 56 ? 0.493 31.438 10.141 1 97.81 56 VAL B O 1
ATOM 2599 N N . ILE B 1 57 ? -0.833 29.656 10.547 1 96.62 57 ILE B N 1
ATOM 2600 C CA . ILE B 1 57 ? 0.112 29.078 11.492 1 96.62 57 ILE B CA 1
ATOM 2601 C C . ILE B 1 57 ? 0.669 27.766 10.93 1 96.62 57 ILE B C 1
ATOM 2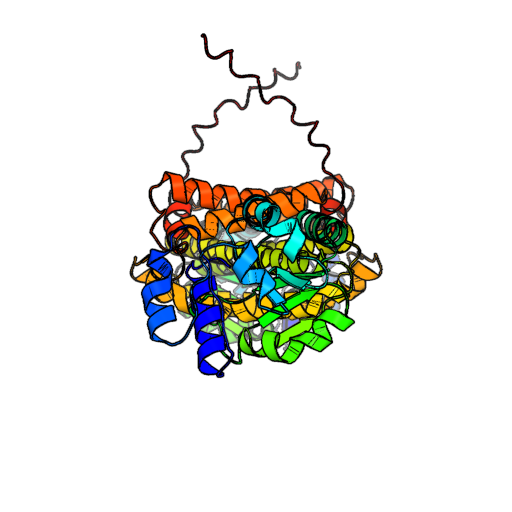603 O O . ILE B 1 57 ? -0.09 26.875 10.547 1 96.62 57 ILE B O 1
ATOM 2607 N N . SER B 1 58 ? 1.887 27.641 10.773 1 94.81 58 SER B N 1
ATOM 2608 C CA . SER B 1 58 ? 2.605 26.438 10.367 1 94.81 58 SER B CA 1
ATOM 2609 C C . SER B 1 58 ? 3.861 26.234 11.203 1 94.81 58 SER B C 1
ATOM 2611 O O . SER B 1 58 ? 4.953 26.656 10.82 1 94.81 58 SER B O 1
ATOM 2613 N N . LEU B 1 59 ? 3.686 25.516 12.297 1 92.19 59 LEU B N 1
ATOM 2614 C CA . LEU B 1 59 ? 4.766 25.312 13.258 1 92.19 59 LEU B CA 1
ATOM 2615 C C . LEU B 1 59 ? 5.074 23.828 13.43 1 92.19 59 LEU B C 1
ATOM 2617 O O . LEU B 1 59 ? 4.598 23 12.656 1 92.19 59 LEU B O 1
ATOM 2621 N N . THR B 1 60 ? 5.988 23.516 14.305 1 85.31 60 THR B N 1
ATOM 2622 C CA . THR B 1 60 ? 6.508 22.156 14.438 1 85.31 60 THR B CA 1
ATOM 2623 C C . THR B 1 60 ? 5.461 21.234 15.039 1 85.31 60 THR B C 1
ATOM 2625 O O . THR B 1 60 ? 5.367 20.062 14.664 1 85.31 60 THR B O 1
ATOM 2628 N N . ASP B 1 61 ? 4.75 21.719 16.047 1 88.31 61 ASP B N 1
ATOM 2629 C CA . ASP B 1 61 ? 3.707 20.953 16.719 1 88.31 61 ASP B CA 1
ATOM 2630 C C . ASP B 1 61 ? 2.744 21.875 17.469 1 88.31 61 ASP B C 1
ATOM 2632 O O . ASP B 1 61 ? 2.926 23.094 17.469 1 88.31 61 ASP B O 1
ATOM 2636 N N . TYR B 1 62 ? 1.721 21.359 18.047 1 91.62 62 TYR B N 1
ATOM 2637 C CA . TYR B 1 62 ? 0.685 22.172 18.672 1 91.62 62 TYR B CA 1
ATOM 2638 C C . TYR B 1 62 ? 1.185 22.766 19.984 1 91.62 62 TYR B C 1
ATOM 2640 O O . TYR B 1 62 ? 0.734 23.828 20.406 1 91.62 62 TYR B O 1
ATOM 2648 N N . ALA B 1 63 ? 2.117 22.062 20.641 1 91.75 63 ALA B N 1
ATOM 2649 C CA . ALA B 1 63 ? 2.727 22.672 21.828 1 91.75 63 ALA B CA 1
ATOM 2650 C C . ALA B 1 63 ? 3.398 24 21.484 1 91.75 63 ALA B C 1
ATOM 2652 O O . ALA B 1 63 ? 3.264 24.969 22.234 1 91.75 63 ALA B O 1
ATOM 2653 N N . THR B 1 64 ? 4.07 23.984 20.406 1 92.38 64 THR B N 1
ATOM 2654 C CA . THR B 1 64 ? 4.719 25.203 19.938 1 92.38 64 THR B CA 1
ATOM 2655 C C . THR B 1 64 ? 3.68 26.25 19.562 1 92.38 64 THR B C 1
ATOM 2657 O O . THR B 1 64 ? 3.885 27.453 19.781 1 92.38 64 THR B O 1
ATOM 2660 N N . VAL B 1 65 ? 2.572 25.844 18.984 1 94.75 65 VAL B N 1
ATOM 2661 C CA . VAL B 1 65 ? 1.489 26.766 18.625 1 94.75 65 VAL B CA 1
ATOM 2662 C C . VAL B 1 65 ? 0.983 27.469 19.891 1 94.75 65 VAL B C 1
ATOM 2664 O O . VAL B 1 65 ? 0.849 28.688 19.906 1 94.75 65 VAL B O 1
ATOM 2667 N N . TYR B 1 66 ? 0.778 26.688 20.969 1 95.12 66 TYR B N 1
ATOM 2668 C CA . TYR B 1 66 ? 0.288 27.25 22.219 1 95.12 66 TYR B CA 1
ATOM 2669 C C . TYR B 1 66 ? 1.296 28.234 22.797 1 95.12 66 TYR B C 1
ATOM 2671 O O . TYR B 1 66 ? 0.928 29.344 23.219 1 95.12 66 TYR B O 1
ATOM 2679 N N . ASP B 1 67 ? 2.504 27.812 22.766 1 93.69 67 ASP B N 1
ATOM 2680 C CA . ASP B 1 67 ? 3.564 28.641 23.328 1 93.69 67 ASP B CA 1
ATOM 2681 C C . ASP B 1 67 ? 3.633 29.984 22.625 1 93.69 67 ASP B C 1
ATOM 2683 O O . ASP B 1 67 ? 3.77 31.031 23.281 1 93.69 67 ASP B O 1
ATOM 2687 N N . VAL B 1 68 ? 3.504 30 21.359 1 93.44 68 VAL B N 1
ATOM 2688 C CA . VAL B 1 68 ? 3.633 31.203 20.547 1 93.44 68 VAL B CA 1
ATOM 2689 C C . VAL B 1 68 ? 2.393 32.062 20.719 1 93.44 68 VAL B C 1
ATOM 2691 O O . VAL B 1 68 ? 2.504 33.281 20.875 1 93.44 68 VAL B O 1
ATOM 2694 N N . LEU B 1 69 ? 1.224 31.484 20.781 1 94.69 69 LEU B N 1
ATOM 2695 C CA . LEU B 1 69 ? -0.015 32.25 20.75 1 94.69 69 LEU B CA 1
ATOM 2696 C C . LEU B 1 69 ? -0.441 32.656 22.172 1 94.69 69 LEU B C 1
ATOM 2698 O O . LEU B 1 69 ? -1.23 33.562 22.344 1 94.69 69 LEU B O 1
ATOM 2702 N N . GLU B 1 70 ? -0.004 31.859 23.141 1 92 70 GLU B N 1
ATOM 2703 C CA . GLU B 1 70 ? -0.35 32.188 24.516 1 92 70 GLU B CA 1
ATOM 2704 C C . GLU B 1 70 ? 0.107 33.625 24.859 1 92 70 GLU B C 1
ATOM 2706 O O . GLU B 1 70 ? -0.603 34.344 25.547 1 92 70 GLU B O 1
ATOM 2711 N N . ALA B 1 71 ? 1.245 33.938 24.344 1 85.06 71 ALA B N 1
ATOM 2712 C CA . ALA B 1 71 ? 1.799 35.281 24.562 1 85.06 71 ALA B CA 1
ATOM 2713 C C . ALA B 1 71 ? 0.972 36.344 23.844 1 85.06 71 ALA B C 1
ATOM 2715 O O . ALA B 1 71 ? 1.022 37.5 24.203 1 85.06 71 ALA B O 1
ATOM 2716 N N . ALA B 1 72 ? 0.221 35.938 22.938 1 89.38 72 ALA B N 1
ATOM 2717 C CA . ALA B 1 72 ? -0.573 36.844 22.109 1 89.38 72 ALA B CA 1
ATOM 2718 C C . ALA B 1 72 ? -2.053 36.75 22.484 1 89.38 72 ALA B C 1
ATOM 2720 O O . ALA B 1 72 ? -2.904 37.281 21.766 1 89.38 72 ALA B O 1
ATOM 2721 N N . ALA B 1 73 ? -2.432 36.219 23.562 1 88.19 73 ALA B N 1
ATOM 2722 C CA . ALA B 1 73 ? -3.791 35.812 23.906 1 88.19 73 ALA B CA 1
ATOM 2723 C C . ALA B 1 73 ? -4.758 36.969 23.781 1 88.19 73 ALA B C 1
ATOM 2725 O O . ALA B 1 73 ? -5.82 36.844 23.172 1 88.19 73 ALA B O 1
ATOM 2726 N N . PRO B 1 74 ? -4.402 38.188 24.25 1 89.94 74 PRO B N 1
ATOM 2727 C CA . PRO B 1 74 ? -5.355 39.281 24.156 1 89.94 74 PRO B CA 1
ATOM 2728 C C . PRO B 1 74 ? -5.641 39.688 22.719 1 89.94 74 PRO B C 1
ATOM 2730 O O . PRO B 1 74 ? -6.727 40.188 22.406 1 89.94 74 PRO B O 1
ATOM 2733 N N . ALA B 1 75 ? -4.77 39.5 21.875 1 93.69 75 ALA B N 1
ATOM 2734 C CA . ALA B 1 75 ? -4.891 39.906 20.484 1 93.69 75 ALA B CA 1
ATOM 2735 C C . ALA B 1 75 ? -5.684 38.906 19.656 1 93.69 75 ALA B C 1
ATOM 2737 O O . ALA B 1 75 ? -6.086 39.188 18.531 1 93.69 75 ALA B O 1
ATOM 2738 N N . LEU B 1 76 ? -6.012 37.781 20.219 1 95.88 76 LEU B N 1
ATOM 2739 C CA . LEU B 1 76 ? -6.609 36.688 19.469 1 95.88 76 LEU B CA 1
ATOM 2740 C C . LEU B 1 76 ? -8.109 36.906 19.281 1 95.88 76 LEU B C 1
ATOM 2742 O O . LEU B 1 76 ? -8.727 36.25 18.438 1 95.88 76 LEU B O 1
ATOM 2746 N N . GLN B 1 77 ? -8.672 37.781 20.125 1 95.06 77 GLN B N 1
ATOM 2747 C CA . GLN B 1 77 ? -10.125 37.969 20.109 1 95.06 77 GLN B CA 1
ATOM 2748 C C . GLN B 1 77 ? -10.609 38.375 18.719 1 95.06 77 GLN B C 1
ATOM 2750 O O . GLN B 1 77 ? -10.117 39.344 18.125 1 95.06 77 GLN B O 1
ATOM 2755 N N . GLY B 1 78 ? -11.516 37.562 18.188 1 95.38 78 GLY B N 1
ATOM 2756 C CA . GLY B 1 78 ? -12.148 37.875 16.906 1 95.38 78 GLY B CA 1
ATOM 2757 C C . GLY B 1 78 ? -11.312 37.438 15.719 1 95.38 78 GLY B C 1
ATOM 2758 O O . GLY B 1 78 ? -11.695 37.656 14.57 1 95.38 78 GLY B O 1
ATOM 2759 N N . ARG B 1 79 ? -10.18 36.812 15.945 1 96.69 79 ARG B N 1
ATOM 2760 C CA . ARG B 1 79 ? -9.266 36.438 14.859 1 96.69 79 ARG B CA 1
ATOM 2761 C C . ARG B 1 79 ? -9.539 35.031 14.359 1 96.69 79 ARG B C 1
ATOM 2763 O O . ARG B 1 79 ? -10.047 34.188 15.109 1 96.69 79 ARG B O 1
ATOM 2770 N N . ALA B 1 80 ? -9.305 34.844 13.109 1 97.81 80 ALA B N 1
ATOM 2771 C CA . ALA B 1 80 ? -9.273 33.5 12.539 1 97.81 80 ALA B CA 1
ATOM 2772 C C . ALA B 1 80 ? -7.859 32.938 12.562 1 97.81 80 ALA B C 1
ATOM 2774 O O . ALA B 1 80 ? -6.918 33.562 12.062 1 97.81 80 ALA B O 1
ATOM 2775 N N . LEU B 1 81 ? -7.742 31.828 13.188 1 98 81 LEU B N 1
ATOM 2776 C CA . LEU B 1 81 ? -6.477 31.109 13.195 1 98 81 LEU B CA 1
ATOM 2777 C C . LEU B 1 81 ? -6.488 29.969 12.172 1 98 81 LEU B C 1
ATOM 2779 O O . LEU B 1 81 ? -7.086 28.922 12.414 1 98 81 LEU B O 1
ATOM 2783 N N . LEU B 1 82 ? -5.883 30.172 11.031 1 98.12 82 LEU B N 1
ATOM 2784 C CA . LEU B 1 82 ? -5.699 29.141 10.023 1 98.12 82 LEU B CA 1
ATOM 2785 C C . LEU B 1 82 ? -4.5 28.25 10.359 1 98.12 82 LEU B C 1
ATOM 2787 O O . LEU B 1 82 ? -3.389 28.5 9.883 1 98.12 82 LEU B O 1
ATOM 2791 N N . ASN B 1 83 ? -4.762 27.234 11.102 1 98 83 ASN B N 1
ATOM 2792 C CA . ASN B 1 83 ? -3.697 26.406 11.664 1 98 83 ASN B CA 1
ATOM 2793 C C . ASN B 1 83 ? -3.367 25.219 10.758 1 98 83 ASN B C 1
ATOM 2795 O O . ASN B 1 83 ? -4.086 24.219 10.75 1 98 83 ASN B O 1
ATOM 2799 N N . LEU B 1 84 ? -2.244 25.266 10.141 1 96.69 84 LEU B N 1
ATOM 2800 C CA . LEU B 1 84 ? -1.821 24.266 9.172 1 96.69 84 LEU B CA 1
ATOM 2801 C C . LEU B 1 84 ? -0.718 23.391 9.742 1 96.69 84 LEU B C 1
ATOM 2803 O O . LEU B 1 84 ? -0.044 22.672 9 1 96.69 84 LEU B O 1
ATOM 2807 N N . THR B 1 85 ? -0.52 23.484 11.055 1 93.5 85 THR B N 1
ATOM 2808 C CA . THR B 1 85 ? 0.423 22.625 11.758 1 93.5 85 THR B CA 1
ATOM 2809 C C . THR B 1 85 ? -0.061 21.172 11.758 1 93.5 85 THR B C 1
ATOM 2811 O O . THR B 1 85 ? -1.229 20.906 12.047 1 93.5 85 THR B O 1
ATOM 2814 N N . SER B 1 86 ? 0.849 20.281 11.414 1 88.81 86 SER B N 1
ATOM 2815 C CA . SER B 1 86 ? 0.491 18.859 11.414 1 88.81 86 SER B CA 1
ATOM 2816 C C . SER B 1 86 ? 0.117 18.391 12.82 1 88.81 86 SER B C 1
ATOM 2818 O O . SER B 1 86 ? 0.805 18.703 13.789 1 88.81 86 SER B O 1
ATOM 2820 N N . ALA B 1 87 ? -1.047 17.766 12.891 1 89.44 87 ALA B N 1
ATOM 2821 C CA . ALA B 1 87 ? -1.541 17.328 14.195 1 89.44 87 ALA B CA 1
ATOM 2822 C C . ALA B 1 87 ? -2.441 16.094 14.055 1 89.44 87 ALA B C 1
ATOM 2824 O O . ALA B 1 87 ? -2.84 15.742 12.945 1 89.44 87 ALA B O 1
ATOM 2825 N N . THR B 1 88 ? -2.596 15.406 15.242 1 92.44 88 THR B N 1
ATOM 2826 C CA . THR B 1 88 ? -3.65 14.406 15.305 1 92.44 88 THR B CA 1
ATOM 2827 C C . THR B 1 88 ? -5.027 15.062 15.336 1 92.44 88 THR B C 1
ATOM 2829 O O . THR B 1 88 ? -5.141 16.25 15.633 1 92.44 88 THR B O 1
ATOM 2832 N N . PRO B 1 89 ? -6.027 14.289 15.016 1 95.12 89 PRO B N 1
ATOM 2833 C CA . PRO B 1 89 ? -7.387 14.836 15.102 1 95.12 89 PRO B CA 1
ATOM 2834 C C . PRO B 1 89 ? -7.719 15.383 16.484 1 95.12 89 PRO B C 1
ATOM 2836 O O . PRO B 1 89 ? -8.305 16.469 16.594 1 95.12 89 PRO B O 1
ATOM 2839 N N . GLU B 1 90 ? -7.285 14.75 17.453 1 93.56 90 GLU B N 1
ATOM 2840 C CA . GLU B 1 90 ? -7.586 15.203 18.812 1 93.56 90 GLU B CA 1
ATOM 2841 C C . GLU B 1 90 ? -6.82 16.469 19.156 1 93.56 90 GLU B C 1
ATOM 2843 O O . GLU B 1 90 ? -7.344 17.344 19.844 1 93.56 90 GLU B O 1
ATOM 2848 N N . GLU B 1 91 ? -5.633 16.547 18.703 1 94.44 91 GLU B N 1
ATOM 2849 C CA . GLU B 1 91 ? -4.879 17.781 18.891 1 94.44 91 GLU B CA 1
ATOM 2850 C C . GLU B 1 91 ? -5.555 18.953 18.203 1 94.44 91 GLU B C 1
ATOM 2852 O O . GLU B 1 91 ? -5.602 20.062 18.734 1 94.44 91 GLU B O 1
ATOM 2857 N N . ALA B 1 92 ? -6.031 18.688 17.016 1 96.69 92 ALA B N 1
ATOM 2858 C CA . ALA B 1 92 ? -6.738 19.719 16.266 1 96.69 92 ALA B CA 1
ATOM 2859 C C . ALA B 1 92 ? -8 20.172 17 1 96.69 92 ALA B C 1
ATOM 2861 O O . ALA B 1 92 ? -8.289 21.359 17.078 1 96.69 92 ALA B O 1
ATOM 2862 N N . ARG B 1 93 ? -8.719 19.281 17.547 1 97.25 93 ARG B N 1
ATOM 2863 C CA . ARG B 1 93 ? -9.922 19.578 18.328 1 97.25 93 ARG B CA 1
ATOM 2864 C C . ARG B 1 93 ? -9.586 20.375 19.578 1 97.25 93 ARG B C 1
ATOM 2866 O O . ARG B 1 93 ? -10.266 21.344 19.906 1 97.25 93 ARG B O 1
ATOM 2873 N N . ALA B 1 94 ? -8.562 19.906 20.266 1 97.06 94 ALA B N 1
ATOM 2874 C CA . ALA B 1 94 ? -8.117 20.609 21.469 1 97.06 94 ALA B CA 1
ATOM 2875 C C . ALA B 1 94 ? -7.676 22.031 21.125 1 97.06 94 ALA B C 1
ATOM 2877 O O . ALA B 1 94 ? -7.945 22.969 21.891 1 97.06 94 ALA B O 1
ATOM 2878 N N . GLY B 1 95 ? -7.004 22.141 20.016 1 97.5 95 GLY B N 1
ATOM 2879 C CA . GLY B 1 95 ? -6.582 23.469 19.578 1 97.5 95 GLY B CA 1
ATOM 2880 C C . GLY B 1 95 ? -7.742 24.391 19.266 1 97.5 95 GLY B C 1
ATOM 2881 O O . GLY B 1 95 ? -7.699 25.578 19.578 1 97.5 95 GLY B O 1
ATOM 2882 N N . ALA B 1 96 ? -8.727 23.859 18.625 1 98.06 96 ALA B N 1
ATOM 2883 C CA . ALA B 1 96 ? -9.922 24.641 18.328 1 98.06 96 ALA B CA 1
ATOM 2884 C C . ALA B 1 96 ? -10.609 25.109 19.594 1 98.06 96 ALA B C 1
ATOM 2886 O O . ALA B 1 96 ? -11.07 26.25 19.688 1 98.06 96 ALA B O 1
ATOM 2887 N N . ARG B 1 97 ? -10.703 24.219 20.578 1 97.94 97 ARG B N 1
ATOM 2888 C CA . ARG B 1 97 ? -11.281 24.578 21.875 1 97.94 97 ARG B CA 1
ATOM 2889 C C . ARG B 1 97 ? -10.438 25.656 22.547 1 97.94 97 ARG B C 1
ATOM 2891 O O . ARG B 1 97 ? -10.984 26.609 23.109 1 97.94 97 ARG B O 1
ATOM 2898 N N . TRP B 1 98 ? -9.18 25.438 22.5 1 97.5 98 TRP B N 1
ATOM 2899 C CA . TRP B 1 98 ? -8.266 26.406 23.094 1 97.5 98 TRP B CA 1
ATOM 2900 C C . TRP B 1 98 ? -8.438 27.781 22.453 1 97.5 98 TRP B C 1
ATOM 2902 O O . TRP B 1 98 ? -8.516 28.797 23.141 1 97.5 98 TRP B O 1
ATOM 2912 N N . ALA B 1 99 ? -8.508 27.844 21.125 1 97.5 99 ALA B N 1
ATOM 2913 C CA . ALA B 1 99 ? -8.703 29.094 20.391 1 97.5 99 ALA B CA 1
ATOM 2914 C C . ALA B 1 99 ? -10.016 29.766 20.797 1 97.5 99 ALA B C 1
ATOM 2916 O O . ALA B 1 99 ? -10.055 30.984 21.031 1 97.5 99 ALA B O 1
ATOM 2917 N N . ALA B 1 100 ? -11.031 28.984 20.859 1 97.5 100 ALA B N 1
ATOM 2918 C CA . ALA B 1 100 ? -12.344 29.5 21.266 1 97.5 100 ALA B CA 1
ATOM 2919 C C . ALA B 1 100 ? -12.297 30.109 22.656 1 97.5 100 ALA B C 1
ATOM 2921 O O . ALA B 1 100 ? -12.938 31.125 22.922 1 97.5 100 ALA B O 1
ATOM 2922 N N . GLY B 1 101 ? -11.562 29.469 23.531 1 97.12 101 GLY B N 1
ATOM 2923 C CA . GLY B 1 101 ? -11.391 29.969 24.875 1 97.12 101 GLY B CA 1
ATOM 2924 C C . GLY B 1 101 ? -10.734 31.344 24.922 1 97.12 101 GLY B C 1
ATOM 2925 O O . GLY B 1 101 ? -10.891 32.062 25.906 1 97.12 101 GLY B O 1
ATOM 2926 N N . HIS B 1 102 ? -10.055 31.688 23.891 1 96.5 102 HIS B N 1
ATOM 2927 C CA . HIS B 1 102 ? -9.383 32.969 23.812 1 96.5 102 HIS B CA 1
ATOM 2928 C C . HIS B 1 102 ? -10.102 33.906 22.844 1 96.5 102 HIS B C 1
ATOM 2930 O O . HIS B 1 102 ? -9.539 34.938 22.422 1 96.5 102 HIS B O 1
ATOM 2936 N N . GLY B 1 103 ? -11.297 33.469 22.391 1 96.31 103 GLY B N 1
ATOM 2937 C CA . GLY B 1 103 ? -12.141 34.312 21.547 1 96.31 103 GLY B CA 1
ATOM 2938 C C . GLY B 1 103 ? -11.773 34.219 20.078 1 96.31 103 GLY B C 1
ATOM 2939 O O . GLY B 1 103 ? -12.25 35.031 19.281 1 96.31 103 GLY B O 1
ATOM 2940 N N . ALA B 1 104 ? -10.938 33.375 19.672 1 97.5 104 ALA B N 1
ATOM 2941 C CA . ALA B 1 104 ? -10.562 33.156 18.281 1 97.5 104 ALA B CA 1
ATOM 2942 C C . ALA B 1 104 ? -11.273 31.953 17.688 1 97.5 104 ALA B C 1
ATOM 2944 O O . ALA B 1 104 ? -11.945 31.203 18.422 1 97.5 104 ALA B O 1
ATOM 2945 N N . VAL B 1 105 ? -11.227 31.859 16.391 1 98.12 105 VAL B N 1
ATOM 2946 C CA . VAL B 1 105 ? -11.789 30.688 15.719 1 98.12 105 VAL B CA 1
ATOM 2947 C C . VAL B 1 105 ? -10.695 29.984 14.906 1 98.12 105 VAL B C 1
ATOM 2949 O O . VAL B 1 105 ? -9.961 30.625 14.156 1 98.12 105 VAL B O 1
ATOM 2952 N N . GLN B 1 106 ? -10.594 28.719 15.148 1 98.25 106 GLN B N 1
ATOM 2953 C CA . GLN B 1 106 ? -9.594 27.938 14.422 1 98.25 106 GLN B CA 1
ATOM 2954 C C . GLN B 1 106 ? -10.203 27.266 13.195 1 98.25 106 GLN B C 1
ATOM 2956 O O . GLN B 1 106 ? -11.297 26.719 13.266 1 98.25 106 GLN B O 1
ATOM 2961 N N . LEU B 1 107 ? -9.57 27.422 12.102 1 98.56 107 LEU B N 1
ATOM 2962 C CA . LEU B 1 107 ? -9.711 26.547 10.938 1 98.56 107 LEU B CA 1
ATOM 2963 C C . LEU B 1 107 ? -8.492 25.641 10.781 1 98.56 107 LEU B C 1
ATOM 2965 O O . LEU B 1 107 ? -7.375 26.141 10.602 1 98.56 107 LEU B O 1
ATOM 2969 N N . THR B 1 108 ? -8.734 24.344 10.891 1 98.38 108 THR B N 1
ATOM 2970 C CA . THR B 1 108 ? -7.648 23.375 10.805 1 98.38 108 THR B CA 1
ATOM 2971 C C . THR B 1 108 ? -7.34 23.047 9.344 1 98.38 108 THR B C 1
ATOM 2973 O O . THR B 1 108 ? -8.258 22.875 8.531 1 98.38 108 THR B O 1
ATOM 2976 N N . GLY B 1 109 ? -6.047 22.953 9.07 1 97.56 109 GLY B N 1
ATOM 2977 C CA . GLY B 1 109 ? -5.637 22.562 7.73 1 97.56 109 GLY B CA 1
ATOM 2978 C C . GLY B 1 109 ? -4.699 21.359 7.723 1 97.56 109 GLY B C 1
ATOM 2979 O O . GLY B 1 109 ? -3.848 21.234 8.602 1 97.56 109 GLY B O 1
ATOM 2980 N N . GLY B 1 110 ? -4.918 20.484 6.789 1 95.5 110 GLY B N 1
ATOM 2981 C CA . GLY B 1 110 ? -3.998 19.422 6.43 1 95.5 110 GLY B CA 1
ATOM 2982 C C . GLY B 1 110 ? -3.4 19.594 5.047 1 95.5 110 GLY B C 1
ATOM 2983 O O . GLY B 1 110 ? -4.043 19.281 4.043 1 95.5 110 GLY B O 1
ATOM 2984 N N . VAL B 1 111 ? -2.146 20.016 4.969 1 93.56 111 VAL B N 1
ATOM 2985 C CA . VAL B 1 111 ? -1.497 20.359 3.711 1 93.56 111 VAL B CA 1
ATOM 2986 C C . VAL B 1 111 ? -0.974 19.094 3.035 1 93.56 111 VAL B C 1
ATOM 2988 O O . VAL B 1 111 ? -0.04 18.453 3.529 1 93.56 111 VAL B O 1
ATOM 2991 N N . ASN B 1 112 ? -1.57 18.734 1.894 1 88.06 112 ASN B N 1
ATOM 2992 C CA . ASN B 1 112 ? -1.191 17.547 1.139 1 88.06 112 ASN B CA 1
ATOM 2993 C C . ASN B 1 112 ? -0.179 17.875 0.046 1 88.06 112 ASN B C 1
ATOM 2995 O O . ASN B 1 112 ? -0.328 17.438 -1.097 1 88.06 112 ASN B O 1
ATOM 2999 N N . SER B 1 113 ? 0.692 18.781 0.263 1 84.56 113 SER B N 1
ATOM 3000 C CA . SER B 1 113 ? 1.69 19.203 -0.709 1 84.56 113 SER B CA 1
ATOM 3001 C C . SER B 1 113 ? 3.01 19.562 -0.029 1 84.56 113 SER B C 1
ATOM 3003 O O . SER B 1 113 ? 3.02 20.094 1.083 1 84.56 113 SER B O 1
ATOM 3005 N N . PRO B 1 114 ? 4.133 19.219 -0.784 1 82.31 114 PRO B N 1
ATOM 3006 C CA . PRO B 1 114 ? 5.406 19.75 -0.273 1 82.31 114 PRO B CA 1
ATOM 3007 C C . PRO B 1 114 ? 5.531 21.25 -0.434 1 82.31 114 PRO B C 1
ATOM 3009 O O . PRO B 1 114 ? 4.719 21.875 -1.121 1 82.31 114 PRO B O 1
ATOM 3012 N N . PRO B 1 115 ? 6.539 21.797 0.198 1 87.69 115 PRO B N 1
ATOM 3013 C CA . PRO B 1 115 ? 6.719 23.25 0.076 1 87.69 115 PRO B CA 1
ATOM 3014 C C . PRO B 1 115 ? 6.816 23.719 -1.376 1 87.69 115 PRO B C 1
ATOM 3016 O O . PRO B 1 115 ? 6.285 24.766 -1.729 1 87.69 115 PRO B O 1
ATOM 3019 N N . SER B 1 116 ? 7.367 22.906 -2.229 1 86.31 116 SER B N 1
ATOM 3020 C CA . SER B 1 116 ? 7.555 23.281 -3.629 1 86.31 116 SER B CA 1
ATOM 3021 C C . SER B 1 116 ? 6.227 23.328 -4.371 1 86.31 116 SER B C 1
ATOM 3023 O O . SER B 1 116 ? 6.129 23.938 -5.445 1 86.31 116 SER B O 1
ATOM 3025 N N . GLY B 1 117 ? 5.246 22.719 -3.799 1 90.62 117 GLY B N 1
ATOM 3026 C CA . GLY B 1 117 ? 3.941 22.703 -4.438 1 90.62 117 GLY B CA 1
ATOM 3027 C C . GLY B 1 117 ? 3.043 23.844 -4.016 1 90.62 117 GLY B C 1
ATOM 3028 O O . GLY B 1 117 ? 2.018 24.109 -4.648 1 90.62 117 GLY B O 1
ATOM 3029 N N . ILE B 1 118 ? 3.447 24.594 -3.043 1 94.69 118 ILE B N 1
ATOM 3030 C CA . ILE B 1 118 ? 2.623 25.672 -2.523 1 94.69 118 ILE B CA 1
ATOM 3031 C C . ILE B 1 118 ? 2.455 26.75 -3.592 1 94.69 118 ILE B C 1
ATOM 3033 O O . ILE B 1 118 ? 3.416 27.109 -4.277 1 94.69 118 ILE B O 1
ATOM 3037 N N . GLY B 1 119 ? 1.248 27.219 -3.756 1 95.31 119 GLY B N 1
ATOM 3038 C CA . GLY B 1 119 ? 0.95 28.25 -4.742 1 95.31 119 GLY B CA 1
ATOM 3039 C C . GLY B 1 119 ? 0.653 27.688 -6.121 1 95.31 119 GLY B C 1
ATOM 3040 O O . GLY B 1 119 ? 0.318 28.438 -7.039 1 95.31 119 GLY B O 1
ATOM 3041 N N . LYS B 1 120 ? 0.71 26.359 -6.266 1 93.88 120 LYS B N 1
ATOM 3042 C CA . LYS B 1 120 ? 0.495 25.719 -7.559 1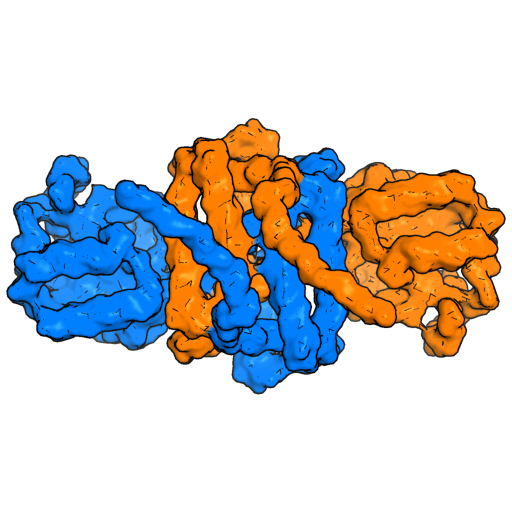 93.88 120 LYS B CA 1
ATOM 3043 C C . LYS B 1 120 ? -0.926 25.172 -7.672 1 93.88 120 LYS B C 1
ATOM 3045 O O . LYS B 1 120 ? -1.524 24.781 -6.672 1 93.88 120 LYS B O 1
ATOM 3050 N N . PRO B 1 121 ? -1.421 25.094 -8.883 1 92.75 121 PRO B N 1
ATOM 3051 C CA . PRO B 1 121 ? -2.811 24.672 -9.078 1 92.75 121 PRO B CA 1
ATOM 3052 C C . PRO B 1 121 ? -3.043 23.219 -8.727 1 92.75 121 PRO B C 1
ATOM 3054 O O . PRO B 1 121 ? -4.156 22.828 -8.352 1 92.75 121 PRO B O 1
ATOM 3057 N N . GLU B 1 122 ? -2.043 22.391 -8.758 1 88.44 122 GLU B N 1
ATOM 3058 C CA . GLU B 1 122 ? -2.193 20.953 -8.547 1 88.44 122 GLU B CA 1
ATOM 3059 C C . GLU B 1 122 ? -2.121 20.609 -7.066 1 88.44 122 GLU B C 1
ATOM 3061 O O . GLU B 1 122 ? -2.416 19.469 -6.676 1 88.44 122 GLU B O 1
ATOM 3066 N N . SER B 1 123 ? -1.753 21.578 -6.242 1 92.25 123 SER B N 1
ATOM 3067 C CA . SER B 1 123 ? -1.614 21.328 -4.812 1 92.25 123 SER B CA 1
ATOM 3068 C C . SER B 1 123 ? -2.965 21.375 -4.109 1 92.25 123 SER B C 1
ATOM 3070 O O . SER B 1 123 ? -3.934 21.922 -4.652 1 92.25 123 SER B O 1
ATOM 3072 N N . ALA B 1 124 ? -3.008 20.734 -2.949 1 93.38 124 ALA B N 1
ATOM 3073 C CA . ALA B 1 124 ? -4.285 20.656 -2.248 1 93.38 124 ALA B CA 1
ATOM 3074 C C . ALA B 1 124 ? -4.086 20.703 -0.735 1 93.38 124 ALA B C 1
ATOM 3076 O O . ALA B 1 124 ? -3.066 20.234 -0.221 1 93.38 124 ALA B O 1
ATOM 3077 N N . THR B 1 125 ? -5.051 21.266 -0.031 1 96.5 125 THR B N 1
ATOM 3078 C CA . THR B 1 125 ? -5.145 21.281 1.424 1 96.5 125 THR B CA 1
ATOM 3079 C C . THR B 1 125 ? -6.562 20.938 1.873 1 96.5 125 THR B C 1
ATOM 3081 O O . THR B 1 125 ? -7.535 21.422 1.289 1 96.5 125 THR B O 1
ATOM 3084 N N . PHE B 1 126 ? -6.668 20.047 2.852 1 96.94 126 PHE B N 1
ATOM 3085 C CA . PHE B 1 126 ? -7.934 19.844 3.547 1 96.94 126 PHE B CA 1
ATOM 3086 C C . PHE B 1 126 ? -8.125 20.891 4.641 1 96.94 126 PHE B C 1
ATOM 3088 O O . PHE B 1 126 ? -7.172 21.25 5.34 1 96.94 126 PHE B O 1
ATOM 3095 N N . TYR B 1 127 ? -9.328 21.328 4.727 1 98.19 127 TYR B N 1
ATOM 3096 C CA . TYR B 1 127 ? -9.68 22.234 5.82 1 98.19 127 TYR B CA 1
ATOM 3097 C C . TYR B 1 127 ? -10.891 21.703 6.586 1 98.19 127 TYR B C 1
ATOM 3099 O O . TYR B 1 127 ? -11.75 21.031 6.008 1 98.19 127 TYR B O 1
ATOM 3107 N N . SER B 1 128 ? -10.938 21.984 7.875 1 98.31 128 SER B N 1
ATOM 3108 C CA . SER B 1 128 ? -12.109 21.656 8.68 1 98.31 128 SER B CA 1
ATOM 3109 C C . SER B 1 128 ? -12.305 22.688 9.805 1 98.31 128 SER B C 1
ATOM 3111 O O . SER B 1 128 ? -11.336 23.266 10.289 1 98.31 128 SER B O 1
ATOM 3113 N N . GLY B 1 129 ? -13.516 22.891 10.242 1 98.19 129 GLY B N 1
ATOM 3114 C CA . GLY B 1 129 ? -13.961 23.938 11.148 1 98.19 129 GLY B CA 1
ATOM 3115 C C . GLY B 1 129 ? -15.188 24.672 10.641 1 98.19 129 GLY B C 1
ATOM 3116 O O . GLY B 1 129 ? -15.852 24.219 9.703 1 98.19 129 GLY B O 1
ATOM 3117 N N . PRO B 1 130 ? -15.484 25.781 11.219 1 98.25 130 PRO B N 1
ATOM 3118 C CA . PRO B 1 130 ? -16.703 26.484 10.836 1 98.25 130 PRO B CA 1
ATOM 3119 C C . PRO B 1 130 ? -16.719 26.875 9.352 1 98.25 130 PRO B C 1
ATOM 3121 O O . PRO B 1 130 ? -15.797 27.531 8.867 1 98.25 130 PRO B O 1
ATOM 3124 N N . ARG B 1 131 ? -17.734 26.516 8.68 1 98.12 131 ARG B N 1
ATOM 3125 C CA . ARG B 1 131 ? -17.906 26.766 7.254 1 98.12 131 ARG B CA 1
ATOM 3126 C C . ARG B 1 131 ? -17.797 28.25 6.941 1 98.12 131 ARG B C 1
ATOM 3128 O O . ARG B 1 131 ? -17.203 28.641 5.938 1 98.12 131 ARG B O 1
ATOM 3135 N N . GLU B 1 132 ? -18.359 29.016 7.785 1 97.75 132 GLU B N 1
ATOM 3136 C CA . GLU B 1 132 ? -18.359 30.469 7.578 1 97.75 132 GLU B CA 1
ATOM 3137 C C . GLU B 1 132 ? -16.938 31.016 7.523 1 97.75 132 GLU B C 1
ATOM 3139 O O . GLU B 1 132 ? -16.625 31.859 6.684 1 97.75 132 GLU B O 1
ATOM 3144 N N . VAL B 1 133 ? -16.125 30.531 8.414 1 97.88 133 VAL B N 1
ATOM 3145 C CA . VAL B 1 133 ? -14.734 30.984 8.453 1 97.88 133 VAL B CA 1
ATOM 3146 C C . VAL B 1 133 ? -14 30.516 7.199 1 97.88 133 VAL B C 1
ATOM 3148 O O . VAL B 1 133 ? -13.234 31.266 6.602 1 97.88 133 VAL B O 1
ATOM 3151 N N . PHE B 1 134 ? -14.227 29.281 6.812 1 98.5 134 PHE B N 1
ATOM 3152 C CA . PHE B 1 134 ? -13.641 28.75 5.586 1 98.5 134 PHE B CA 1
ATOM 3153 C C . PHE B 1 134 ? -14.039 29.594 4.387 1 98.5 134 PHE B C 1
ATOM 3155 O O . PHE B 1 134 ? -13.18 30.031 3.613 1 98.5 134 PHE B O 1
ATOM 3162 N N . ASP B 1 135 ? -15.328 29.891 4.23 1 98.19 135 ASP B N 1
ATOM 3163 C CA . ASP B 1 135 ? -15.836 30.656 3.092 1 98.19 135 ASP B CA 1
ATOM 3164 C C . ASP B 1 135 ? -15.281 32.062 3.084 1 98.19 135 ASP B C 1
ATOM 3166 O O . ASP B 1 135 ? -14.922 32.594 2.027 1 98.19 135 ASP B O 1
ATOM 3170 N N . ARG B 1 136 ? -15.203 32.688 4.223 1 97.56 136 ARG B N 1
ATOM 3171 C CA . ARG B 1 136 ? -14.695 34.031 4.355 1 97.56 136 ARG B CA 1
ATOM 3172 C C . ARG B 1 136 ? -13.242 34.125 3.889 1 97.56 136 ARG B C 1
ATOM 3174 O O . ARG B 1 136 ? -12.844 35.156 3.297 1 97.56 136 ARG B O 1
ATOM 3181 N N . HIS B 1 137 ? -12.492 33.062 4.137 1 97.62 137 HIS B N 1
ATOM 3182 C CA . HIS B 1 137 ? -11.062 33.156 3.869 1 97.62 137 HIS B CA 1
ATOM 3183 C C . HIS B 1 137 ? -10.68 32.281 2.676 1 97.62 137 HIS B C 1
ATOM 3185 O O . HIS B 1 137 ? -9.492 32.031 2.436 1 97.62 137 HIS B O 1
ATOM 3191 N N . ARG B 1 138 ? -11.57 31.75 1.937 1 97.62 138 ARG B N 1
ATOM 3192 C CA . ARG B 1 138 ? -11.336 30.844 0.819 1 97.62 138 ARG B CA 1
ATOM 3193 C C . ARG B 1 138 ? -10.391 31.453 -0.205 1 97.62 138 ARG B C 1
ATOM 3195 O O . ARG B 1 138 ? -9.492 30.797 -0.707 1 97.62 138 ARG B O 1
ATOM 3202 N N . PRO B 1 139 ? -10.555 32.75 -0.521 1 96.56 139 PRO B N 1
ATOM 3203 C CA . PRO B 1 139 ? -9.617 33.344 -1.491 1 96.56 139 PRO B CA 1
ATOM 3204 C C . PRO B 1 139 ? -8.164 33.25 -1.046 1 96.56 139 PRO B C 1
ATOM 3206 O O . PRO B 1 139 ? -7.281 32.969 -1.863 1 96.56 139 PRO B O 1
ATOM 3209 N N . LEU B 1 140 ? -7.941 33.438 0.216 1 96.69 140 LEU B N 1
ATOM 3210 C CA . LEU B 1 140 ? -6.598 33.312 0.775 1 96.69 140 LEU B CA 1
ATOM 3211 C C . LEU B 1 140 ? -6.125 31.875 0.757 1 96.69 140 LEU B C 1
ATOM 3213 O O . LEU B 1 140 ? -4.98 31.594 0.386 1 96.69 140 LEU B O 1
ATOM 3217 N N . LEU B 1 141 ? -7 30.969 1.112 1 97.88 141 LEU B N 1
ATOM 3218 C CA . LEU B 1 141 ? -6.664 29.547 1.188 1 97.88 141 LEU B CA 1
ATOM 3219 C C . LEU B 1 141 ? -6.32 28.984 -0.191 1 97.88 141 LEU B C 1
ATOM 3221 O O . LEU B 1 141 ? -5.414 28.172 -0.325 1 97.88 141 LEU B O 1
ATOM 3225 N N . GLU B 1 142 ? -6.961 29.484 -1.224 1 97.06 142 GLU B N 1
ATOM 3226 C CA . GLU B 1 142 ? -6.758 29.016 -2.59 1 97.06 142 GLU B CA 1
ATOM 3227 C C . GLU B 1 142 ? -5.461 29.562 -3.174 1 97.06 142 GLU B C 1
ATOM 3229 O O . GLU B 1 142 ? -4.973 29.078 -4.191 1 97.06 142 GLU B O 1
ATOM 3234 N N . VAL B 1 143 ? -4.906 30.609 -2.547 1 96.75 143 VAL B N 1
ATOM 3235 C CA . VAL B 1 143 ? -3.58 31.094 -2.916 1 96.75 143 VAL B CA 1
ATOM 3236 C C . VAL B 1 143 ? -2.518 30.125 -2.41 1 96.75 143 VAL B C 1
ATOM 3238 O O . VAL B 1 143 ? -1.506 29.906 -3.08 1 96.75 143 VAL B O 1
ATOM 3241 N N . LEU B 1 144 ? -2.77 29.547 -1.27 1 97.19 144 LEU B N 1
ATOM 3242 C CA . LEU B 1 144 ? -1.803 28.641 -0.668 1 97.19 144 LEU B CA 1
ATOM 3243 C C . LEU B 1 144 ? -1.735 27.328 -1.446 1 97.19 144 LEU B C 1
ATOM 3245 O O . LEU B 1 144 ? -0.646 26.844 -1.752 1 97.19 144 LEU B O 1
ATOM 3249 N N . THR B 1 145 ? -2.91 26.766 -1.7 1 96.44 145 THR B N 1
ATOM 3250 C CA . THR B 1 145 ? -3.012 25.562 -2.521 1 96.44 145 THR B CA 1
ATOM 3251 C C . THR B 1 145 ? -4.18 25.672 -3.498 1 96.44 145 THR B C 1
ATOM 3253 O O . THR B 1 145 ? -5.227 26.219 -3.162 1 96.44 145 THR B O 1
ATOM 3256 N N . GLY B 1 146 ? -3.967 25.172 -4.715 1 93.19 146 GLY B N 1
ATOM 3257 C CA . GLY B 1 146 ? -4.961 25.281 -5.77 1 93.19 146 GLY B CA 1
ATOM 3258 C C . GLY B 1 146 ? -6.316 24.719 -5.375 1 93.19 146 GLY B C 1
ATOM 3259 O O . GLY B 1 146 ? -7.355 25.266 -5.742 1 93.19 146 GLY B O 1
ATOM 3260 N N . ARG B 1 147 ? -6.293 23.672 -4.664 1 93.69 147 ARG B N 1
ATOM 3261 C CA . ARG B 1 147 ? -7.531 23.078 -4.156 1 93.69 147 ARG B CA 1
ATOM 3262 C C . ARG B 1 147 ? -7.629 23.234 -2.645 1 93.69 147 ARG B C 1
ATOM 3264 O O . ARG B 1 147 ? -6.723 22.844 -1.913 1 93.69 147 ARG B O 1
ATOM 3271 N N . ALA B 1 148 ? -8.648 23.906 -2.172 1 96.88 148 ALA B N 1
ATOM 3272 C CA . ALA B 1 148 ? -9.016 24.016 -0.765 1 96.88 148 ALA B CA 1
ATOM 3273 C C . ALA B 1 148 ? -10.328 23.297 -0.479 1 96.88 148 ALA B C 1
ATOM 3275 O O . ALA B 1 148 ? -11.406 23.797 -0.827 1 96.88 148 ALA B O 1
ATOM 3276 N N . ASP B 1 149 ? -10.25 22.188 0.183 1 95.75 149 ASP B N 1
ATOM 3277 C CA . ASP B 1 149 ? -11.43 21.344 0.379 1 95.75 149 ASP B CA 1
ATOM 3278 C C . ASP B 1 149 ? -11.914 21.406 1.824 1 95.75 149 ASP B C 1
ATOM 3280 O O . ASP B 1 149 ? -11.195 21.016 2.744 1 95.75 149 ASP B O 1
ATOM 3284 N N . HIS B 1 150 ? -13.133 21.906 2.006 1 97.88 150 HIS B N 1
ATOM 3285 C CA . HIS B 1 150 ? -13.742 21.906 3.334 1 97.88 150 HIS B CA 1
ATOM 3286 C C . HIS B 1 150 ? -14.336 20.547 3.68 1 97.88 150 HIS B C 1
ATOM 3288 O O . HIS B 1 150 ? -15.219 20.062 2.975 1 97.88 150 HIS B O 1
ATOM 3294 N N . ARG B 1 151 ? -13.859 20 4.762 1 96.12 151 ARG B N 1
ATOM 3295 C CA . ARG B 1 151 ? -14.172 18.609 5.039 1 96.12 151 ARG B CA 1
ATOM 3296 C C . ARG B 1 151 ? -15.016 18.469 6.301 1 96.12 151 ARG B C 1
ATOM 3298 O O . ARG B 1 151 ? -15.008 17.422 6.957 1 96.12 151 ARG B O 1
ATOM 3305 N N . GLY B 1 152 ? -15.656 19.531 6.703 1 96 152 GLY B N 1
ATOM 3306 C CA . GLY B 1 152 ? -16.609 19.422 7.793 1 96 152 GLY B CA 1
ATOM 3307 C C . GLY B 1 152 ? -16.359 20.406 8.914 1 96 152 GLY B C 1
ATOM 3308 O O . GLY B 1 152 ? -15.328 21.094 8.93 1 96 152 GLY B O 1
ATOM 3309 N N . GLU B 1 153 ? -17.266 20.406 9.922 1 97.44 153 GLU B N 1
ATOM 3310 C CA . GLU B 1 153 ? -17.234 21.359 11.031 1 97.44 153 GLU B CA 1
ATOM 3311 C C . GLU B 1 153 ? -16.297 20.875 12.141 1 97.44 153 GLU B C 1
ATOM 3313 O O . GLU B 1 153 ? -15.781 21.672 12.922 1 97.44 153 GLU B O 1
ATOM 3318 N N . ASP B 1 154 ? -16.078 19.609 12.172 1 97.44 154 ASP B N 1
ATOM 3319 C CA . ASP B 1 154 ? -15.18 19.047 13.164 1 97.44 154 ASP B CA 1
ATOM 3320 C C . ASP B 1 154 ? -13.727 19.391 12.844 1 97.44 154 ASP B C 1
ATOM 3322 O O . ASP B 1 154 ? -13.195 18.938 11.828 1 97.44 154 ASP B O 1
ATOM 3326 N N . PRO B 1 155 ? -13.07 20.094 13.766 1 97.38 155 PRO B N 1
ATOM 3327 C CA . PRO B 1 155 ? -11.695 20.531 13.492 1 97.38 155 PRO B CA 1
ATOM 3328 C C . PRO B 1 155 ? -10.742 19.359 13.258 1 97.38 155 PRO B C 1
ATOM 3330 O O . PRO B 1 155 ? -9.664 19.547 12.688 1 97.38 155 PRO B O 1
ATOM 3333 N N . GLY B 1 156 ? -11.133 18.219 13.648 1 96.94 156 GLY B N 1
ATOM 3334 C CA . GLY B 1 156 ? -10.25 17.062 13.547 1 96.94 156 GLY B CA 1
ATOM 3335 C C . GLY B 1 156 ? -10.266 16.422 12.172 1 96.94 156 GLY B C 1
ATOM 3336 O O . GLY B 1 156 ? -9.383 15.625 11.844 1 96.94 156 GLY B O 1
ATOM 3337 N N . HIS B 1 157 ? -11.195 16.766 11.297 1 96.75 157 HIS B N 1
ATOM 3338 C CA . HIS B 1 157 ? -11.414 16.031 10.062 1 96.75 157 HIS B CA 1
ATOM 3339 C C . HIS B 1 157 ? -10.289 16.281 9.062 1 96.75 157 HIS B C 1
ATOM 3341 O O . HIS B 1 157 ? -9.844 15.367 8.367 1 96.75 157 HIS B O 1
ATOM 3347 N N . ALA B 1 158 ? -9.844 17.516 8.977 1 97 158 ALA B N 1
ATOM 3348 C CA . ALA B 1 158 ? -8.742 17.812 8.062 1 97 158 ALA B CA 1
ATOM 3349 C C . ALA B 1 158 ? -7.473 17.078 8.461 1 97 158 ALA B C 1
ATOM 3351 O O . ALA B 1 158 ? -6.793 16.484 7.613 1 97 158 ALA B O 1
ATOM 3352 N N . ALA B 1 159 ? -7.18 17.094 9.758 1 95.81 159 ALA B N 1
ATOM 3353 C CA . ALA B 1 159 ? -6.016 16.375 10.266 1 95.81 159 ALA B CA 1
ATOM 3354 C C . ALA B 1 159 ? -6.145 14.883 10.016 1 95.81 159 ALA B C 1
ATOM 3356 O O . ALA B 1 159 ? -5.168 14.219 9.656 1 95.81 159 ALA B O 1
ATOM 3357 N N . LEU B 1 160 ? -7.348 14.414 10.219 1 96.5 160 LEU B N 1
ATOM 3358 C CA . LEU B 1 160 ? -7.621 13 10.016 1 96.5 160 LEU B CA 1
ATOM 3359 C C . LEU B 1 160 ? -7.352 12.594 8.57 1 96.5 160 LEU B C 1
ATOM 3361 O O . LEU B 1 160 ? -6.641 11.617 8.312 1 96.5 160 LEU B O 1
ATOM 3365 N N . LEU B 1 161 ? -7.93 13.336 7.652 1 96.19 161 LEU B N 1
ATOM 3366 C CA . LEU B 1 161 ? -7.785 13 6.238 1 96.19 161 LEU B CA 1
ATOM 3367 C C . LEU B 1 161 ? -6.324 13.086 5.809 1 96.19 161 LEU B C 1
ATOM 3369 O O . LEU B 1 161 ? -5.855 12.258 5.023 1 96.19 161 LEU B O 1
ATOM 3373 N N . TYR B 1 162 ? -5.676 14.031 6.316 1 95.38 162 TYR B N 1
ATOM 3374 C CA . TYR B 1 162 ? -4.25 14.141 6.027 1 95.38 162 TYR B CA 1
ATOM 3375 C C . TYR B 1 162 ? -3.504 12.898 6.512 1 95.38 162 TYR B C 1
ATOM 3377 O O . TYR B 1 162 ? -2.721 12.305 5.766 1 95.38 162 TYR B O 1
ATOM 3385 N N . GLN B 1 163 ? -3.793 12.516 7.68 1 95.62 163 GLN B N 1
ATOM 3386 C CA . GLN B 1 163 ? -3.084 11.391 8.273 1 95.62 163 GLN B CA 1
ATOM 3387 C C . GLN B 1 163 ? -3.441 10.086 7.574 1 95.62 163 GLN B C 1
ATOM 3389 O O . GLN B 1 163 ? -2.6 9.195 7.445 1 95.62 163 GLN B O 1
ATOM 3394 N N . ILE B 1 164 ? -4.68 9.938 7.176 1 96.88 164 ILE B N 1
ATOM 3395 C CA . ILE B 1 164 ? -5.109 8.773 6.41 1 96.88 164 ILE B CA 1
ATOM 3396 C C . ILE B 1 164 ? -4.312 8.688 5.109 1 96.88 164 ILE B C 1
ATOM 3398 O O . ILE B 1 164 ? -3.791 7.625 4.766 1 96.88 164 ILE B O 1
ATOM 3402 N N . GLY B 1 165 ? -4.203 9.766 4.438 1 96.12 165 GLY B N 1
ATOM 3403 C CA . GLY B 1 165 ? -3.461 9.797 3.189 1 96.12 165 GLY B CA 1
ATOM 3404 C C . GLY B 1 165 ? -1.991 9.461 3.359 1 96.12 165 GLY B C 1
ATOM 3405 O O . GLY B 1 165 ? -1.447 8.641 2.615 1 96.12 165 GLY B O 1
ATOM 3406 N N . VAL B 1 166 ? -1.417 10.078 4.344 1 95.31 166 VAL B N 1
ATOM 3407 C CA . VAL B 1 166 ? 0.007 9.867 4.586 1 95.31 166 VAL B CA 1
ATOM 3408 C C . VAL B 1 166 ? 0.25 8.422 5.02 1 95.31 166 VAL B C 1
ATOM 3410 O O . VAL B 1 166 ? 1.237 7.809 4.613 1 95.31 166 VAL B O 1
ATOM 3413 N N . GLY B 1 167 ? -0.608 7.887 5.848 1 97.31 167 GLY B N 1
ATOM 3414 C CA . GLY B 1 167 ? -0.502 6.492 6.246 1 97.31 167 GLY B CA 1
ATOM 3415 C C . GLY B 1 167 ? -0.54 5.531 5.07 1 97.31 167 GLY B C 1
ATOM 3416 O O . GLY B 1 167 ? 0.288 4.625 4.98 1 97.31 167 GLY B O 1
ATOM 3417 N N . MET B 1 168 ? -1.524 5.758 4.215 1 98.25 168 MET B N 1
ATOM 3418 C CA . MET B 1 168 ? -1.632 4.914 3.027 1 98.25 168 MET B CA 1
ATOM 3419 C C . MET B 1 168 ? -0.409 5.078 2.133 1 98.25 168 MET B C 1
ATOM 3421 O O . MET B 1 168 ? 0.104 4.098 1.589 1 98.25 168 MET B O 1
ATOM 3425 N N . PHE B 1 169 ? 0.073 6.293 1.998 1 96.94 169 PHE B N 1
ATOM 3426 C CA . PHE B 1 169 ? 1.207 6.594 1.132 1 96.94 169 PHE B CA 1
ATOM 3427 C C . PHE B 1 169 ? 2.463 5.879 1.615 1 96.94 169 PHE B C 1
ATOM 3429 O O . PHE B 1 169 ? 3.09 5.137 0.858 1 96.94 169 PHE B O 1
ATOM 3436 N N . TRP B 1 170 ? 2.807 6.078 2.842 1 97.31 170 TRP B N 1
ATOM 3437 C CA . TRP B 1 170 ? 4.039 5.504 3.373 1 97.31 170 TRP B CA 1
ATOM 3438 C C . TRP B 1 170 ? 3.998 3.979 3.316 1 97.31 170 TRP B C 1
ATOM 3440 O O . TRP B 1 170 ? 4.98 3.34 2.939 1 97.31 170 TRP B O 1
ATOM 3450 N N . THR B 1 171 ? 2.854 3.398 3.715 1 98.62 171 THR B N 1
ATOM 3451 C CA . THR B 1 171 ? 2.719 1.945 3.701 1 98.62 171 THR B CA 1
ATOM 3452 C C . THR B 1 171 ? 2.857 1.402 2.281 1 98.62 171 THR B C 1
ATOM 3454 O O . THR B 1 171 ? 3.57 0.422 2.053 1 98.62 171 THR B O 1
ATOM 3457 N N . SER B 1 172 ? 2.217 2.062 1.339 1 98.44 172 SER B N 1
ATOM 3458 C CA . SER B 1 172 ? 2.271 1.621 -0.051 1 98.44 172 SER B CA 1
ATOM 3459 C C . SER B 1 172 ? 3.67 1.794 -0.632 1 98.44 172 SER B C 1
ATOM 3461 O O . SER B 1 172 ? 4.156 0.927 -1.361 1 98.44 172 SER B O 1
ATOM 3463 N N . MET B 1 173 ? 4.355 2.887 -0.327 1 98 173 MET B N 1
ATOM 3464 C CA . MET B 1 173 ? 5.711 3.107 -0.821 1 98 173 MET B CA 1
ATOM 3465 C C . MET B 1 173 ? 6.668 2.059 -0.268 1 98 173 MET B C 1
ATOM 3467 O O . MET B 1 173 ? 7.516 1.538 -0.998 1 98 173 MET B O 1
ATOM 3471 N N . LEU B 1 174 ? 6.531 1.766 0.98 1 98.44 174 LEU B N 1
ATOM 3472 C CA . LEU B 1 174 ? 7.418 0.768 1.572 1 98.44 174 LEU B CA 1
ATOM 3473 C C . LEU B 1 174 ? 7.137 -0.616 0.995 1 98.44 174 LEU B C 1
ATOM 3475 O O . LEU B 1 174 ? 8.047 -1.444 0.893 1 98.44 174 LEU B O 1
ATOM 3479 N N . SER B 1 175 ? 5.828 -0.855 0.642 1 98.62 175 SER B N 1
ATOM 3480 C CA . SER B 1 175 ? 5.547 -2.109 -0.048 1 98.62 175 SER B CA 1
ATOM 3481 C C . SER B 1 175 ? 6.312 -2.201 -1.364 1 98.62 175 SER B C 1
ATOM 3483 O O . SER B 1 175 ? 6.75 -3.283 -1.762 1 98.62 175 SER B O 1
ATOM 3485 N N . TYR B 1 176 ? 6.504 -1.089 -2.027 1 98.75 176 TYR B N 1
ATOM 3486 C CA . TYR B 1 176 ? 7.293 -1.063 -3.254 1 98.75 176 TYR B CA 1
ATOM 3487 C C . TYR B 1 176 ? 8.773 -1.252 -2.957 1 98.75 176 TYR B C 1
ATOM 3489 O O . TYR B 1 176 ? 9.484 -1.944 -3.693 1 98.75 176 TYR B O 1
ATOM 3497 N N . TRP B 1 177 ? 9.305 -0.623 -1.882 1 98.44 177 TRP B N 1
ATOM 3498 C CA . TRP B 1 177 ? 10.688 -0.876 -1.477 1 98.44 177 TRP B CA 1
ATOM 3499 C C . TRP B 1 177 ? 10.906 -2.359 -1.2 1 98.44 177 TRP B C 1
ATOM 3501 O O . TRP B 1 177 ? 11.922 -2.928 -1.604 1 98.44 177 TRP B O 1
ATOM 3511 N N . GLN B 1 178 ? 9.922 -2.947 -0.49 1 98.31 178 GLN B N 1
ATOM 3512 C CA . GLN B 1 178 ? 9.961 -4.379 -0.219 1 98.31 178 GLN B CA 1
ATOM 3513 C C . GLN B 1 178 ? 10.062 -5.184 -1.512 1 98.31 178 GLN B C 1
ATOM 3515 O O . GLN B 1 178 ? 10.836 -6.137 -1.593 1 98.31 178 GLN B O 1
ATOM 3520 N N . ALA B 1 179 ? 9.25 -4.781 -2.486 1 98.44 179 ALA B N 1
ATOM 3521 C CA . ALA B 1 179 ? 9.242 -5.438 -3.791 1 98.44 179 ALA B CA 1
ATOM 3522 C C . ALA B 1 179 ? 10.602 -5.312 -4.473 1 98.44 179 ALA B C 1
ATOM 3524 O O . ALA B 1 179 ? 11.109 -6.285 -5.039 1 98.44 179 ALA B O 1
ATOM 3525 N N . ILE B 1 180 ? 11.234 -4.125 -4.414 1 98.5 180 ILE B N 1
ATOM 3526 C CA . ILE B 1 180 ? 12.523 -3.887 -5.051 1 98.5 180 ILE B CA 1
ATOM 3527 C C . ILE B 1 180 ? 13.602 -4.719 -4.359 1 98.5 180 ILE B C 1
ATOM 3529 O O . ILE B 1 180 ? 14.422 -5.352 -5.023 1 98.5 180 ILE B O 1
ATOM 3533 N N . ALA B 1 181 ? 13.578 -4.699 -3.012 1 98.12 181 ALA B N 1
ATOM 3534 C CA . ALA B 1 181 ? 14.555 -5.496 -2.275 1 98.12 181 ALA B CA 1
ATOM 3535 C C . ALA B 1 181 ? 14.445 -6.973 -2.645 1 98.12 181 ALA B C 1
ATOM 3537 O O . ALA B 1 181 ? 15.461 -7.641 -2.854 1 98.12 181 ALA B O 1
ATOM 3538 N N . LEU B 1 182 ? 13.234 -7.477 -2.729 1 97.69 182 LEU B N 1
ATOM 3539 C CA . LEU B 1 182 ? 13.008 -8.867 -3.094 1 97.69 182 LEU B CA 1
ATOM 3540 C C . LEU B 1 182 ? 13.469 -9.141 -4.523 1 97.69 182 LEU B C 1
ATOM 3542 O O . LEU B 1 182 ? 14.094 -10.172 -4.793 1 97.69 182 LEU B O 1
ATOM 3546 N N . ALA B 1 183 ? 13.133 -8.242 -5.453 1 97.38 183 ALA B N 1
ATOM 3547 C CA . ALA B 1 183 ? 13.57 -8.375 -6.844 1 97.38 183 ALA B CA 1
ATOM 3548 C C . ALA B 1 183 ? 15.094 -8.438 -6.938 1 97.38 183 ALA B C 1
ATOM 3550 O O . ALA B 1 183 ? 15.641 -9.312 -7.613 1 97.38 183 ALA B O 1
ATOM 3551 N N . ARG B 1 184 ? 15.781 -7.535 -6.234 1 96.94 184 ARG B N 1
ATOM 3552 C CA . ARG B 1 184 ? 17.234 -7.48 -6.254 1 96.94 184 ARG B CA 1
ATOM 3553 C C . ARG B 1 184 ? 17.844 -8.766 -5.711 1 96.94 184 ARG B C 1
ATOM 3555 O O . ARG B 1 184 ? 18.828 -9.273 -6.25 1 96.94 184 ARG B O 1
ATOM 3562 N N . ALA B 1 185 ? 17.25 -9.273 -4.684 1 95.5 185 ALA B N 1
ATOM 3563 C CA . ALA B 1 185 ? 17.734 -10.523 -4.098 1 95.5 185 ALA B CA 1
ATOM 3564 C C . ALA B 1 185 ? 17.609 -11.68 -5.09 1 95.5 185 ALA B C 1
ATOM 3566 O O . ALA B 1 185 ? 18.234 -12.734 -4.902 1 95.5 185 ALA B O 1
ATOM 3567 N N . ASN B 1 186 ? 16.812 -11.516 -6.109 1 94.75 186 ASN B N 1
ATOM 3568 C CA . ASN B 1 186 ? 16.609 -12.555 -7.117 1 94.75 186 ASN B CA 1
ATOM 3569 C C . ASN B 1 186 ? 17.188 -12.141 -8.469 1 94.75 186 ASN B C 1
ATOM 3571 O O . ASN B 1 186 ? 16.781 -12.68 -9.508 1 94.75 186 ASN B O 1
ATOM 3575 N N . GLY B 1 187 ? 18.031 -11.109 -8.469 1 93.31 187 GLY B N 1
ATOM 3576 C CA . GLY B 1 187 ? 18.812 -10.781 -9.648 1 93.31 187 GLY B CA 1
ATOM 3577 C C . GLY B 1 187 ? 18.109 -9.836 -10.594 1 93.31 187 GLY B C 1
ATOM 3578 O O . GLY B 1 187 ? 18.516 -9.672 -11.742 1 93.31 187 GLY B O 1
ATOM 3579 N N . LEU B 1 188 ? 17.047 -9.234 -10.172 1 95.75 188 LEU B N 1
ATOM 3580 C CA . LEU B 1 188 ? 16.328 -8.258 -10.992 1 95.75 188 LEU B CA 1
ATOM 3581 C C . LEU B 1 188 ? 16.531 -6.844 -10.453 1 95.75 188 LEU B C 1
ATOM 3583 O O . LEU B 1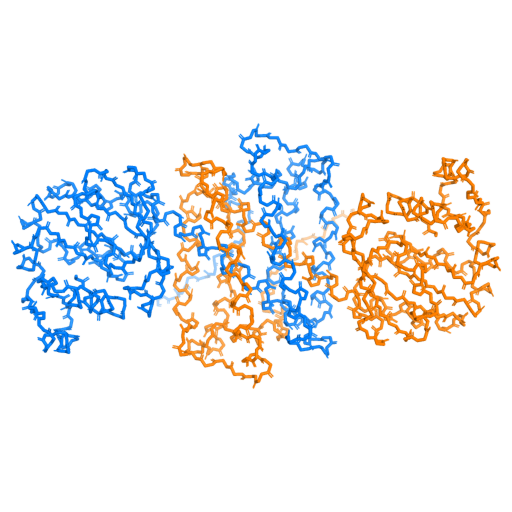 188 ? 16.938 -6.668 -9.305 1 95.75 188 LEU B O 1
ATOM 3587 N N . THR B 1 189 ? 16.281 -5.828 -11.266 1 96.88 189 THR B N 1
ATOM 3588 C CA . THR B 1 189 ? 16.406 -4.426 -10.883 1 96.88 189 THR B CA 1
ATOM 3589 C C . THR B 1 189 ? 15.031 -3.828 -10.578 1 96.88 189 THR B C 1
ATOM 3591 O O . THR B 1 189 ? 14 -4.465 -10.812 1 96.88 189 THR B O 1
ATOM 3594 N N . ALA B 1 190 ? 15.062 -2.635 -10 1 98.19 190 ALA B N 1
ATOM 3595 C CA . ALA B 1 190 ? 13.812 -1.904 -9.805 1 98.19 190 ALA B CA 1
ATOM 3596 C C . ALA B 1 190 ? 13.094 -1.667 -11.133 1 98.19 190 ALA B C 1
ATOM 3598 O O . ALA B 1 190 ? 11.875 -1.806 -11.219 1 98.19 190 ALA B O 1
ATOM 3599 N N . ALA B 1 191 ? 13.852 -1.342 -12.148 1 97.81 191 ALA B N 1
ATOM 3600 C CA . ALA B 1 191 ? 13.297 -1.073 -13.469 1 97.81 191 ALA B CA 1
ATOM 3601 C C . ALA B 1 191 ? 12.594 -2.309 -14.031 1 97.81 191 ALA B C 1
ATOM 3603 O O . ALA B 1 191 ? 11.578 -2.193 -14.719 1 97.81 191 ALA B O 1
ATOM 3604 N N . ASP B 1 192 ? 13.086 -3.482 -13.719 1 95.38 192 ASP B N 1
ATOM 3605 C CA . ASP B 1 192 ? 12.523 -4.734 -14.227 1 95.38 192 ASP B CA 1
ATOM 3606 C C . ASP B 1 192 ? 11.102 -4.945 -13.711 1 95.38 192 ASP B C 1
ATOM 3608 O O . ASP B 1 192 ? 10.266 -5.535 -14.406 1 95.38 192 ASP B O 1
ATOM 3612 N N . ILE B 1 193 ? 10.812 -4.414 -12.523 1 97.31 193 ILE B N 1
ATOM 3613 C CA . ILE B 1 193 ? 9.531 -4.773 -11.922 1 97.31 193 ILE B CA 1
ATOM 3614 C C . ILE B 1 193 ? 8.594 -3.572 -11.953 1 97.31 193 ILE B C 1
ATOM 3616 O O . ILE B 1 193 ? 7.418 -3.689 -11.602 1 97.31 193 ILE B O 1
ATOM 3620 N N . LEU B 1 194 ? 9.047 -2.4 -12.422 1 97.94 194 LEU B N 1
ATOM 3621 C CA . LEU B 1 194 ? 8.281 -1.157 -12.375 1 97.94 194 LEU B CA 1
ATOM 3622 C C . LEU B 1 194 ? 6.949 -1.308 -13.102 1 97.94 194 LEU B C 1
ATOM 3624 O O . LEU B 1 194 ? 5.902 -0.932 -12.57 1 97.94 194 LEU B O 1
ATOM 3628 N N . PRO B 1 195 ? 6.918 -1.933 -14.312 1 95 195 PRO B N 1
ATOM 3629 C CA . PRO B 1 195 ? 5.625 -2.037 -15 1 95 195 PRO B CA 1
ATOM 3630 C C . PRO B 1 195 ? 4.602 -2.842 -14.203 1 95 195 PRO B C 1
ATOM 3632 O O . PRO B 1 195 ? 3.426 -2.469 -14.148 1 95 195 PRO B O 1
ATOM 3635 N N . HIS B 1 196 ? 5.043 -3.891 -13.617 1 94.75 196 HIS B N 1
ATOM 3636 C CA . HIS B 1 196 ? 4.145 -4.723 -12.828 1 94.75 196 HIS B CA 1
ATOM 3637 C C . HIS B 1 196 ? 3.695 -4.004 -11.562 1 94.75 196 HIS B C 1
ATOM 3639 O O . HIS B 1 196 ? 2.537 -4.117 -11.156 1 94.75 196 HIS B O 1
ATOM 3645 N N . ALA B 1 197 ? 4.637 -3.291 -10.914 1 97.44 197 ALA B N 1
ATOM 3646 C CA . ALA B 1 197 ? 4.297 -2.49 -9.742 1 97.44 197 ALA B CA 1
ATOM 3647 C C . ALA B 1 197 ? 3.242 -1.439 -10.086 1 97.44 197 ALA B C 1
ATOM 3649 O O . ALA B 1 197 ? 2.287 -1.243 -9.328 1 97.44 197 ALA B O 1
ATOM 3650 N N . ASP B 1 198 ? 3.406 -0.793 -11.25 1 96.25 198 ASP B N 1
ATOM 3651 C CA . ASP B 1 198 ? 2.447 0.203 -11.719 1 96.25 198 ASP B CA 1
ATOM 3652 C C . ASP B 1 198 ? 1.067 -0.417 -11.922 1 96.25 198 ASP B C 1
ATOM 3654 O O . ASP B 1 198 ? 0.056 0.156 -11.508 1 96.25 198 ASP B O 1
ATOM 3658 N N . GLU B 1 199 ? 1.071 -1.543 -12.539 1 92.88 199 GLU B N 1
ATOM 3659 C CA . GLU B 1 199 ? -0.193 -2.23 -12.773 1 92.88 199 GLU B CA 1
ATOM 3660 C C . GLU B 1 199 ? -0.89 -2.576 -11.461 1 92.88 199 GLU B C 1
ATOM 3662 O O . GLU B 1 199 ? -2.107 -2.418 -11.336 1 92.88 199 GLU B O 1
ATOM 3667 N N . THR B 1 200 ? -0.113 -3.051 -10.547 1 94.94 200 THR B N 1
ATOM 3668 C CA . THR B 1 200 ? -0.663 -3.398 -9.242 1 94.94 200 THR B CA 1
ATOM 3669 C C . THR B 1 200 ? -1.25 -2.168 -8.555 1 94.94 200 THR B C 1
ATOM 3671 O O . THR B 1 200 ? -2.391 -2.195 -8.086 1 94.94 200 THR B O 1
ATOM 3674 N N . ALA B 1 201 ? -0.513 -1.058 -8.539 1 96.69 201 ALA B N 1
ATOM 3675 C CA . ALA B 1 201 ? -0.977 0.176 -7.906 1 96.69 201 ALA B CA 1
ATOM 3676 C C . ALA B 1 201 ? -2.234 0.702 -8.586 1 96.69 201 ALA B C 1
ATOM 3678 O O . ALA B 1 201 ? -3.184 1.119 -7.922 1 96.69 201 ALA B O 1
ATOM 3679 N N . ASN B 1 202 ? -2.234 0.682 -9.883 1 94.38 202 ASN B N 1
ATOM 3680 C CA . ASN B 1 202 ? -3.348 1.216 -10.656 1 94.38 202 ASN B CA 1
ATOM 3681 C C . ASN B 1 202 ? -4.605 0.37 -10.492 1 94.38 202 ASN B C 1
ATOM 3683 O O . ASN B 1 202 ? -5.711 0.831 -10.781 1 94.38 202 ASN B O 1
ATOM 3687 N N . SER B 1 203 ? -4.453 -0.849 -10.047 1 92.81 203 SER B N 1
ATOM 3688 C CA . SER B 1 203 ? -5.605 -1.73 -9.898 1 92.81 203 SER B CA 1
ATOM 3689 C C . SER B 1 203 ? -6.324 -1.488 -8.578 1 92.81 203 SER B C 1
ATOM 3691 O O . SER B 1 203 ? -7.461 -1.926 -8.391 1 92.81 203 SER B O 1
ATOM 3693 N N . LEU B 1 204 ? -5.758 -0.803 -7.633 1 96.44 204 LEU B N 1
ATOM 3694 C CA . LEU B 1 204 ? -6.23 -0.731 -6.254 1 96.44 204 LEU B CA 1
ATOM 3695 C C . LEU B 1 204 ? -7.586 -0.036 -6.18 1 96.44 204 LEU B C 1
ATOM 3697 O O . LEU B 1 204 ? -8.453 -0.446 -5.406 1 96.44 204 LEU B O 1
ATOM 3701 N N . THR B 1 205 ? -7.812 1.049 -6.969 1 96.81 205 THR B N 1
ATOM 3702 C CA . THR B 1 205 ? -8.984 1.901 -6.812 1 96.81 205 THR B CA 1
ATOM 3703 C C . THR B 1 205 ? -10.266 1.126 -7.125 1 96.81 205 THR B C 1
ATOM 3705 O O . THR B 1 205 ? -11.312 1.374 -6.527 1 96.81 205 THR B O 1
ATOM 3708 N N . GLN B 1 206 ? -10.195 0.193 -8.078 1 93.44 206 GLN B N 1
ATOM 3709 C CA . GLN B 1 206 ? -11.383 -0.604 -8.359 1 93.44 206 GLN B CA 1
ATOM 3710 C C . GLN B 1 206 ? -11.758 -1.47 -7.164 1 93.44 206 GLN B C 1
ATOM 3712 O O . GLN B 1 206 ? -12.945 -1.686 -6.895 1 93.44 206 GLN B O 1
ATOM 3717 N N . PHE B 1 207 ? -10.789 -1.984 -6.469 1 93.75 207 PHE B N 1
ATOM 3718 C CA . PHE B 1 207 ? -11.047 -2.781 -5.277 1 93.75 207 PHE B CA 1
ATOM 3719 C C . PHE B 1 207 ? -11.539 -1.902 -4.133 1 93.75 207 PHE B C 1
ATOM 3721 O O . PHE B 1 207 ? -12.43 -2.299 -3.377 1 93.75 207 PHE B O 1
ATOM 3728 N N . PHE B 1 208 ? -10.93 -0.663 -3.986 1 97.56 208 PHE B N 1
ATOM 3729 C CA . PHE B 1 208 ? -11.422 0.269 -2.979 1 97.56 208 PHE B CA 1
ATOM 3730 C C . PHE B 1 208 ? -12.922 0.489 -3.131 1 97.56 208 PHE B C 1
ATOM 3732 O O . PHE B 1 208 ? -13.68 0.325 -2.172 1 97.56 208 PHE B O 1
ATOM 3739 N N . ALA B 1 209 ? -13.344 0.79 -4.352 1 96 209 ALA B N 1
ATOM 3740 C CA . ALA B 1 209 ? -14.742 1.078 -4.633 1 96 209 ALA B CA 1
ATOM 3741 C C . ALA B 1 209 ? -15.625 -0.139 -4.352 1 96 209 ALA B C 1
ATOM 3743 O O . ALA B 1 209 ? -16.703 -0.013 -3.762 1 96 209 ALA B O 1
ATOM 3744 N N . PHE B 1 210 ? -15.125 -1.271 -4.711 1 92.88 210 PHE B N 1
ATOM 3745 C CA . PHE B 1 210 ? -15.875 -2.512 -4.559 1 92.88 210 PHE B CA 1
ATOM 3746 C C . PHE B 1 210 ? -16.156 -2.801 -3.09 1 92.88 210 PHE B C 1
ATOM 3748 O O . PHE B 1 210 ? -17.281 -3.143 -2.723 1 92.88 210 PHE B O 1
ATOM 3755 N N . TYR B 1 211 ? -15.242 -2.613 -2.258 1 96.25 211 TYR B N 1
ATOM 3756 C CA . TYR B 1 211 ? -15.383 -3.027 -0.866 1 96.25 211 TYR B CA 1
ATOM 3757 C C . TYR B 1 211 ? -16.016 -1.925 -0.029 1 96.25 211 TYR B C 1
ATOM 3759 O O . TYR B 1 211 ? -16.578 -2.193 1.033 1 96.25 211 TYR B O 1
ATOM 3767 N N . THR B 1 212 ? -15.867 -0.642 -0.434 1 97.44 212 THR B N 1
ATOM 3768 C CA . THR B 1 212 ? -16.328 0.496 0.35 1 97.44 212 THR B CA 1
ATOM 3769 C C . THR B 1 212 ? -17.812 0.344 0.699 1 97.44 212 THR B C 1
ATOM 3771 O O . THR B 1 212 ? -18.188 0.415 1.87 1 97.44 212 THR B O 1
ATOM 3774 N N . ASP B 1 213 ? -18.656 0.074 -0.306 1 94.81 213 ASP B N 1
ATOM 3775 C CA . ASP B 1 213 ? -20.078 -0.055 -0.072 1 94.81 213 ASP B CA 1
ATOM 3776 C C . ASP B 1 213 ? -20.391 -1.231 0.854 1 94.81 213 ASP B C 1
ATOM 3778 O O . ASP B 1 213 ? -21.25 -1.133 1.73 1 94.81 213 ASP B O 1
ATOM 3782 N N . ARG B 1 214 ? -19.75 -2.318 0.672 1 95.44 214 ARG B N 1
ATOM 3783 C CA . ARG B 1 214 ? -19.953 -3.514 1.484 1 95.44 214 ARG B CA 1
ATOM 3784 C C . ARG B 1 214 ? -19.547 -3.262 2.936 1 95.44 214 ARG B C 1
ATOM 3786 O O . ARG B 1 214 ? -20.266 -3.658 3.857 1 95.44 214 ARG B O 1
ATOM 3793 N N . ILE B 1 215 ? -18.453 -2.598 3.127 1 96.94 215 ILE B N 1
ATOM 3794 C CA . ILE B 1 215 ? -17.953 -2.316 4.469 1 96.94 215 ILE B CA 1
ATOM 3795 C C . ILE B 1 215 ? -18.906 -1.36 5.184 1 96.94 215 ILE B C 1
ATOM 3797 O O . ILE B 1 215 ? -19.234 -1.562 6.352 1 96.94 215 ILE B O 1
ATOM 3801 N N . ASP B 1 216 ? -19.328 -0.319 4.504 1 97.38 216 ASP B N 1
ATOM 3802 C CA . ASP B 1 216 ? -20.25 0.634 5.113 1 97.38 216 ASP B CA 1
ATOM 3803 C C . ASP B 1 216 ? -21.578 -0.037 5.48 1 97.38 216 ASP B C 1
ATOM 3805 O O . ASP B 1 216 ? -22.234 0.355 6.449 1 97.38 216 ASP B O 1
ATOM 3809 N N . ALA B 1 217 ? -21.953 -1.113 4.746 1 96.25 217 ALA B N 1
ATOM 3810 C CA . ALA B 1 217 ? -23.188 -1.86 5.023 1 96.25 217 ALA B CA 1
ATOM 3811 C C . ALA B 1 217 ? -22.953 -2.924 6.09 1 96.25 217 ALA B C 1
ATOM 3813 O O . ALA B 1 217 ? -23.891 -3.619 6.5 1 96.25 217 ALA B O 1
ATOM 3814 N N . GLY B 1 218 ? -21.719 -3.104 6.523 1 94.19 218 GLY B N 1
ATOM 3815 C CA . GLY B 1 218 ? -21.375 -4.129 7.496 1 94.19 218 GLY B CA 1
ATOM 3816 C C . GLY B 1 218 ? -21.406 -5.531 6.918 1 94.19 218 GLY B C 1
ATOM 3817 O O . GLY B 1 218 ? -21.609 -6.504 7.645 1 94.19 218 GLY B O 1
ATOM 3818 N N . GLU B 1 219 ? -21.219 -5.59 5.613 1 93.88 219 GLU B N 1
ATOM 3819 C CA . GLU B 1 219 ? -21.297 -6.863 4.902 1 93.88 219 GLU B CA 1
ATOM 3820 C C . GLU B 1 219 ? -19.906 -7.355 4.52 1 93.88 219 GLU B C 1
ATOM 3822 O O . GLU B 1 219 ? -19.188 -6.699 3.752 1 93.88 219 GLU B O 1
ATOM 3827 N N . HIS B 1 220 ? -19.562 -8.531 5.035 1 95.88 220 HIS B N 1
ATOM 3828 C CA . HIS B 1 220 ? -18.281 -9.148 4.719 1 95.88 220 HIS B CA 1
ATOM 3829 C C . HIS B 1 220 ? -18.484 -10.555 4.164 1 95.88 220 HIS B C 1
ATOM 3831 O O . HIS B 1 220 ? -17.828 -11.5 4.617 1 95.88 220 HIS B O 1
ATOM 3837 N N . THR B 1 221 ? -19.266 -10.625 3.184 1 91.12 221 THR B N 1
ATOM 3838 C CA . THR B 1 221 ? -19.578 -11.938 2.619 1 91.12 221 THR B CA 1
ATOM 3839 C C . THR B 1 221 ? -18.359 -12.516 1.903 1 91.12 221 THR B C 1
ATOM 3841 O O . THR B 1 221 ? -17.719 -11.836 1.104 1 91.12 221 THR B O 1
ATOM 3844 N N . GLY B 1 222 ? -18 -13.727 2.211 1 87.88 222 GLY B N 1
ATOM 3845 C CA . GLY B 1 222 ? -16.828 -14.406 1.672 1 87.88 222 GLY B CA 1
ATOM 3846 C C . GLY B 1 222 ? -17.078 -15.039 0.317 1 87.88 222 GLY B C 1
ATOM 3847 O O . GLY B 1 222 ? -16.625 -16.156 0.052 1 87.88 222 GLY B O 1
ATOM 3848 N N . ASP B 1 223 ? -17.781 -14.43 -0.512 1 78.44 223 ASP B N 1
ATOM 3849 C CA . ASP B 1 223 ? -18.172 -14.992 -1.798 1 78.44 223 ASP B CA 1
ATOM 3850 C C . ASP B 1 223 ? -17.047 -14.883 -2.82 1 78.44 223 ASP B C 1
ATOM 3852 O O . ASP B 1 223 ? -16.938 -15.719 -3.717 1 78.44 223 ASP B O 1
ATOM 3856 N N . VAL B 1 224 ? -16.125 -13.953 -2.688 1 70.62 224 VAL B N 1
ATOM 3857 C CA . VAL B 1 224 ? -15.117 -13.695 -3.709 1 70.62 224 VAL B CA 1
ATOM 3858 C C . VAL B 1 224 ? -13.727 -13.82 -3.098 1 70.62 224 VAL B C 1
ATOM 3860 O O . VAL B 1 224 ? -12.766 -14.156 -3.791 1 70.62 224 VAL B O 1
ATOM 3863 N N . ASP B 1 225 ? -13.562 -13.641 -1.848 1 82.44 225 ASP B N 1
ATOM 3864 C CA . ASP B 1 225 ? -12.242 -13.469 -1.255 1 82.44 225 ASP B CA 1
ATOM 3865 C C . ASP B 1 225 ? -12.25 -13.852 0.223 1 82.44 225 ASP B C 1
ATOM 3867 O O . ASP B 1 225 ? -11.914 -13.031 1.083 1 82.44 225 ASP B O 1
ATOM 3871 N N . ARG B 1 226 ? -12.383 -15.125 0.438 1 88.94 226 ARG B N 1
ATOM 3872 C CA . ARG B 1 226 ? -12.414 -15.594 1.82 1 88.94 226 ARG B CA 1
ATOM 3873 C C . ARG B 1 226 ? -11.086 -15.32 2.518 1 88.94 226 ARG B C 1
ATOM 3875 O O . ARG B 1 226 ? -10.023 -15.484 1.92 1 88.94 226 ARG B O 1
ATOM 3882 N N . LEU B 1 227 ? -11.172 -14.898 3.754 1 95.06 227 LEU B N 1
ATOM 3883 C CA . LEU B 1 227 ? -9.992 -14.586 4.555 1 95.06 227 LEU B CA 1
ATOM 3884 C C . LEU B 1 227 ? -9.039 -15.773 4.609 1 95.06 227 LEU B C 1
ATOM 3886 O O . LEU B 1 227 ? -7.82 -15.602 4.516 1 95.06 227 LEU B O 1
ATOM 3890 N N . ALA B 1 228 ? -9.516 -16.984 4.738 1 91.44 228 ALA B N 1
ATOM 3891 C CA . ALA B 1 228 ? -8.688 -18.188 4.82 1 91.44 228 ALA B CA 1
ATOM 3892 C C . ALA B 1 228 ? -7.84 -18.344 3.564 1 91.44 228 ALA B C 1
ATOM 3894 O O . ALA B 1 228 ? -6.688 -18.781 3.639 1 91.44 228 ALA B O 1
ATOM 3895 N N . MET B 1 229 ? -8.398 -18.062 2.453 1 83.88 229 MET B N 1
ATOM 3896 C CA . MET B 1 229 ? -7.652 -18.141 1.199 1 83.88 229 MET B CA 1
ATOM 3897 C C . MET B 1 229 ? -6.559 -17.078 1.161 1 83.88 229 MET B C 1
ATOM 3899 O O . MET B 1 229 ? -5.445 -17.344 0.711 1 83.88 229 MET B O 1
ATOM 3903 N N . GLY B 1 230 ? -6.914 -15.906 1.666 1 90.5 230 GLY B N 1
ATOM 3904 C CA . GLY B 1 230 ? -5.926 -14.844 1.746 1 90.5 230 GLY B CA 1
ATOM 3905 C C . GLY B 1 230 ? -4.789 -15.156 2.701 1 90.5 230 GLY B C 1
ATOM 3906 O O . GLY B 1 230 ? -3.646 -14.75 2.469 1 90.5 230 GLY B O 1
ATOM 3907 N N . MET B 1 231 ? -5.121 -15.938 3.727 1 92.88 231 MET B N 1
ATOM 3908 C CA . MET B 1 231 ? -4.121 -16.312 4.719 1 92.88 231 MET B CA 1
ATOM 3909 C C . MET B 1 231 ? -2.973 -17.078 4.078 1 92.88 231 MET B C 1
ATOM 3911 O O . MET B 1 231 ? -1.803 -16.781 4.324 1 92.88 231 MET B O 1
ATOM 3915 N N . ALA B 1 232 ? -3.271 -18 3.242 1 84.75 232 ALA B N 1
ATOM 3916 C CA . ALA B 1 232 ? -2.248 -18.766 2.549 1 84.75 232 ALA B CA 1
ATOM 3917 C C . ALA B 1 232 ? -1.386 -17.875 1.663 1 84.75 232 ALA B C 1
ATOM 3919 O O . ALA B 1 232 ? -0.17 -18.062 1.576 1 84.75 232 ALA B O 1
ATOM 3920 N N . SER B 1 233 ? -1.993 -16.984 1.07 1 89.94 233 SER B N 1
ATOM 3921 C CA . SER B 1 233 ? -1.317 -16.062 0.165 1 89.94 233 SER B CA 1
ATOM 3922 C C . SER B 1 233 ? -0.324 -15.18 0.914 1 89.94 233 SER B C 1
ATOM 3924 O O . SER B 1 233 ? 0.837 -15.062 0.514 1 89.94 233 SER B O 1
ATOM 3926 N N . VAL B 1 234 ? -0.766 -14.586 2.02 1 95.88 234 VAL B N 1
ATOM 3927 C CA . VAL B 1 234 ? 0.098 -13.648 2.73 1 95.88 234 VAL B CA 1
ATOM 3928 C C . VAL B 1 234 ? 1.229 -14.414 3.42 1 95.88 234 VAL B C 1
ATOM 3930 O O . VAL B 1 234 ? 2.344 -13.906 3.543 1 95.88 234 VAL B O 1
ATOM 3933 N N . GLU B 1 235 ? 0.985 -15.633 3.838 1 93.81 235 GLU B N 1
ATOM 3934 C CA . GLU B 1 235 ? 2.047 -16.453 4.398 1 93.81 235 GLU B CA 1
ATOM 3935 C C . GLU B 1 235 ? 3.105 -16.781 3.348 1 93.81 235 GLU B C 1
ATOM 3937 O O . GLU B 1 235 ? 4.297 -16.844 3.656 1 93.81 235 GLU B O 1
ATOM 3942 N N . HIS B 1 236 ? 2.627 -17.016 2.176 1 92.31 236 HIS B N 1
ATOM 3943 C CA . HIS B 1 236 ? 3.555 -17.266 1.081 1 92.31 236 HIS B CA 1
ATOM 3944 C C . HIS B 1 236 ? 4.445 -16.062 0.81 1 92.31 236 HIS B C 1
ATOM 3946 O O . HIS B 1 236 ? 5.645 -16.219 0.561 1 92.31 236 HIS B O 1
ATOM 3952 N N . VAL B 1 237 ? 3.912 -14.906 0.831 1 95.94 237 VAL B N 1
ATOM 3953 C CA . VAL B 1 237 ? 4.676 -13.672 0.649 1 95.94 237 VAL B CA 1
ATOM 3954 C C . VAL B 1 237 ? 5.75 -13.562 1.73 1 95.94 237 VAL B C 1
ATOM 3956 O O . VAL B 1 237 ? 6.91 -13.266 1.437 1 95.94 237 VAL B O 1
ATOM 3959 N N . LEU B 1 238 ? 5.309 -13.828 2.977 1 97.06 238 LEU B N 1
ATOM 3960 C CA . LEU B 1 238 ? 6.246 -13.773 4.09 1 97.06 238 LEU B CA 1
ATOM 3961 C C . LEU B 1 238 ? 7.391 -14.758 3.889 1 97.06 238 LEU B C 1
ATOM 3963 O O . LEU B 1 238 ? 8.562 -14.398 4.035 1 97.06 238 LEU B O 1
ATOM 3967 N N . ARG B 1 239 ? 7.078 -15.953 3.508 1 94.75 239 ARG B N 1
ATOM 3968 C CA . ARG B 1 239 ? 8.078 -17 3.291 1 94.75 239 ARG B CA 1
ATOM 3969 C C . ARG B 1 239 ? 9.016 -16.625 2.15 1 94.75 239 ARG B C 1
ATOM 3971 O O . ARG B 1 239 ? 10.227 -16.844 2.242 1 94.75 239 ARG B O 1
ATOM 3978 N N . THR B 1 240 ? 8.469 -16.094 1.098 1 95.56 240 THR B N 1
ATOM 3979 C CA . THR B 1 240 ? 9.273 -15.703 -0.058 1 95.56 240 THR B CA 1
ATOM 3980 C C . THR B 1 240 ? 10.32 -14.672 0.335 1 95.56 240 THR B C 1
ATOM 3982 O O . THR B 1 240 ? 11.477 -14.766 -0.08 1 95.56 240 THR B O 1
ATOM 3985 N N . ASN B 1 241 ? 9.945 -13.711 1.086 1 96.75 241 ASN B N 1
ATOM 3986 C CA . ASN B 1 241 ? 10.883 -12.695 1.543 1 96.75 241 ASN B CA 1
ATOM 3987 C C . ASN B 1 241 ? 11.922 -13.281 2.496 1 96.75 241 ASN B C 1
ATOM 3989 O O . ASN B 1 241 ? 13.117 -13.008 2.367 1 96.75 241 ASN B O 1
ATOM 3993 N N . ALA B 1 242 ? 11.492 -14.117 3.43 1 95.44 242 ALA B N 1
ATOM 3994 C CA . ALA B 1 242 ? 12.398 -14.75 4.387 1 95.44 242 ALA B CA 1
ATOM 3995 C C . ALA B 1 242 ? 13.438 -15.602 3.67 1 95.44 242 ALA B C 1
ATOM 3997 O O . ALA B 1 242 ? 14.633 -15.508 3.955 1 95.44 242 ALA B O 1
ATOM 3998 N N . ASP B 1 243 ? 12.961 -16.359 2.717 1 92.94 243 ASP B N 1
ATOM 3999 C CA . ASP B 1 243 ? 13.844 -17.25 1.967 1 92.94 243 ASP B CA 1
ATOM 4000 C C . ASP B 1 243 ? 14.898 -16.469 1.198 1 92.94 243 ASP B C 1
ATOM 4002 O O . ASP B 1 243 ? 16.016 -16.938 0.996 1 92.94 243 ASP B O 1
ATOM 4006 N N . ALA B 1 244 ? 14.57 -15.297 0.812 1 94.19 244 ALA B N 1
ATOM 4007 C CA . ALA B 1 244 ? 15.461 -14.477 0.001 1 94.19 244 ALA B CA 1
ATOM 4008 C C . ALA B 1 244 ? 16.391 -13.648 0.881 1 94.19 244 ALA B C 1
ATOM 4010 O O . ALA B 1 244 ? 17.25 -12.914 0.375 1 94.19 244 ALA B O 1
ATOM 4011 N N . GLY B 1 245 ? 16.219 -13.711 2.236 1 94.88 245 GLY B N 1
ATOM 4012 C CA . GLY B 1 245 ? 17.031 -12.922 3.15 1 94.88 245 GLY B CA 1
ATOM 4013 C C . GLY B 1 245 ? 16.641 -11.453 3.168 1 94.88 245 GLY B C 1
ATOM 4014 O O . GLY B 1 245 ? 17.469 -10.594 3.473 1 94.88 245 GLY B O 1
ATOM 4015 N N . VAL B 1 246 ? 15.484 -11.125 2.758 1 96.81 246 VAL B N 1
ATOM 4016 C CA . VAL B 1 246 ? 14.961 -9.766 2.758 1 96.81 246 VAL B CA 1
ATOM 4017 C C . VAL B 1 246 ? 14.156 -9.516 4.035 1 96.81 246 VAL B C 1
ATOM 4019 O O . VAL B 1 246 ? 13.594 -10.453 4.609 1 96.81 246 VAL B O 1
ATOM 4022 N N . ASP B 1 247 ? 14.133 -8.32 4.488 1 96.75 247 ASP B N 1
ATOM 4023 C CA . ASP B 1 247 ? 13.43 -7.934 5.711 1 96.75 247 ASP B CA 1
ATOM 4024 C C . ASP B 1 247 ? 11.984 -8.406 5.684 1 96.75 247 ASP B C 1
ATOM 4026 O O . ASP B 1 247 ? 11.32 -8.336 4.648 1 96.75 247 ASP B O 1
ATOM 4030 N N . THR B 1 248 ? 11.469 -8.805 6.859 1 97.25 248 THR B N 1
ATOM 4031 C CA . THR B 1 248 ? 10.141 -9.398 6.875 1 97.25 248 THR B CA 1
ATOM 4032 C C . THR B 1 248 ? 9.195 -8.586 7.758 1 97.25 248 THR B C 1
ATOM 4034 O O . THR B 1 248 ? 8.055 -8.984 7.988 1 97.25 248 THR B O 1
ATOM 4037 N N . ALA B 1 249 ? 9.617 -7.398 8.219 1 96.38 249 ALA B N 1
ATOM 4038 C CA . ALA B 1 249 ? 8.812 -6.637 9.172 1 96.38 249 ALA B CA 1
ATOM 4039 C C . ALA B 1 249 ? 7.43 -6.336 8.602 1 96.38 249 ALA B C 1
ATOM 4041 O O . ALA B 1 249 ? 6.414 -6.598 9.242 1 96.38 249 ALA B O 1
ATOM 4042 N N . LEU B 1 250 ? 7.375 -5.828 7.383 1 97.5 250 LEU B N 1
ATOM 4043 C CA . LEU B 1 250 ? 6.113 -5.418 6.777 1 97.5 250 LEU B CA 1
ATOM 4044 C C . LEU B 1 250 ? 5.27 -6.633 6.402 1 97.5 250 LEU B C 1
ATOM 4046 O O . LEU B 1 250 ? 4.105 -6.73 6.797 1 97.5 250 LEU B O 1
ATOM 4050 N N . PRO B 1 251 ? 5.828 -7.641 5.699 1 97.81 251 PRO B N 1
ATOM 4051 C CA . PRO B 1 251 ? 5.039 -8.844 5.434 1 97.81 251 PRO B CA 1
ATOM 4052 C C . PRO B 1 251 ? 4.551 -9.523 6.711 1 97.81 251 PRO B C 1
ATOM 4054 O O . PRO B 1 251 ? 3.451 -10.078 6.738 1 97.81 251 PRO B O 1
ATOM 4057 N N . ALA B 1 252 ? 5.312 -9.5 7.777 1 97.88 252 ALA B N 1
ATOM 4058 C CA . ALA B 1 252 ? 4.918 -10.125 9.039 1 97.88 252 ALA B CA 1
ATOM 4059 C C . ALA B 1 252 ? 3.727 -9.406 9.664 1 97.88 252 ALA B C 1
ATOM 4061 O O . ALA B 1 252 ? 2.85 -10.047 10.25 1 97.88 252 ALA B O 1
ATOM 4062 N N . ALA B 1 253 ? 3.74 -8.109 9.586 1 97.69 253 ALA B N 1
ATOM 4063 C CA . ALA B 1 253 ? 2.604 -7.352 10.102 1 97.69 253 ALA B CA 1
ATOM 4064 C C . ALA B 1 253 ? 1.322 -7.715 9.359 1 97.69 253 ALA B C 1
ATOM 4066 O O . ALA B 1 253 ? 0.251 -7.812 9.961 1 97.69 253 ALA B O 1
ATOM 4067 N N . VAL B 1 254 ? 1.396 -7.906 8.055 1 98.25 254 VAL B N 1
ATOM 4068 C CA . VAL B 1 254 ? 0.25 -8.297 7.242 1 98.25 254 VAL B CA 1
ATOM 4069 C C . VAL B 1 254 ? -0.25 -9.672 7.684 1 98.25 254 VAL B C 1
ATOM 4071 O O . VAL B 1 254 ? -1.446 -9.859 7.918 1 98.25 254 VAL B O 1
ATOM 4074 N N . VAL B 1 255 ? 0.689 -10.594 7.848 1 98 255 VAL B N 1
ATOM 4075 C CA . VAL B 1 255 ? 0.339 -11.953 8.258 1 98 255 VAL B CA 1
ATOM 4076 C C . VAL B 1 255 ? -0.33 -11.922 9.633 1 98 255 VAL B C 1
ATOM 4078 O O . VAL B 1 255 ? -1.312 -12.625 9.867 1 98 255 VAL B O 1
ATOM 4081 N N . ASP B 1 256 ? 0.191 -11.094 10.5 1 97.62 256 ASP B N 1
ATOM 4082 C CA . ASP B 1 256 ? -0.356 -10.984 11.852 1 97.62 256 ASP B CA 1
ATOM 4083 C C . ASP B 1 256 ? -1.821 -10.555 11.812 1 97.62 256 ASP B C 1
ATOM 4085 O O . ASP B 1 256 ? -2.652 -11.102 12.547 1 97.62 256 ASP B O 1
ATOM 4089 N N . LEU B 1 257 ? -2.174 -9.609 10.992 1 97.75 257 LEU B N 1
ATOM 4090 C CA . LEU B 1 257 ? -3.547 -9.133 10.891 1 97.75 257 LEU B CA 1
ATOM 4091 C C . LEU B 1 257 ? -4.465 -10.227 10.359 1 97.75 257 LEU B C 1
ATOM 4093 O O . LEU B 1 257 ? -5.578 -10.406 10.852 1 97.75 257 LEU B O 1
ATOM 4097 N N . PHE B 1 258 ? -3.99 -10.938 9.383 1 97.62 258 PHE B N 1
ATOM 4098 C CA . PHE B 1 258 ? -4.773 -12.047 8.859 1 97.62 258 PHE B CA 1
ATOM 4099 C C . PHE B 1 258 ? -4.988 -13.117 9.922 1 97.62 258 PHE B C 1
ATOM 4101 O O . PHE B 1 258 ? -6.094 -13.641 10.07 1 97.62 258 PHE B O 1
ATOM 4108 N N . ARG B 1 259 ? -3.928 -13.438 10.664 1 97.69 259 ARG B N 1
ATOM 4109 C CA . ARG B 1 259 ? -4.023 -14.453 11.711 1 97.69 259 ARG B CA 1
ATOM 4110 C C . ARG B 1 259 ? -5.039 -14.047 12.773 1 97.69 259 ARG B C 1
ATOM 4112 O O . ARG B 1 259 ? -5.836 -14.867 13.219 1 97.69 259 ARG B O 1
ATOM 4119 N N . ARG B 1 260 ? -5.031 -12.875 13.141 1 96.94 260 ARG B N 1
ATOM 4120 C CA . ARG B 1 260 ? -5.988 -12.383 14.125 1 96.94 260 ARG B CA 1
ATOM 4121 C C . ARG B 1 260 ? -7.418 -12.477 13.594 1 96.94 260 ARG B C 1
ATOM 4123 O O . ARG B 1 260 ? -8.352 -12.758 14.352 1 96.94 260 ARG B O 1
ATOM 4130 N N . GLY B 1 261 ? -7.586 -12.133 12.273 1 97 261 GLY B N 1
ATOM 4131 C CA . GLY B 1 261 ? -8.891 -12.328 11.672 1 97 261 GLY B CA 1
ATOM 4132 C C . GLY B 1 261 ? -9.359 -13.773 11.711 1 97 261 GLY B C 1
ATOM 4133 O O . GLY B 1 261 ? -10.516 -14.055 12.016 1 97 261 GLY B O 1
ATOM 4134 N N . MET B 1 262 ? -8.422 -14.727 11.438 1 96.62 262 MET B N 1
ATOM 4135 C CA . MET B 1 262 ? -8.719 -16.156 11.523 1 96.62 262 MET B CA 1
ATOM 4136 C C . MET B 1 262 ? -9.125 -16.547 12.938 1 96.62 262 MET B C 1
ATOM 4138 O O . MET B 1 262 ? -10.117 -17.25 13.133 1 96.62 262 MET B O 1
ATOM 4142 N N . GLU B 1 263 ? -8.414 -16.047 13.922 1 96.5 263 GLU B N 1
ATOM 4143 C CA . GLU B 1 263 ? -8.664 -16.344 15.328 1 96.5 263 GLU B CA 1
ATOM 4144 C C . GLU B 1 263 ? -9.992 -15.75 15.789 1 96.5 263 GLU B C 1
ATOM 4146 O O . GLU B 1 263 ? -10.656 -16.312 16.656 1 96.5 263 GLU B O 1
ATOM 4151 N N . ALA B 1 264 ? -10.414 -14.68 15.18 1 96 264 ALA B N 1
ATOM 4152 C CA . ALA B 1 264 ? -11.656 -14 15.547 1 96 264 ALA B CA 1
ATOM 4153 C C . ALA B 1 264 ? -12.852 -14.648 14.867 1 96 264 ALA B C 1
ATOM 4155 O O . ALA B 1 264 ? -13.984 -14.188 15.008 1 96 264 ALA B O 1
ATOM 4156 N N . GLY B 1 265 ? -12.633 -15.727 14.047 1 95.69 265 GLY B N 1
ATOM 4157 C CA . GLY B 1 265 ? -13.719 -16.516 13.469 1 95.69 265 GLY B CA 1
ATOM 4158 C C . GLY B 1 265 ? -14.141 -16.016 12.102 1 95.69 265 GLY B C 1
ATOM 4159 O O . GLY B 1 265 ? -15.258 -16.297 11.656 1 95.69 265 GLY B O 1
ATOM 4160 N N . HIS B 1 266 ? -13.242 -15.258 11.398 1 96.5 266 HIS B N 1
ATOM 4161 C CA . HIS B 1 266 ? -13.641 -14.656 10.125 1 96.5 266 HIS B CA 1
ATOM 4162 C C . HIS B 1 266 ? -13.109 -15.469 8.945 1 96.5 266 HIS B C 1
ATOM 4164 O O . HIS B 1 266 ? -12.977 -14.945 7.84 1 96.5 266 HIS B O 1
ATOM 4170 N N . ALA B 1 267 ? -12.82 -16.703 9.141 1 95.06 267 ALA B N 1
ATOM 4171 C CA . ALA B 1 267 ? -12.188 -17.531 8.109 1 95.06 267 ALA B CA 1
ATOM 4172 C C . ALA B 1 267 ? -13.031 -17.578 6.844 1 95.06 267 ALA B C 1
ATOM 4174 O O . ALA B 1 267 ? -12.5 -17.562 5.73 1 95.06 267 ALA B O 1
ATOM 4175 N N . THR B 1 268 ? -14.367 -17.594 6.988 1 94.31 268 THR B N 1
ATOM 4176 C CA . THR B 1 268 ? -15.25 -17.766 5.836 1 94.31 268 THR B CA 1
ATOM 4177 C C . THR B 1 268 ? -15.75 -16.406 5.34 1 94.31 268 THR B C 1
ATOM 4179 O O . THR B 1 268 ? -16.406 -16.328 4.301 1 94.31 268 THR B O 1
ATOM 4182 N N . ASP B 1 269 ? -15.422 -15.359 6.051 1 96.19 269 ASP B N 1
ATOM 4183 C CA . ASP B 1 269 ? -15.789 -14.008 5.633 1 96.19 269 ASP B CA 1
ATOM 4184 C C . ASP B 1 269 ? -14.797 -13.461 4.613 1 96.19 269 ASP B C 1
ATOM 4186 O O . ASP B 1 269 ? -13.719 -14.023 4.422 1 96.19 269 ASP B O 1
ATOM 4190 N N . SER B 1 270 ? -15.242 -12.383 3.938 1 95.06 270 SER B N 1
ATOM 4191 C CA . SER B 1 270 ? -14.305 -11.609 3.127 1 95.06 270 SER B CA 1
ATOM 4192 C C . SER B 1 270 ? -13.164 -11.055 3.975 1 95.06 270 SER B C 1
ATOM 4194 O O . SER B 1 270 ? -13.359 -10.734 5.152 1 95.06 270 SER B O 1
ATOM 4196 N N . PHE B 1 271 ? -12.008 -10.93 3.332 1 96.19 271 PHE B N 1
ATOM 4197 C CA . PHE B 1 271 ? -10.883 -10.344 4.059 1 96.19 271 PHE B CA 1
ATOM 4198 C C . PHE B 1 271 ? -11.195 -8.914 4.473 1 96.19 271 PHE B C 1
ATOM 4200 O O . PHE B 1 271 ? -10.492 -8.336 5.309 1 96.19 271 PHE B O 1
ATOM 4207 N N . SER B 1 272 ? -12.305 -8.312 3.957 1 96.62 272 SER B N 1
ATOM 4208 C CA . SER B 1 272 ? -12.742 -6.988 4.383 1 96.62 272 SER B CA 1
ATOM 4209 C C . SER B 1 272 ? -13.164 -6.988 5.848 1 96.62 272 SER B C 1
ATOM 4211 O O . SER B 1 272 ? -13.234 -5.93 6.477 1 96.62 272 SER B O 1
ATOM 4213 N N . ALA B 1 273 ? -13.367 -8.188 6.398 1 97.31 273 ALA B N 1
ATOM 4214 C CA . ALA B 1 273 ? -13.734 -8.305 7.809 1 97.31 273 ALA B CA 1
ATOM 4215 C C . ALA B 1 273 ? -12.594 -7.84 8.703 1 97.31 273 ALA B C 1
ATOM 4217 O O . ALA B 1 273 ? -12.805 -7.539 9.883 1 97.31 273 ALA B O 1
ATOM 4218 N N . LEU B 1 274 ? -11.438 -7.777 8.148 1 97.69 274 LEU B N 1
ATOM 4219 C CA . LEU B 1 274 ? -10.281 -7.344 8.93 1 97.69 274 LEU B CA 1
ATOM 4220 C C . LEU B 1 274 ? -10.445 -5.898 9.383 1 97.69 274 LEU B C 1
ATOM 4222 O O . LEU B 1 274 ? -9.812 -5.477 10.359 1 97.69 274 LEU B O 1
ATOM 4226 N N . VAL B 1 275 ? -11.258 -5.09 8.727 1 97.62 275 VAL B N 1
ATOM 4227 C CA . VAL B 1 275 ? -11.531 -3.727 9.172 1 97.62 275 VAL B CA 1
ATOM 4228 C C . VAL B 1 275 ? -12.117 -3.746 10.578 1 97.62 275 VAL B C 1
ATOM 4230 O O . VAL B 1 275 ? -11.805 -2.879 11.398 1 97.62 275 VAL B O 1
ATOM 4233 N N . GLU B 1 276 ? -12.93 -4.793 10.836 1 96.19 276 GLU B N 1
ATOM 4234 C CA . GLU B 1 276 ? -13.555 -4.93 12.156 1 96.19 276 GLU B CA 1
ATOM 4235 C C . GLU B 1 276 ? -12.516 -5.297 13.211 1 96.19 276 GLU B C 1
ATOM 4237 O O . GLU B 1 276 ? -12.578 -4.809 14.344 1 96.19 276 GLU B O 1
ATOM 4242 N N . VAL B 1 277 ? -11.594 -6.148 12.789 1 95.94 277 VAL B N 1
ATOM 4243 C CA . VAL B 1 277 ? -10.523 -6.582 13.688 1 95.94 277 VAL B CA 1
ATOM 4244 C C . VAL B 1 277 ? -9.625 -5.395 14.023 1 95.94 277 VAL B C 1
ATOM 4246 O O . VAL B 1 277 ? -9.211 -5.23 15.18 1 95.94 277 VAL B O 1
ATOM 4249 N N . MET B 1 278 ? -9.367 -4.52 13.094 1 96.62 278 MET B N 1
ATOM 4250 C CA . MET B 1 278 ? -8.453 -3.387 13.242 1 96.62 278 MET B CA 1
ATOM 4251 C C . MET B 1 278 ? -9.109 -2.268 14.047 1 96.62 278 MET B C 1
ATOM 4253 O O . MET B 1 278 ? -8.414 -1.421 14.617 1 96.62 278 MET B O 1
ATOM 4257 N N . GLY B 1 279 ? -10.453 -2.18 14.008 1 93.5 279 GLY B N 1
ATOM 4258 C CA . GLY B 1 279 ? -11.18 -1.153 14.742 1 93.5 279 GLY B CA 1
ATOM 4259 C C . GLY B 1 279 ? -11.312 -1.462 16.219 1 93.5 279 GLY B C 1
ATOM 4260 O O . GLY B 1 279 ? -11.742 -0.609 17 1 93.5 279 GLY B O 1
ATOM 4261 N N . LYS B 1 280 ? -11.133 -2.717 16.734 1 69.75 280 LYS B N 1
ATOM 4262 C CA . LYS B 1 280 ? -11.227 -3.094 18.141 1 69.75 280 LYS B CA 1
ATOM 4263 C C . LYS B 1 280 ? -9.867 -3 18.828 1 69.75 280 LYS B C 1
ATOM 4265 O O . LYS B 1 280 ? -8.852 -3.408 18.266 1 69.75 280 LYS B O 1
ATOM 4270 N N . PRO B 1 281 ? -9.883 -2.141 19.875 1 56.81 281 PRO B N 1
ATOM 4271 C CA . PRO B 1 281 ? -8.586 -1.992 20.562 1 56.81 281 PRO B CA 1
ATOM 4272 C C . PRO B 1 281 ? -7.98 -3.33 20.969 1 56.81 281 PRO B C 1
ATOM 4274 O O . PRO B 1 281 ? -8.703 -4.262 21.312 1 56.81 281 PRO B O 1
ATOM 4277 N N . THR B 1 282 ? -6.914 -3.783 20.328 1 51.47 282 THR B N 1
ATOM 4278 C CA . THR B 1 282 ? -6.203 -4.926 20.891 1 51.47 282 THR B CA 1
ATOM 4279 C C . THR B 1 282 ? -5.82 -4.664 22.344 1 51.47 282 THR B C 1
ATOM 4281 O O . THR B 1 282 ? -5.461 -3.541 22.703 1 51.47 282 THR B O 1
ATOM 4284 N N . ASP B 1 283 ? -6.5 -5.234 23.328 1 40.38 283 ASP B N 1
ATOM 4285 C CA . ASP B 1 283 ? -5.957 -5.137 24.672 1 40.38 283 ASP B CA 1
ATOM 4286 C C . ASP B 1 283 ? -4.43 -5.207 24.672 1 40.38 283 ASP B C 1
ATOM 4288 O O . ASP B 1 283 ? -3.854 -6.148 24.109 1 40.38 283 ASP B O 1
ATOM 4292 N N . PRO B 1 284 ? -3.752 -4.125 24.828 1 40.84 284 PRO B N 1
ATOM 4293 C CA . PRO B 1 284 ? -2.297 -4.199 24.984 1 40.84 284 PRO B CA 1
ATOM 4294 C C . PRO B 1 284 ? -1.856 -5.352 25.875 1 40.84 284 PRO B C 1
ATOM 4296 O O . PRO B 1 284 ? -0.657 -5.57 26.078 1 40.84 284 PRO B O 1
ATOM 4299 N N . GLY B 1 285 ? -2.656 -5.766 26.891 1 34.44 285 GLY B N 1
ATOM 4300 C CA . GLY B 1 285 ? -2.297 -6.586 28.031 1 34.44 285 GLY B CA 1
ATOM 4301 C C . GLY B 1 285 ? -1.648 -7.902 27.656 1 34.44 285 GLY B C 1
ATOM 4302 O O . GLY B 1 285 ? -1.146 -8.633 28.516 1 34.44 285 GLY B O 1
ATOM 4303 N N . THR B 1 286 ? -2.029 -8.617 26.688 1 33.06 286 THR B N 1
ATOM 4304 C CA . THR B 1 286 ? -1.622 -10 26.859 1 33.06 286 THR B CA 1
ATOM 4305 C C . THR B 1 286 ? -0.131 -10.172 26.594 1 33.06 286 THR B C 1
ATOM 4307 O O . THR B 1 286 ? 0.462 -11.188 26.938 1 33.06 286 THR B O 1
ATOM 4310 N N . ASP B 1 287 ? 0.51 -9.539 25.609 1 33.31 287 ASP B N 1
ATOM 4311 C CA . ASP B 1 287 ? 1.921 -9.898 25.703 1 33.31 287 ASP B CA 1
ATOM 4312 C C . ASP B 1 287 ? 2.648 -9.047 26.734 1 33.31 287 ASP B C 1
ATOM 4314 O O . ASP B 1 287 ? 2.902 -7.859 26.5 1 33.31 287 ASP B O 1
ATOM 4318 N N . GLY B 1 288 ? 2.322 -9.117 28.047 1 29.77 288 GLY B N 1
ATOM 4319 C CA . GLY B 1 288 ? 2.926 -8.703 29.312 1 29.77 288 GLY B CA 1
ATOM 4320 C C . GLY B 1 288 ? 4.441 -8.781 29.297 1 29.77 288 GLY B C 1
ATOM 4321 O O . GLY B 1 288 ? 5.094 -8.375 30.266 1 29.77 288 GLY B O 1
ATOM 4322 N N . ARG B 1 289 ? 5.094 -9.828 28.797 1 28.02 289 ARG B N 1
ATOM 4323 C CA . ARG B 1 289 ? 6.402 -10.062 29.406 1 28.02 289 ARG B CA 1
ATOM 4324 C C . ARG B 1 289 ? 7.398 -8.992 28.969 1 28.02 289 ARG B C 1
ATOM 4326 O O . ARG B 1 289 ? 8.148 -9.188 28.016 1 28.02 289 ARG B O 1
ATOM 4333 N N . VAL B 1 290 ? 6.992 -7.797 28.641 1 28.44 290 VAL B N 1
ATOM 4334 C CA . VAL B 1 290 ? 8.18 -6.953 28.562 1 28.44 290 VAL B CA 1
ATOM 4335 C C . VAL B 1 290 ? 8.828 -6.84 29.938 1 28.44 290 VAL B C 1
ATOM 4337 O O . VAL B 1 290 ? 8.219 -6.328 30.875 1 28.44 290 VAL B O 1
ATOM 4340 N N . GLY B 1 291 ? 9.625 -7.844 30.281 1 26.81 291 GLY B N 1
ATOM 4341 C CA . GLY B 1 291 ? 10.484 -7.82 31.453 1 26.81 291 GLY B CA 1
ATOM 4342 C C . GLY B 1 291 ? 11.18 -6.484 31.656 1 26.81 291 GLY B C 1
ATOM 4343 O O . GLY B 1 291 ? 11.516 -5.797 30.688 1 26.81 291 GLY B O 1
ATOM 4344 N N . GLN B 1 292 ? 10.898 -5.891 32.75 1 22.38 292 GLN B N 1
ATOM 4345 C CA . GLN B 1 292 ? 11.508 -4.77 33.438 1 22.38 292 GLN B CA 1
ATOM 4346 C C . GLN B 1 292 ? 13.031 -4.879 33.469 1 22.38 292 GLN B C 1
ATOM 4348 O O . GLN B 1 292 ? 13.586 -5.789 34.062 1 22.38 292 GLN B O 1
ATOM 4353 N N . ALA B 1 293 ? 13.742 -4.637 32.375 1 27.88 293 ALA B N 1
ATOM 4354 C CA . ALA B 1 293 ? 15.172 -4.402 32.594 1 27.88 293 ALA B CA 1
ATOM 4355 C C . ALA B 1 293 ? 15.422 -3.562 33.812 1 27.88 293 ALA B C 1
ATOM 4357 O O . ALA B 1 293 ? 14.609 -2.707 34.188 1 27.88 293 ALA B O 1
ATOM 4358 N N . GLY B 1 294 ? 16.297 -4.031 34.781 1 26.02 294 GLY B N 1
ATOM 4359 C CA . GLY B 1 294 ? 16.797 -3.598 36.062 1 26.02 294 GLY B CA 1
ATOM 4360 C C . GLY B 1 294 ? 17.125 -2.119 36.125 1 26.02 294 GLY B C 1
ATOM 4361 O O . GLY B 1 294 ? 17.266 -1.473 35.062 1 26.02 294 GLY B O 1
ATOM 4362 N N . PRO B 1 295 ? 16.922 -1.51 37.219 1 25.47 295 PRO B N 1
ATOM 4363 C CA . PRO B 1 295 ? 17.156 -0.132 37.656 1 25.47 295 PRO B CA 1
ATOM 4364 C C . PRO B 1 295 ? 18.547 0.382 37.281 1 25.47 295 PRO B C 1
ATOM 4366 O O . PRO B 1 295 ? 19.516 -0.387 37.25 1 25.47 295 PRO B O 1
ATOM 4369 N N . PHE B 1 296 ? 18.656 1.098 36.156 1 22.89 296 PHE B N 1
ATOM 4370 C CA . PHE B 1 296 ? 19.938 1.802 36.062 1 22.89 296 PHE B CA 1
ATOM 4371 C C . PHE B 1 296 ? 20.312 2.395 37.438 1 22.89 296 PHE B C 1
ATOM 4373 O O . PHE B 1 296 ? 19.453 2.93 38.125 1 22.89 296 PHE B O 1
ATOM 4380 N N . LEU B 1 297 ? 21.297 1.87 38.125 1 23.52 297 LEU B N 1
ATOM 4381 C CA . LEU B 1 297 ? 21.969 2.453 39.281 1 23.52 297 LEU B CA 1
ATOM 4382 C C . LEU B 1 297 ? 22.266 3.934 39.031 1 23.52 297 LEU B C 1
ATOM 4384 O O . LEU B 1 297 ? 22.766 4.316 38 1 23.52 297 LEU B O 1
ATOM 4388 N N . ARG B 1 298 ? 21.703 4.777 39.906 1 22.12 298 ARG B N 1
ATOM 4389 C CA . ARG B 1 298 ? 22.328 6.043 40.281 1 22.12 298 ARG B CA 1
ATOM 4390 C C . ARG B 1 298 ? 23.734 5.816 40.812 1 22.12 298 ARG B C 1
ATOM 4392 O O . ARG B 1 298 ? 23.969 4.887 41.594 1 22.12 298 ARG B O 1
#

Organism: Streptomyces microflavus (NCBI:txid1919)

Secondary structure (DSSP, 8-state):
---SHHHHHHHHHHHHTT---EE--SSGGGGHHHHHTT-EE-SSHHHHHHT-SEEEE--S-HHHHHHHHHTTGGGGTT-EEEE-----HHHHHHHHHHHHHTT-EEEEEEE-S-GGGTT-TT-EEEEES-HHHHHHHHHHHHHH-SEEEE--SSTHHHHHHHHHHHHHHHHHHHHHHHHHHHHHHTT--HHHHHHHHHHHHHHHHHHHHHHHHHHHTT---TTS-BHHHHHHHHHHHHHHHHHTT---HHHHHHHHHHHHHHHTT-TTSBGGGHHHHHHS---TTSS-----------/---SHHHHHHHHHHHHTT---EE--SSGGGGHHHHHTT-EE-SSHHHHHHT-SEEEE--S-HHHHHHHHHTTGGGGTT-EEEE-----HHHHHHHHHHHHHTT-EEEEEEE-S-GGGTT-TT-EEEEES-HHHHHHHHHHHHHH-SEEEE--SSTHHHHHHHHHHHHHHHHHHHHHHHHHHHHHHTT--HHHHHHHHHHHHHHHHHHHHHHHHHHHTT---TTS-BHHHHHHHHHHHHHHHHHTT---HHHHHHHHHHHHHHHTT-TTSBGGGHHHHHHS---TTSS-----------

Solvent-accessible surface area (backbone atoms only — not comparable to full-atom values): 30108 Å² total; per-residue (Å²): 64,31,59,49,69,52,31,45,31,42,52,50,29,39,46,75,70,69,47,90,46,66,39,38,45,97,58,61,78,67,43,53,72,48,39,75,70,64,36,41,78,35,97,39,60,30,60,39,41,57,75,41,68,59,42,55,34,36,50,89,33,66,69,56,49,48,63,52,44,60,76,14,38,84,42,32,51,77,24,37,35,40,34,42,33,66,50,41,30,65,53,34,38,51,47,35,52,52,31,45,76,42,46,19,44,41,35,26,27,18,68,70,50,58,45,88,34,41,48,30,72,88,19,34,29,30,24,9,14,56,62,65,60,49,65,74,42,37,72,62,48,38,40,40,15,42,36,64,43,80,58,44,61,50,29,22,40,7,25,39,53,41,40,40,43,50,44,35,47,55,48,39,50,48,34,49,34,52,36,36,26,49,32,43,64,70,78,40,50,37,68,76,46,43,67,57,51,38,52,49,45,67,50,45,50,63,52,52,60,61,46,28,62,33,54,69,68,71,50,38,71,33,84,85,45,27,26,53,63,48,42,56,53,41,48,48,37,33,47,42,30,49,75,58,37,24,52,45,58,59,44,46,34,54,37,49,52,46,50,50,30,46,74,72,68,36,37,67,22,13,52,68,46,43,31,61,57,34,44,42,61,65,73,76,64,74,81,57,79,71,71,76,75,73,78,77,79,129,62,32,60,49,70,54,29,44,30,42,53,50,30,39,44,75,71,69,48,91,44,69,40,38,44,97,60,62,78,66,44,52,72,50,39,75,71,64,36,42,79,36,96,38,59,31,58,39,41,57,76,40,69,59,41,55,33,36,50,89,34,65,69,54,48,47,62,50,45,60,77,13,40,86,42,31,52,77,23,36,35,40,34,43,34,67,49,41,30,64,55,33,38,51,46,34,52,53,30,44,74,42,46,18,43,42,35,27,28,19,69,70,50,57,47,88,33,42,48,32,71,87,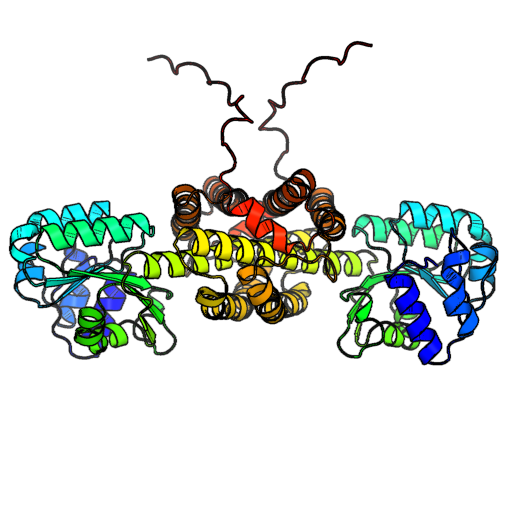19,35,29,32,25,8,14,55,63,67,60,49,64,74,43,38,74,61,46,38,37,39,14,42,36,67,43,79,59,43,62,52,29,21,39,7,25,39,52,40,40,38,43,49,45,34,48,54,50,39,52,50,33,48,34,51,36,35,24,48,32,42,64,69,77,39,52,39,69,74,45,42,67,58,53,38,52,49,44,66,49,44,49,63,53,51,60,61,47,30,61,33,54,69,70,70,48,39,70,34,84,86,45,26,26,52,64,50,41,57,52,42,48,48,36,34,49,42,29,51,76,57,36,25,52,46,58,59,46,46,34,52,37,50,53,46,50,52,29,46,75,72,69,35,39,66,23,13,53,68,46,40,31,61,59,34,44,41,59,66,73,75,66,75,79,58,79,70,71,76,76,75,77,80,79,129

Radius of gyration: 28.42 Å; Cα contacts (8 Å, |Δi|>4): 1111; chains: 2; bounding box: 46×87×69 Å

pLDDT: mean 91.02, std 15.7, range [21.34, 98.75]